Protein AF-A0A2G4R6D4-F1 (afdb_monomer_lite)

pLDDT: mean 86.07, std 16.69, range [31.09, 98.88]

Structure (mmCIF, N/CA/C/O backbone):
data_AF-A0A2G4R6D4-F1
#
_entry.id   AF-A0A2G4R6D4-F1
#
loop_
_atom_site.group_PDB
_atom_site.id
_atom_site.type_symbol
_atom_site.label_atom_id
_atom_site.label_alt_id
_atom_site.label_comp_id
_atom_site.label_asym_id
_atom_site.label_entity_id
_atom_site.label_seq_id
_atom_site.pdbx_PDB_ins_code
_atom_site.Cartn_x
_atom_site.Cartn_y
_atom_site.Cartn_z
_atom_site.occupancy
_atom_site.B_iso_or_equiv
_atom_site.auth_seq_id
_atom_site.auth_comp_id
_atom_site.auth_asym_id
_atom_site.auth_atom_id
_atom_site.pdbx_PDB_model_num
ATOM 1 N N . SER A 1 1 ? 26.354 -17.385 74.975 1.00 42.19 1 SER A N 1
ATOM 2 C CA . SER A 1 1 ? 26.344 -16.191 74.105 1.00 42.19 1 SER A CA 1
ATOM 3 C C . SER A 1 1 ? 25.150 -16.279 73.160 1.00 42.19 1 SER A C 1
ATOM 5 O O . SER A 1 1 ? 24.769 -17.383 72.802 1.00 42.19 1 SER A O 1
ATOM 7 N N . LYS A 1 2 ? 24.488 -15.150 72.901 1.00 37.31 2 LYS A N 1
ATOM 8 C CA . LYS A 1 2 ? 23.075 -14.969 72.511 1.00 37.31 2 LYS A CA 1
ATOM 9 C C . LYS A 1 2 ? 22.746 -15.344 71.040 1.00 37.31 2 LYS A C 1
ATOM 11 O O . LYS A 1 2 ? 23.567 -15.127 70.161 1.00 37.31 2 LYS A O 1
ATOM 16 N N . LYS A 1 3 ? 21.516 -15.839 70.799 1.00 42.91 3 LYS A N 1
ATOM 17 C CA . LYS A 1 3 ? 20.755 -15.857 69.507 1.00 42.91 3 LYS A CA 1
ATOM 18 C C . LYS A 1 3 ? 20.491 -14.412 68.990 1.00 42.91 3 LYS A C 1
ATOM 20 O O . LYS A 1 3 ? 20.669 -13.524 69.828 1.00 42.91 3 LYS A O 1
ATOM 25 N N . PRO A 1 4 ? 20.003 -14.120 67.744 1.00 51.62 4 PRO A N 1
ATOM 26 C CA . PRO A 1 4 ? 19.140 -14.918 66.824 1.00 51.62 4 PRO A CA 1
ATOM 27 C C . PRO A 1 4 ? 19.564 -14.907 65.318 1.00 51.62 4 PRO A C 1
ATOM 29 O O . PRO A 1 4 ? 20.474 -14.188 64.937 1.00 51.62 4 PRO A O 1
ATOM 32 N N . LEU A 1 5 ? 19.123 -15.823 64.435 1.00 43.16 5 LEU A N 1
ATOM 33 C CA . LEU A 1 5 ? 17.812 -15.930 63.752 1.00 43.16 5 LEU A CA 1
ATOM 34 C C . LEU A 1 5 ? 17.413 -14.638 63.002 1.00 43.16 5 LEU A C 1
ATOM 36 O O . LEU A 1 5 ? 16.854 -13.735 63.610 1.00 43.16 5 LEU A O 1
ATOM 40 N N . LEU A 1 6 ? 17.632 -14.585 61.681 1.00 32.97 6 LEU A N 1
ATOM 41 C CA . LEU A 1 6 ? 16.755 -13.843 60.770 1.00 32.97 6 LEU A CA 1
ATOM 42 C C . LEU A 1 6 ? 16.676 -14.572 59.422 1.00 32.97 6 LEU A C 1
ATOM 44 O O . LEU A 1 6 ? 17.618 -14.622 58.635 1.00 32.97 6 LEU A O 1
ATOM 48 N N . SER A 1 7 ? 15.523 -15.194 59.228 1.00 36.22 7 SER A N 1
ATOM 49 C CA . SER A 1 7 ? 15.040 -15.816 58.007 1.00 36.22 7 SER A CA 1
ATOM 50 C C . SER A 1 7 ? 15.038 -14.837 56.836 1.00 36.22 7 SER A C 1
ATOM 52 O O . SER A 1 7 ? 14.478 -13.744 56.926 1.00 36.22 7 SER A O 1
ATOM 54 N N . LEU A 1 8 ? 15.585 -15.296 55.715 1.00 32.19 8 LEU A N 1
ATOM 55 C CA . LEU A 1 8 ? 15.413 -14.735 54.384 1.00 32.19 8 LEU A CA 1
ATOM 56 C C . LEU A 1 8 ? 13.944 -14.908 53.951 1.00 32.19 8 LEU A C 1
ATOM 58 O O . LEU A 1 8 ? 13.591 -15.843 53.240 1.00 32.19 8 LEU A O 1
ATOM 62 N N . ALA A 1 9 ? 13.069 -14.025 54.427 1.00 31.75 9 ALA A N 1
ATOM 63 C CA . ALA A 1 9 ? 11.760 -13.810 53.832 1.00 31.75 9 ALA A CA 1
ATOM 64 C C . ALA A 1 9 ? 11.949 -12.833 52.667 1.00 31.75 9 ALA A C 1
ATOM 66 O O . ALA A 1 9 ? 11.899 -11.616 52.840 1.00 31.75 9 ALA A O 1
ATOM 67 N N . CYS A 1 10 ? 12.204 -13.360 51.469 1.00 31.09 10 CYS A N 1
ATOM 68 C CA . CYS A 1 10 ? 11.952 -12.599 50.253 1.00 31.09 10 CYS A CA 1
ATOM 69 C C . CYS A 1 10 ? 10.446 -12.331 50.203 1.00 31.09 10 CYS A C 1
ATOM 71 O O . CYS A 1 10 ? 9.652 -13.209 49.870 1.00 31.09 10 CYS A O 1
ATOM 73 N N . ILE A 1 11 ? 10.064 -11.117 50.595 1.00 32.94 11 ILE A N 1
ATOM 74 C CA . ILE A 1 11 ? 8.728 -10.567 50.408 1.00 32.94 11 ILE A CA 1
ATOM 75 C C . ILE A 1 11 ? 8.474 -10.542 48.898 1.00 32.94 11 ILE A C 1
ATOM 77 O O . ILE A 1 11 ? 8.870 -9.616 48.192 1.00 32.94 11 ILE A O 1
ATOM 81 N N . PHE A 1 12 ? 7.806 -11.578 48.394 1.00 34.72 12 PHE A N 1
ATOM 82 C CA . PHE A 1 12 ? 6.931 -11.433 47.244 1.00 34.72 12 PHE A CA 1
ATOM 83 C C . PHE A 1 12 ? 5.856 -10.434 47.669 1.00 34.72 12 PHE A C 1
ATOM 85 O O . PHE A 1 12 ? 4.892 -10.790 48.344 1.00 34.72 12 PHE A O 1
ATOM 92 N N . ALA A 1 13 ? 6.021 -9.169 47.295 1.00 31.33 13 ALA A N 1
ATOM 93 C CA . ALA A 1 13 ? 4.916 -8.228 47.275 1.00 31.33 13 ALA A CA 1
ATOM 94 C C . ALA A 1 13 ? 3.981 -8.628 46.119 1.00 31.33 13 ALA A C 1
ATOM 96 O O . ALA A 1 13 ? 3.909 -7.954 45.094 1.00 31.33 13 ALA A O 1
ATOM 97 N N . LEU A 1 14 ? 3.285 -9.765 46.258 1.00 37.81 14 LEU A N 1
ATOM 98 C CA . LEU A 1 14 ? 2.012 -9.942 45.578 1.00 37.81 14 LEU A CA 1
ATOM 99 C C . LEU A 1 14 ? 1.127 -8.813 46.102 1.00 37.81 14 LEU A C 1
ATOM 101 O O . LEU A 1 14 ? 0.880 -8.721 47.303 1.00 37.81 14 LEU A O 1
ATOM 105 N N . ALA A 1 15 ? 0.664 -7.938 45.215 1.00 40.72 15 ALA A N 1
ATOM 106 C CA . ALA A 1 15 ? -0.467 -7.086 45.531 1.00 40.72 15 ALA A CA 1
ATOM 107 C C . ALA A 1 15 ? -1.643 -8.016 45.874 1.00 40.72 15 ALA A C 1
ATOM 109 O O . ALA A 1 15 ? -2.261 -8.596 44.983 1.00 40.72 15 ALA A O 1
ATOM 110 N N . CYS A 1 16 ? -1.893 -8.231 47.167 1.00 41.34 16 CYS A N 1
ATOM 111 C CA . CYS A 1 16 ? -3.058 -8.960 47.642 1.00 41.34 16 CYS A CA 1
ATOM 112 C C . CYS A 1 16 ? -4.286 -8.114 47.316 1.00 41.34 16 CYS A C 1
ATOM 114 O O . CYS A 1 16 ? -4.630 -7.191 48.052 1.00 41.34 16 CYS A O 1
ATOM 116 N N . TYR A 1 17 ? -4.909 -8.393 46.176 1.00 51.22 17 TYR A N 1
ATOM 117 C CA . TYR A 1 17 ? -6.229 -7.864 45.885 1.00 51.22 17 TYR A CA 1
ATOM 118 C C . TYR A 1 17 ? -7.233 -8.549 46.807 1.00 51.22 17 TYR A C 1
ATOM 120 O O . TYR A 1 17 ? -7.232 -9.770 46.962 1.00 51.22 17 TYR A O 1
ATOM 128 N N . SER A 1 18 ? -8.089 -7.748 47.412 1.00 53.78 18 SER A N 1
ATOM 129 C CA . SER A 1 18 ? -9.260 -8.188 48.152 1.00 53.78 18 SER A CA 1
ATOM 130 C C . SER A 1 18 ? -10.473 -8.219 47.212 1.00 53.78 18 SER A C 1
ATOM 132 O O . SER A 1 18 ? -10.388 -7.837 46.046 1.00 53.78 18 SER A O 1
ATOM 134 N N . GLN A 1 19 ? -11.604 -8.774 47.640 1.00 69.25 19 GLN A N 1
ATOM 135 C CA . GLN A 1 19 ? -12.732 -9.017 46.727 1.00 69.25 19 GLN A CA 1
ATOM 136 C C . GLN A 1 19 ? -13.789 -7.926 46.784 1.00 69.25 19 GLN A C 1
ATOM 138 O O . GLN A 1 19 ? -13.739 -7.045 47.641 1.00 69.25 19 GLN A O 1
ATOM 143 N N . ALA A 1 20 ? -14.712 -7.964 45.822 1.00 64.81 20 ALA A N 1
ATOM 144 C CA . ALA A 1 20 ? -15.813 -7.024 45.699 1.00 64.81 20 ALA A CA 1
ATOM 145 C C . ALA A 1 20 ? -17.098 -7.562 46.355 1.00 64.81 20 ALA A C 1
ATOM 147 O O . ALA A 1 20 ? -17.643 -8.564 45.902 1.00 64.81 20 ALA A O 1
ATOM 148 N N . ASN A 1 21 ? -17.638 -6.840 47.339 1.00 80.94 21 ASN A N 1
ATOM 149 C CA . ASN A 1 21 ? -19.079 -6.837 47.610 1.00 80.94 21 ASN A CA 1
ATOM 150 C C . ASN A 1 21 ? -19.730 -5.700 46.822 1.00 80.94 21 ASN A C 1
ATOM 152 O O . ASN A 1 21 ? -19.179 -4.596 46.756 1.00 80.94 21 ASN A O 1
ATOM 156 N N . TRP A 1 22 ? -20.911 -5.944 46.261 1.00 84.38 22 TRP A N 1
ATOM 157 C CA . TRP A 1 22 ? -21.647 -4.932 45.510 1.00 84.38 22 TRP A CA 1
ATOM 158 C C . TRP A 1 22 ? -22.505 -4.069 46.430 1.00 84.38 22 TRP A C 1
ATOM 160 O O . TRP A 1 22 ? -23.340 -4.570 47.180 1.00 84.38 22 TRP A O 1
ATOM 170 N N . VAL A 1 23 ? -22.351 -2.752 46.326 1.00 87.31 23 VAL A N 1
ATOM 171 C CA . VAL A 1 23 ? -23.278 -1.780 46.905 1.00 87.31 23 VAL A CA 1
ATOM 172 C C . VAL A 1 23 ? -24.133 -1.199 45.791 1.00 87.31 23 VAL A C 1
ATOM 174 O O . VAL A 1 23 ? -23.614 -0.653 44.815 1.00 87.31 23 VAL A O 1
ATOM 177 N N . ILE A 1 24 ? -25.450 -1.310 45.951 1.00 88.38 24 ILE A N 1
ATOM 178 C CA . ILE A 1 24 ? -26.446 -0.865 44.978 1.00 88.38 24 ILE A CA 1
ATOM 179 C C . ILE A 1 24 ? -27.252 0.265 45.603 1.00 88.38 24 ILE A C 1
ATOM 181 O O . ILE A 1 24 ? -27.886 0.099 46.644 1.00 88.38 24 ILE A O 1
ATOM 185 N N . ASN A 1 25 ? -27.231 1.433 44.973 1.00 85.50 25 ASN A N 1
ATOM 186 C CA . ASN A 1 25 ? -28.087 2.540 45.367 1.00 85.50 25 ASN A CA 1
ATOM 187 C C . ASN A 1 25 ? -29.463 2.349 44.730 1.00 85.50 25 ASN A C 1
ATOM 189 O O . ASN A 1 25 ? -29.637 2.626 43.550 1.00 85.50 25 ASN A O 1
ATOM 193 N N . THR A 1 26 ? -30.434 1.875 45.507 1.00 82.06 26 THR A N 1
ATOM 194 C CA . THR A 1 26 ? -31.810 1.657 45.034 1.00 82.06 26 THR A CA 1
ATOM 195 C C . THR A 1 26 ? -32.588 2.968 44.876 1.00 82.06 26 THR A C 1
ATOM 19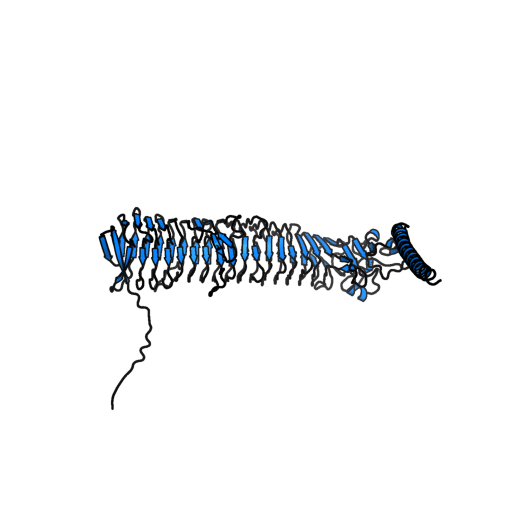7 O O . THR A 1 26 ? -33.516 3.033 44.076 1.00 82.06 26 THR A O 1
ATOM 200 N N . SER A 1 27 ? -32.194 4.029 45.595 1.00 80.00 27 SER A N 1
ATOM 201 C CA . SER A 1 27 ? -32.719 5.395 45.450 1.00 80.00 27 SER A CA 1
ATOM 202 C C . SER A 1 27 ? -31.711 6.454 45.932 1.00 80.00 27 SER A C 1
ATOM 204 O O . SER A 1 27 ? -30.629 6.130 46.443 1.00 80.00 27 SER A O 1
ATOM 206 N N . ASP A 1 28 ? -32.071 7.737 45.817 1.00 79.50 28 ASP A N 1
ATOM 207 C CA . ASP A 1 28 ? -31.281 8.865 46.337 1.00 79.50 28 ASP A CA 1
ATOM 208 C C . ASP A 1 28 ? -31.032 8.801 47.852 1.00 79.50 28 ASP A C 1
ATOM 210 O O . ASP A 1 28 ? -30.052 9.367 48.334 1.00 79.50 28 ASP A O 1
ATOM 214 N N . THR A 1 29 ? -31.867 8.083 48.603 1.00 78.50 29 THR A N 1
ATOM 215 C CA . THR A 1 29 ? -31.785 7.996 50.068 1.00 78.50 29 THR A CA 1
ATOM 216 C C . THR A 1 29 ? -31.473 6.593 50.581 1.00 78.50 29 THR A C 1
ATOM 218 O O . THR A 1 29 ? -31.068 6.458 51.731 1.00 78.50 29 THR A O 1
ATOM 221 N N . ALA A 1 30 ? -31.582 5.556 49.745 1.00 74.19 30 ALA A N 1
ATOM 222 C CA . ALA A 1 30 ? -31.405 4.164 50.157 1.00 74.19 30 ALA A CA 1
ATOM 223 C C . ALA A 1 30 ? -30.268 3.460 49.404 1.00 74.19 30 ALA A C 1
ATOM 225 O O . ALA A 1 30 ? -30.015 3.717 48.222 1.00 74.19 30 ALA A O 1
ATOM 226 N N . ASN A 1 31 ? -29.564 2.572 50.102 1.00 79.88 31 ASN A N 1
ATOM 227 C CA . ASN A 1 31 ? -28.626 1.627 49.514 1.00 79.88 31 ASN A CA 1
ATOM 228 C C . ASN A 1 31 ? -28.849 0.225 50.087 1.00 79.88 31 ASN A C 1
ATOM 230 O O . ASN A 1 31 ? -29.371 0.051 51.185 1.00 79.88 31 ASN A O 1
ATOM 234 N N . THR A 1 32 ? -28.446 -0.775 49.316 1.00 79.06 32 THR A N 1
ATOM 235 C CA . THR A 1 32 ? -28.412 -2.173 49.733 1.00 79.06 32 THR A CA 1
ATOM 236 C C . THR A 1 32 ? -27.030 -2.724 49.428 1.00 79.06 32 THR A C 1
ATOM 238 O O . THR A 1 32 ? -26.546 -2.614 48.298 1.00 79.06 32 THR A O 1
ATOM 241 N N . THR A 1 33 ? -26.387 -3.314 50.430 1.00 73.25 33 THR A N 1
ATOM 242 C CA . THR A 1 33 ? -25.163 -4.091 50.228 1.00 73.25 33 THR A CA 1
ATOM 243 C C . THR A 1 33 ? -25.577 -5.521 49.918 1.00 73.25 33 THR A C 1
ATOM 245 O O . THR A 1 33 ? -26.176 -6.180 50.765 1.00 73.25 33 THR A O 1
ATOM 248 N N . ASN A 1 34 ? -25.286 -5.980 48.706 1.00 69.88 34 ASN A N 1
ATOM 249 C CA . ASN A 1 34 ? -25.571 -7.341 48.270 1.00 69.88 34 ASN A CA 1
ATOM 250 C C . ASN A 1 34 ? -24.350 -8.253 48.447 1.00 69.88 34 ASN A C 1
ATOM 252 O O . ASN A 1 34 ? -23.239 -7.803 48.740 1.00 69.88 34 ASN A O 1
ATOM 256 N N . SER A 1 35 ? -24.600 -9.553 48.272 1.00 66.56 35 SER A N 1
ATOM 257 C CA . SER A 1 35 ? -23.604 -10.622 48.238 1.00 66.56 35 SER A CA 1
ATOM 258 C C . SER A 1 35 ? -22.554 -10.443 47.133 1.00 66.56 35 SER A C 1
ATOM 260 O O . SER A 1 35 ? -22.600 -9.511 46.329 1.00 66.56 35 SER A O 1
ATOM 262 N N . ILE A 1 36 ? -21.606 -11.382 47.112 1.00 69.19 36 ILE A N 1
ATOM 263 C CA . ILE A 1 36 ? -20.541 -11.539 46.113 1.00 69.19 36 ILE A CA 1
ATOM 264 C C . ILE A 1 36 ? -21.132 -11.493 44.691 1.00 69.19 36 ILE A C 1
ATOM 266 O O . ILE A 1 36 ? -20.669 -10.713 43.865 1.00 69.19 36 ILE A O 1
ATOM 270 N N . ASP A 1 37 ? -22.240 -12.194 44.437 1.00 78.81 37 ASP A N 1
ATOM 271 C CA . ASP A 1 37 ? -23.031 -12.027 43.212 1.00 78.81 37 ASP A CA 1
ATOM 272 C C . ASP A 1 37 ? -24.250 -11.123 43.434 1.00 78.81 37 ASP A C 1
ATOM 274 O O . ASP A 1 37 ? -24.926 -11.206 44.464 1.00 78.81 37 ASP A O 1
ATOM 278 N N . ALA A 1 38 ? -24.553 -10.268 42.456 1.00 82.19 38 ALA A N 1
ATOM 279 C CA . ALA A 1 38 ? -25.678 -9.342 42.482 1.00 82.19 38 ALA A CA 1
ATOM 280 C C . ALA A 1 38 ? -26.445 -9.334 41.151 1.00 82.19 38 ALA A C 1
ATOM 282 O O . ALA A 1 38 ? -25.856 -9.318 40.071 1.00 82.19 38 ALA A O 1
ATOM 283 N N . THR A 1 39 ? -27.777 -9.285 41.235 1.00 87.12 39 THR A N 1
ATOM 284 C CA . THR A 1 39 ? -28.670 -9.095 40.082 1.00 87.12 39 THR A CA 1
ATOM 285 C C . THR A 1 39 ? -29.571 -7.888 40.319 1.00 87.12 39 THR A C 1
ATOM 287 O O . THR A 1 39 ? -30.175 -7.768 41.385 1.00 87.12 39 THR A O 1
ATOM 290 N N . ILE A 1 40 ? -29.662 -6.991 39.337 1.00 87.12 40 ILE A N 1
ATOM 291 C CA . ILE A 1 40 ? -30.574 -5.844 39.350 1.00 87.12 40 ILE A CA 1
ATOM 292 C C . ILE A 1 40 ? -31.733 -6.146 38.402 1.00 87.12 40 ILE A C 1
ATOM 294 O O . ILE A 1 40 ? -31.524 -6.311 37.201 1.00 87.12 40 ILE A O 1
ATOM 298 N N . SER A 1 41 ? -32.945 -6.184 38.958 1.00 89.62 41 SER A N 1
ATOM 299 C CA . SER A 1 41 ? -34.195 -6.470 38.231 1.00 89.62 41 SER A CA 1
ATOM 300 C C . SER A 1 41 ? -35.204 -5.318 38.267 1.00 89.62 41 SER A C 1
ATOM 302 O O . SER A 1 41 ? -36.287 -5.448 37.714 1.00 89.62 41 SER A O 1
ATOM 304 N N . ASN A 1 42 ? -34.873 -4.203 38.926 1.00 85.88 42 ASN A N 1
ATOM 305 C CA . ASN A 1 42 ? -35.748 -3.040 39.078 1.00 85.88 42 ASN A CA 1
ATOM 306 C C . ASN A 1 42 ? -35.034 -1.773 38.605 1.00 85.88 42 ASN A C 1
ATOM 308 O O . ASN A 1 42 ? -33.812 -1.671 38.720 1.00 85.88 42 ASN A O 1
ATOM 312 N N . ASN A 1 43 ? -35.806 -0.791 38.136 1.00 87.81 43 ASN A N 1
ATOM 313 C CA . ASN A 1 43 ? -35.274 0.508 37.730 1.00 87.81 43 ASN A CA 1
ATOM 314 C C . ASN A 1 43 ? -34.624 1.249 38.908 1.00 87.81 43 ASN A C 1
ATOM 316 O O . ASN A 1 43 ? -35.133 1.233 40.028 1.00 87.81 43 ASN A O 1
ATOM 320 N N . ILE A 1 44 ? -33.526 1.948 38.625 1.00 84.62 44 ILE A N 1
ATOM 321 C CA . ILE A 1 44 ? -32.794 2.801 39.562 1.00 84.62 44 ILE A CA 1
ATOM 322 C C . ILE A 1 44 ? -32.715 4.199 38.952 1.00 84.62 44 ILE A C 1
ATOM 324 O O . ILE A 1 44 ? -32.246 4.369 37.833 1.00 84.62 44 ILE A O 1
ATOM 328 N N . THR A 1 45 ? -33.144 5.226 39.681 1.00 86.00 45 THR A N 1
ATOM 329 C CA . THR A 1 45 ? -32.956 6.628 39.274 1.00 86.00 45 THR A CA 1
ATOM 330 C C . THR A 1 45 ? -32.358 7.412 40.428 1.00 86.00 45 THR A C 1
ATOM 332 O O . THR A 1 45 ? -32.927 7.453 41.517 1.00 86.00 45 THR A O 1
ATOM 335 N N . LEU A 1 46 ? -31.197 8.018 40.185 1.00 83.06 46 LEU A N 1
ATOM 336 C CA . LEU A 1 46 ? -30.409 8.747 41.171 1.00 83.06 46 LEU A CA 1
ATOM 337 C C . LEU A 1 46 ? -30.129 10.154 40.658 1.00 83.06 46 LEU A C 1
ATOM 339 O O . LEU A 1 46 ? -29.447 10.326 39.648 1.00 83.06 46 LEU A O 1
ATOM 343 N N . ASN A 1 47 ? -30.608 11.161 41.379 1.00 83.00 47 ASN A N 1
ATOM 344 C CA . ASN A 1 47 ? -30.382 12.565 41.050 1.00 83.00 47 ASN A CA 1
ATOM 345 C C . ASN A 1 47 ? -29.277 13.185 41.911 1.00 83.00 47 ASN A C 1
ATOM 347 O O . ASN A 1 47 ? -28.605 14.116 41.475 1.00 83.00 47 ASN A O 1
ATOM 351 N N . ASN A 1 48 ? -29.045 12.650 43.114 1.00 77.12 48 ASN A N 1
ATOM 352 C CA . ASN A 1 48 ? -28.177 13.273 44.119 1.00 77.12 48 ASN A CA 1
ATOM 353 C C . ASN A 1 48 ? -26.937 12.440 44.489 1.00 77.12 48 ASN A C 1
ATOM 355 O O . ASN A 1 48 ? -26.003 12.951 45.125 1.00 77.12 48 ASN A O 1
ATOM 359 N N . LYS A 1 49 ? -26.875 11.175 44.056 1.00 80.75 49 LYS A N 1
ATOM 360 C CA . LYS A 1 49 ? -25.733 10.278 44.295 1.00 80.75 49 LYS A CA 1
ATOM 361 C C . LYS A 1 49 ? -24.720 10.281 43.152 1.00 80.75 49 LYS A C 1
ATOM 363 O O . LYS A 1 49 ? -25.053 10.509 41.995 1.00 80.75 49 LYS A O 1
ATOM 368 N N . ASN A 1 50 ? -23.465 9.999 43.505 1.00 82.56 50 ASN A N 1
ATOM 369 C CA . ASN A 1 50 ? -22.340 9.995 42.564 1.00 82.56 50 ASN A CA 1
ATOM 370 C C . ASN A 1 50 ? -22.241 8.709 41.729 1.00 82.56 50 ASN A C 1
ATOM 372 O O . ASN A 1 50 ? -21.575 8.728 40.700 1.00 82.56 50 ASN A O 1
ATOM 376 N N . SER A 1 51 ? -22.847 7.604 42.172 1.00 87.56 51 SER A N 1
ATOM 377 C CA . SER A 1 51 ? -22.707 6.293 41.523 1.00 87.56 51 SER A CA 1
ATOM 378 C C . SER A 1 51 ? -23.960 5.457 41.733 1.00 87.56 51 SER A C 1
ATOM 380 O O . SER A 1 51 ? -24.497 5.482 42.841 1.00 87.56 51 SER A O 1
ATOM 382 N N . ALA A 1 52 ? -24.401 4.680 40.744 1.00 86.75 52 ALA A N 1
ATOM 383 C CA . ALA A 1 52 ? -25.514 3.749 40.942 1.00 86.75 52 ALA A CA 1
ATOM 384 C C . ALA A 1 52 ? -25.090 2.440 41.604 1.00 86.75 52 ALA A C 1
ATOM 386 O O . ALA A 1 52 ? -25.736 1.981 42.547 1.00 86.75 52 ALA A O 1
ATOM 387 N N . VAL A 1 53 ? -23.966 1.888 41.163 1.00 90.44 53 VAL A N 1
ATOM 388 C CA . VAL A 1 53 ? -23.424 0.630 41.670 1.00 90.44 53 VAL A CA 1
ATOM 389 C C . VAL A 1 53 ? -21.929 0.793 41.917 1.00 90.44 53 VAL A C 1
ATOM 391 O O . VAL A 1 53 ? -21.227 1.392 41.101 1.00 90.44 53 VAL A O 1
ATOM 394 N N . TYR A 1 54 ? -21.417 0.287 43.038 1.00 91.00 54 TYR A N 1
ATOM 395 C CA . TYR A 1 54 ? -19.976 0.280 43.290 1.00 91.00 54 TYR A CA 1
ATOM 396 C C . TYR A 1 54 ? -19.515 -0.903 44.139 1.00 91.00 54 TYR A C 1
ATOM 398 O O . TYR A 1 54 ? -20.289 -1.451 44.919 1.00 91.00 54 TYR A O 1
ATOM 406 N N . THR A 1 55 ? -18.247 -1.290 44.001 1.00 89.25 55 THR A N 1
ATOM 407 C CA . THR A 1 55 ? -17.655 -2.359 44.815 1.00 89.25 55 THR A CA 1
ATOM 408 C C . THR A 1 55 ? -17.063 -1.827 46.120 1.00 89.25 55 THR A C 1
ATOM 410 O O . THR A 1 55 ? -16.517 -0.725 46.170 1.00 89.25 55 THR A O 1
ATOM 413 N N . ILE A 1 56 ? -17.128 -2.615 47.187 1.00 85.69 56 ILE A N 1
ATOM 414 C CA . ILE A 1 56 ? -16.355 -2.409 48.418 1.00 85.69 56 ILE A CA 1
ATOM 415 C C . ILE A 1 56 ? -15.574 -3.675 48.749 1.00 85.69 56 ILE A C 1
ATOM 417 O O . ILE A 1 56 ? -15.940 -4.770 48.332 1.00 85.69 56 ILE A O 1
ATOM 421 N N . THR A 1 57 ? -14.503 -3.513 49.509 1.00 72.44 57 THR A N 1
ATOM 422 C CA . THR A 1 57 ? -13.607 -4.589 49.908 1.00 72.44 57 THR A CA 1
ATOM 423 C C . THR A 1 57 ? -14.299 -5.611 50.813 1.00 72.44 57 THR A C 1
ATOM 425 O O . THR A 1 57 ? -14.851 -5.229 51.844 1.00 72.44 57 THR A O 1
ATOM 428 N N . SER A 1 58 ? -14.228 -6.902 50.480 1.00 61.56 58 SER A N 1
ATOM 429 C CA . SER A 1 58 ? -14.740 -7.997 51.315 1.00 61.56 58 SER A CA 1
ATOM 430 C C . SER A 1 58 ? -13.668 -9.049 51.622 1.00 61.56 58 SER A C 1
ATOM 432 O O . SER A 1 58 ? -12.748 -9.282 50.837 1.00 61.56 58 SER A O 1
ATOM 434 N N . GLY A 1 59 ? -13.736 -9.631 52.825 1.00 55.97 59 GLY A N 1
ATOM 435 C CA . GLY A 1 59 ? -12.730 -10.555 53.372 1.00 55.97 59 GLY A CA 1
ATOM 436 C C . GLY A 1 59 ? -12.967 -12.046 53.081 1.00 55.97 59 GLY A C 1
ATOM 437 O O . GLY A 1 59 ? -12.450 -12.871 53.825 1.00 55.97 59 GLY A O 1
ATOM 438 N N . SER A 1 60 ? -13.779 -12.410 52.079 1.00 51.38 60 SER A N 1
ATOM 439 C CA . SER A 1 60 ? -14.450 -13.725 51.980 1.00 51.38 60 SER A CA 1
ATOM 440 C C . SER A 1 60 ? -13.877 -14.758 50.987 1.00 51.38 60 SER A C 1
ATOM 442 O O . SER A 1 60 ? -14.470 -15.815 50.806 1.00 51.38 60 SER A O 1
ATOM 444 N N . GLY A 1 61 ? -12.741 -14.524 50.339 1.00 53.91 61 GLY A N 1
ATOM 445 C CA . GLY A 1 61 ? -12.103 -15.486 49.420 1.00 53.91 61 GLY A CA 1
ATOM 446 C C . GLY A 1 61 ? -12.641 -15.644 47.968 1.00 53.91 61 GLY A C 1
ATOM 447 O O . GLY A 1 61 ? -11.914 -16.234 47.175 1.00 53.91 61 GLY A O 1
ATOM 448 N N . GLN A 1 62 ? -13.803 -15.106 47.554 1.00 61.03 62 GLN A N 1
ATOM 449 C CA . GLN A 1 62 ? -14.434 -15.372 46.235 1.00 61.03 62 GLN A CA 1
ATOM 450 C C . GLN A 1 62 ? -14.671 -14.122 45.347 1.00 61.03 62 GLN A C 1
ATOM 452 O O . GLN A 1 62 ? -14.970 -13.043 45.853 1.00 61.03 62 GLN A O 1
ATOM 457 N N . MET A 1 63 ? -14.558 -14.265 44.013 1.00 71.38 63 MET A N 1
ATOM 458 C CA . MET A 1 63 ? -14.827 -13.202 43.019 1.00 71.38 63 MET A CA 1
ATOM 459 C C . MET A 1 63 ? -16.324 -13.077 42.710 1.00 71.38 63 MET A C 1
ATOM 461 O O . MET A 1 63 ? -16.975 -14.076 42.422 1.00 71.38 63 MET A O 1
ATOM 465 N N . GLY A 1 64 ? -16.841 -11.848 42.709 1.00 77.62 64 GLY A N 1
ATOM 466 C CA . GLY A 1 64 ? -18.262 -11.559 42.517 1.00 77.62 64 GLY A CA 1
ATOM 467 C C . GLY A 1 64 ? -18.676 -11.150 41.112 1.00 77.62 64 GLY A C 1
ATOM 468 O O . GLY A 1 64 ? -17.864 -10.597 40.372 1.00 77.62 64 GLY A O 1
ATOM 469 N N . SER A 1 65 ? -19.940 -11.377 40.752 1.00 88.56 65 SER A N 1
ATOM 470 C CA . SER A 1 65 ? -20.524 -11.009 39.454 1.00 88.56 65 SER A CA 1
ATOM 471 C C . SER A 1 65 ? -21.694 -10.034 39.603 1.00 88.56 65 SER A C 1
ATOM 473 O O . SER A 1 65 ? -22.433 -10.077 40.582 1.00 88.56 65 SER A O 1
ATOM 475 N N . LEU A 1 66 ? -21.893 -9.161 38.618 1.00 92.44 66 LEU A N 1
ATOM 476 C CA . LEU A 1 66 ? -23.042 -8.260 38.527 1.00 92.44 66 LEU A CA 1
ATOM 477 C C . LEU A 1 66 ? -23.798 -8.502 37.224 1.00 92.44 66 LEU A C 1
ATOM 479 O O . LEU A 1 66 ? -23.205 -8.441 36.148 1.00 92.44 66 LEU A O 1
ATOM 483 N N . THR A 1 67 ? -25.111 -8.694 37.324 1.00 93.31 67 THR A N 1
ATOM 484 C CA . THR A 1 67 ? -26.015 -8.771 36.169 1.00 93.31 67 THR A CA 1
ATOM 485 C C . THR A 1 67 ? -27.101 -7.705 36.267 1.00 93.31 67 THR A C 1
ATOM 487 O O . THR A 1 67 ? -27.759 -7.572 37.297 1.00 93.31 67 THR A O 1
ATOM 490 N N . ILE A 1 68 ? -27.304 -6.943 35.195 1.00 93.81 68 ILE A N 1
ATOM 491 C CA . ILE A 1 68 ? -28.433 -6.021 35.029 1.00 93.81 68 ILE A CA 1
ATOM 492 C C . ILE A 1 68 ? -29.359 -6.631 33.985 1.00 93.81 68 ILE A C 1
ATOM 494 O O . ILE A 1 68 ? -28.936 -6.858 32.849 1.00 93.81 68 ILE A O 1
ATOM 498 N N . ASN A 1 69 ? -30.595 -6.917 34.384 1.00 92.94 69 ASN A N 1
ATOM 499 C CA . ASN A 1 69 ? -31.561 -7.605 33.536 1.00 92.94 69 ASN A CA 1
ATOM 500 C C . ASN A 1 69 ? -32.097 -6.715 32.413 1.00 92.94 69 ASN A C 1
ATOM 502 O O . ASN A 1 69 ? -32.068 -5.486 32.491 1.00 92.94 69 ASN A O 1
ATOM 506 N N . ASP A 1 70 ? -32.608 -7.364 31.371 1.00 92.56 70 ASP A N 1
ATOM 507 C CA . ASP A 1 70 ? -33.327 -6.680 30.302 1.00 92.56 70 ASP A CA 1
ATOM 508 C C . ASP A 1 70 ? -34.552 -5.926 30.853 1.00 92.56 70 ASP A C 1
ATOM 510 O O . ASP A 1 70 ? -35.141 -6.311 31.866 1.00 92.56 70 ASP A O 1
ATOM 514 N N . GLY A 1 71 ? -34.893 -4.802 30.225 1.00 88.00 71 GLY A N 1
ATOM 515 C CA . GLY A 1 71 ? -35.951 -3.890 30.671 1.00 88.00 71 GLY A CA 1
ATOM 516 C C . GLY A 1 71 ? -35.605 -3.012 31.885 1.00 88.00 71 GLY A C 1
ATOM 517 O O . GLY A 1 71 ? -36.349 -2.078 32.185 1.00 88.00 71 GLY A O 1
ATOM 518 N N . VAL A 1 72 ? -34.474 -3.244 32.562 1.00 93.69 72 VAL A N 1
ATOM 519 C CA . VAL A 1 72 ? -34.023 -2.400 33.679 1.00 93.69 72 VAL A CA 1
ATOM 520 C C . VAL A 1 72 ? -33.372 -1.121 33.166 1.00 93.69 72 VAL A C 1
ATOM 522 O O . VAL A 1 72 ? -32.495 -1.164 32.311 1.00 93.69 72 VAL A O 1
ATOM 525 N N . THR A 1 73 ? -33.738 0.021 33.745 1.00 93.31 73 THR A N 1
ATOM 526 C CA . THR A 1 73 ? -33.076 1.313 33.522 1.00 93.31 73 THR A CA 1
ATOM 527 C C . THR A 1 73 ? -32.375 1.794 34.790 1.00 93.31 73 THR A C 1
ATOM 529 O O . THR A 1 73 ? -33.005 1.934 35.837 1.00 93.31 73 THR A O 1
ATOM 532 N N . ILE A 1 74 ? -31.081 2.093 34.684 1.00 92.31 74 ILE A N 1
ATOM 533 C CA . ILE A 1 74 ? -30.265 2.758 35.701 1.00 92.31 74 ILE A CA 1
ATOM 534 C C . ILE A 1 74 ? -29.919 4.163 35.206 1.00 92.31 74 ILE A C 1
ATOM 536 O O . ILE A 1 74 ? -29.198 4.306 34.224 1.00 92.31 74 ILE A O 1
ATOM 540 N N . SER A 1 75 ? -30.365 5.197 35.912 1.00 92.00 75 SER A N 1
ATOM 541 C CA . SER A 1 75 ? -30.087 6.600 35.584 1.00 92.00 75 SER A CA 1
ATOM 542 C C . SER A 1 75 ? -29.308 7.279 36.711 1.00 92.00 75 SER A C 1
ATOM 544 O O . SER A 1 75 ? -29.782 7.328 37.846 1.00 92.00 75 SER A O 1
ATOM 546 N N . SER A 1 76 ? -28.119 7.811 36.410 1.00 90.38 76 SER A N 1
ATOM 547 C CA . SER A 1 76 ? -27.310 8.634 37.323 1.00 90.38 76 SER A CA 1
ATOM 548 C C . SER A 1 76 ? -27.192 10.056 36.768 1.00 90.38 76 SER A C 1
ATOM 550 O O . SER A 1 76 ? -26.350 10.344 35.914 1.00 90.38 76 SER A O 1
ATOM 552 N N . ASN A 1 77 ? -28.071 10.935 37.258 1.00 85.94 77 ASN A N 1
ATOM 553 C CA . ASN A 1 77 ? -28.341 12.261 36.691 1.00 85.94 77 ASN A CA 1
ATOM 554 C C . ASN A 1 77 ? -27.509 13.388 37.316 1.00 85.94 77 ASN A C 1
ATOM 556 O O . ASN A 1 77 ? -27.508 14.515 36.824 1.00 85.94 77 ASN A O 1
ATOM 560 N N . LYS A 1 78 ? -26.795 13.110 38.410 1.00 86.19 78 LYS A N 1
ATOM 561 C CA . LYS A 1 78 ? -25.878 14.084 39.005 1.00 86.19 78 LYS A CA 1
ATOM 562 C C . LYS A 1 78 ? -24.758 14.415 38.017 1.00 86.19 78 LYS A C 1
ATOM 564 O O . LYS A 1 78 ? -24.292 13.535 37.299 1.00 86.19 78 LYS A O 1
ATOM 569 N N . ASN A 1 79 ? -24.257 15.651 38.024 1.00 80.69 79 ASN A N 1
ATOM 570 C CA . ASN A 1 79 ? -23.044 15.994 37.275 1.00 80.69 79 ASN A CA 1
ATOM 571 C C . ASN A 1 79 ? -21.893 15.042 37.649 1.00 80.69 79 ASN A C 1
ATOM 573 O O . ASN A 1 79 ? -21.587 14.872 38.827 1.00 80.69 79 ASN A O 1
ATOM 577 N N . ASP A 1 80 ? -21.287 14.410 36.637 1.00 84.75 80 ASP A N 1
ATOM 578 C CA . ASP A 1 80 ? -20.291 13.333 36.770 1.00 84.75 80 ASP A CA 1
ATOM 579 C C . ASP A 1 80 ? -20.778 12.049 37.483 1.00 84.75 80 ASP A C 1
ATOM 581 O O . ASP A 1 80 ? -19.963 11.199 37.849 1.00 84.75 80 ASP A O 1
ATOM 585 N N . GLY A 1 81 ? -22.094 11.878 37.637 1.00 89.06 81 GLY A N 1
ATOM 586 C CA . GLY A 1 81 ? -22.734 10.680 38.176 1.00 89.06 81 GLY A CA 1
ATOM 587 C C . GLY A 1 81 ? -22.451 9.451 37.314 1.00 89.06 81 GLY A C 1
ATOM 588 O O . GLY A 1 81 ? -22.632 9.483 36.096 1.00 89.06 81 GLY A O 1
ATOM 589 N N . LYS A 1 82 ? -21.956 8.381 37.934 1.00 93.06 82 LYS A N 1
ATOM 590 C CA . LYS A 1 82 ? -21.455 7.184 37.250 1.00 93.06 82 LYS A CA 1
ATOM 591 C C . LYS A 1 82 ? -22.447 6.029 37.341 1.00 93.06 82 LYS A C 1
ATOM 593 O O . LYS A 1 82 ? -23.165 5.892 38.331 1.00 93.06 82 LYS A O 1
ATOM 598 N N . GLY A 1 83 ? -22.456 5.158 36.336 1.00 93.69 83 GLY A N 1
ATOM 599 C CA . GLY A 1 83 ? -23.246 3.927 36.381 1.00 93.69 83 GLY A CA 1
ATOM 600 C C . GLY A 1 83 ? -22.654 2.939 37.387 1.00 93.69 83 GLY A C 1
ATOM 601 O O . GLY A 1 83 ? -23.175 2.770 38.489 1.00 93.69 83 GLY A O 1
ATOM 602 N N . ILE A 1 84 ? -21.529 2.327 37.020 1.00 94.88 84 ILE A N 1
ATOM 603 C CA . ILE A 1 84 ? -20.861 1.268 37.785 1.00 94.88 84 ILE A CA 1
ATOM 604 C C . ILE A 1 84 ? -19.409 1.671 38.075 1.00 94.88 84 ILE A C 1
ATOM 606 O O . ILE A 1 84 ? -18.676 2.053 37.163 1.00 94.88 84 ILE A O 1
ATOM 610 N N . ILE A 1 85 ? -18.970 1.554 39.332 1.00 95.00 85 ILE A N 1
ATOM 611 C CA . ILE A 1 85 ? -17.577 1.792 39.743 1.00 95.00 85 ILE A CA 1
ATOM 612 C C . ILE A 1 85 ? -16.971 0.544 40.380 1.00 95.00 85 ILE A C 1
ATOM 614 O O . ILE A 1 85 ? -17.477 0.027 41.373 1.00 95.00 85 ILE A O 1
ATOM 618 N N . ILE A 1 86 ? -15.817 0.121 39.877 1.00 94.00 86 ILE A N 1
ATOM 619 C CA . ILE A 1 86 ? -15.033 -0.957 40.466 1.00 94.00 86 ILE A CA 1
ATOM 620 C C . ILE A 1 86 ? -13.868 -0.297 41.195 1.00 94.00 86 ILE A C 1
ATOM 622 O O . ILE A 1 86 ? -12.956 0.259 40.577 1.00 94.00 86 ILE A O 1
ATOM 626 N N . ASN A 1 87 ? -13.941 -0.290 42.523 1.00 91.62 87 ASN A N 1
ATOM 627 C CA . ASN A 1 87 ? -12.991 0.395 43.387 1.00 91.62 87 ASN A CA 1
ATOM 628 C C . ASN A 1 87 ? -11.647 -0.336 43.469 1.00 91.62 87 ASN A C 1
ATOM 630 O O . ASN A 1 87 ? -11.552 -1.553 43.306 1.00 91.62 87 ASN A O 1
ATOM 634 N N . GLY A 1 88 ? -10.587 0.434 43.713 1.00 87.56 88 GLY A N 1
ATOM 635 C CA . GLY A 1 88 ? -9.236 -0.105 43.809 1.00 87.56 88 GLY A CA 1
ATOM 636 C C . GLY A 1 88 ? -9.099 -1.136 44.925 1.00 87.56 88 GLY A C 1
ATOM 637 O O . GLY A 1 88 ? -9.714 -1.007 45.980 1.00 87.56 88 GLY A O 1
ATOM 638 N N . GLY A 1 89 ? -8.292 -2.164 44.673 1.00 82.88 89 GLY A N 1
ATOM 639 C CA . GLY A 1 89 ? -8.112 -3.289 45.580 1.00 82.88 89 GLY A CA 1
ATOM 640 C C . GLY A 1 89 ? -9.193 -4.361 45.465 1.00 82.88 89 GLY A C 1
ATOM 641 O O . GLY A 1 89 ? -9.081 -5.336 46.189 1.00 82.88 89 GLY A O 1
ATOM 642 N N . THR A 1 90 ? -10.189 -4.217 44.578 1.00 86.75 90 THR A N 1
ATOM 643 C CA . THR A 1 90 ? -11.266 -5.207 44.395 1.00 86.75 90 THR A CA 1
ATOM 644 C C . THR A 1 90 ? -11.090 -6.068 43.138 1.00 86.75 90 THR A C 1
ATOM 646 O O . THR A 1 90 ? -10.549 -5.605 42.128 1.00 86.75 90 THR A O 1
ATOM 649 N N . GLN A 1 91 ? -11.569 -7.317 43.192 1.00 86.94 91 GLN A N 1
ATOM 650 C CA . GLN A 1 91 ? -11.663 -8.232 42.047 1.00 86.94 91 GLN A CA 1
ATOM 651 C C . GLN A 1 91 ? -13.119 -8.595 41.738 1.00 86.94 91 GLN A C 1
ATOM 653 O O . GLN A 1 91 ? -13.880 -8.949 42.640 1.00 86.94 91 GLN A O 1
ATOM 658 N N . VAL A 1 92 ? -13.479 -8.541 40.458 1.00 88.12 92 VAL A N 1
ATOM 659 C CA . VAL A 1 92 ? -14.807 -8.858 39.920 1.00 88.12 92 VAL A CA 1
ATOM 660 C C . VAL A 1 92 ? -14.659 -9.917 38.833 1.00 88.12 92 VAL A C 1
ATOM 662 O O . VAL A 1 92 ? -13.761 -9.825 37.999 1.00 88.12 92 VAL A O 1
ATOM 665 N N . ASN A 1 93 ? -15.540 -10.914 38.834 1.00 88.94 93 ASN A N 1
ATOM 666 C CA . ASN A 1 93 ? -15.611 -11.910 37.775 1.00 88.94 93 ASN A CA 1
ATOM 667 C C . ASN A 1 93 ? -16.262 -11.291 36.532 1.00 88.94 93 ASN A C 1
ATOM 669 O O . ASN A 1 93 ? -15.566 -10.857 35.618 1.00 88.94 93 ASN A O 1
ATOM 673 N N . ASN A 1 94 ? -17.586 -11.133 36.537 1.00 91.06 94 ASN A N 1
ATOM 674 C CA . ASN A 1 94 ? -18.320 -10.663 35.364 1.00 91.06 94 ASN A CA 1
ATOM 675 C C . ASN A 1 94 ? -19.187 -9.445 35.673 1.00 91.06 94 ASN A C 1
ATOM 677 O O . ASN A 1 94 ? -19.817 -9.367 36.725 1.00 91.06 94 ASN A O 1
ATOM 681 N N . ILE A 1 95 ? -19.272 -8.525 34.717 1.00 94.94 95 ILE A N 1
ATOM 682 C CA . ILE A 1 95 ? -20.278 -7.465 34.675 1.00 94.94 95 ILE A CA 1
ATOM 683 C C . ILE A 1 95 ? -21.067 -7.651 33.387 1.00 94.94 95 ILE A C 1
ATOM 685 O O . ILE A 1 95 ? -20.508 -7.488 32.309 1.00 94.94 95 ILE A O 1
ATOM 689 N N . THR A 1 96 ? -22.355 -7.964 33.494 1.00 96.81 96 THR A N 1
ATOM 690 C CA . THR A 1 96 ? -23.248 -8.137 32.343 1.00 96.81 96 THR A CA 1
ATOM 691 C C . THR A 1 96 ? -24.358 -7.099 32.392 1.00 96.81 96 THR A C 1
ATOM 693 O O . THR A 1 96 ? -25.153 -7.084 33.330 1.00 96.81 96 THR A O 1
ATOM 696 N N . ASN A 1 97 ? -24.427 -6.236 31.380 1.00 97.06 97 ASN A N 1
ATOM 697 C CA . ASN A 1 97 ? -25.517 -5.279 31.212 1.00 97.06 97 ASN A CA 1
ATOM 698 C C . ASN A 1 97 ? -26.425 -5.683 30.046 1.00 97.06 97 ASN A C 1
ATOM 700 O O . ASN A 1 97 ? -26.033 -5.513 28.893 1.00 97.06 97 ASN A O 1
ATOM 704 N N . ASN A 1 98 ? -27.636 -6.155 30.351 1.00 96.56 98 ASN A N 1
ATOM 705 C CA . ASN A 1 98 ? -28.703 -6.390 29.370 1.00 96.56 98 ASN A CA 1
ATOM 706 C C . ASN A 1 98 ? -29.777 -5.288 29.394 1.00 96.56 98 ASN A C 1
ATOM 708 O O . ASN A 1 98 ? -30.658 -5.292 28.542 1.00 96.56 98 ASN A O 1
ATOM 712 N N . GLY A 1 99 ? -29.706 -4.359 30.353 1.00 94.62 99 GLY A N 1
ATOM 713 C CA . GLY A 1 99 ? -30.611 -3.218 30.479 1.00 94.62 99 GLY A CA 1
ATOM 714 C C . GLY A 1 99 ? -30.012 -1.915 29.939 1.00 94.62 99 GLY A C 1
ATOM 715 O O . GLY A 1 99 ? -29.035 -1.899 29.190 1.00 94.62 99 GLY A O 1
ATOM 716 N N . THR A 1 100 ? -30.588 -0.787 30.345 1.00 96.50 100 THR A N 1
ATOM 717 C CA . THR A 1 100 ? -30.136 0.562 29.987 1.00 96.50 100 THR A CA 1
ATOM 718 C C . THR A 1 100 ? -29.418 1.223 31.160 1.00 96.50 100 THR A C 1
ATOM 720 O O . THR A 1 100 ? -29.991 1.375 32.234 1.00 96.50 100 THR A O 1
ATOM 723 N N . ILE A 1 101 ? -28.184 1.682 30.955 1.00 95.62 101 ILE A N 1
ATOM 724 C CA . ILE A 1 101 ? -27.450 2.527 31.905 1.00 95.62 101 ILE A CA 1
ATOM 725 C C . ILE A 1 101 ? -27.264 3.908 31.278 1.00 95.62 101 ILE A C 1
ATOM 727 O O . ILE A 1 101 ? -26.578 4.037 30.269 1.00 95.62 101 ILE A O 1
ATOM 731 N N . ASN A 1 102 ? -27.817 4.940 31.907 1.00 94.38 102 ASN A N 1
ATOM 732 C CA . ASN A 1 102 ? -27.677 6.341 31.525 1.00 94.38 102 ASN A CA 1
ATOM 733 C C . ASN A 1 102 ? -26.867 7.084 32.592 1.00 94.38 102 ASN A C 1
ATOM 735 O O . ASN A 1 102 ? -27.380 7.412 33.663 1.00 94.38 102 ASN A O 1
ATOM 739 N N . ALA A 1 103 ? -25.594 7.348 32.311 1.00 93.06 103 ALA A N 1
ATOM 740 C CA . ALA A 1 103 ? -24.705 8.075 33.212 1.00 93.06 103 ALA A CA 1
ATOM 741 C C . ALA A 1 103 ? -24.365 9.462 32.651 1.00 93.06 103 ALA A C 1
ATOM 743 O O . ALA A 1 103 ? -24.028 9.607 31.478 1.00 93.06 103 ALA A O 1
ATOM 744 N N . HIS A 1 104 ? -24.375 10.498 33.489 1.00 90.62 104 HIS A N 1
ATOM 745 C CA . HIS A 1 104 ? -23.800 11.790 33.095 1.00 90.62 104 HIS A CA 1
ATOM 746 C C . HIS A 1 104 ? -22.263 11.743 33.059 1.00 90.62 104 HIS A C 1
ATOM 748 O O . HIS A 1 104 ? -21.644 12.361 32.193 1.00 90.62 104 HIS A O 1
ATOM 754 N N . GLY A 1 105 ? -21.648 11.020 33.999 1.00 91.56 105 GLY A N 1
ATOM 755 C CA . GLY A 1 105 ? -20.214 10.748 34.090 1.00 91.56 105 GLY A CA 1
ATOM 756 C C . GLY A 1 105 ? -19.809 9.498 33.310 1.00 91.56 105 GLY A C 1
ATOM 757 O O . GLY A 1 105 ? -20.165 9.343 32.150 1.00 91.56 105 GLY A O 1
ATOM 758 N N . GLN A 1 106 ? -19.004 8.624 33.922 1.00 93.25 106 GLN A N 1
ATOM 759 C CA . GLN A 1 106 ? -18.638 7.338 33.322 1.00 93.25 106 GLN A CA 1
ATOM 760 C C . GLN A 1 106 ? -19.788 6.327 33.391 1.00 93.25 106 GLN A C 1
ATOM 762 O O . GLN A 1 106 ? -20.430 6.192 34.431 1.00 93.25 106 GLN A O 1
ATOM 767 N N . GLY A 1 107 ? -19.982 5.544 32.330 1.00 94.94 107 GLY A N 1
ATOM 768 C CA . GLY A 1 107 ? -20.904 4.407 32.363 1.00 94.94 107 GLY A CA 1
ATOM 769 C C . GLY A 1 107 ? -20.393 3.296 33.288 1.00 94.94 107 GLY A C 1
ATOM 770 O O . GLY A 1 107 ? -21.016 2.989 34.301 1.00 94.94 107 GLY A O 1
ATOM 771 N N . ILE A 1 108 ? -19.216 2.750 32.976 1.00 96.50 108 ILE A N 1
ATOM 772 C CA . ILE A 1 108 ? -18.478 1.764 33.772 1.00 96.50 108 ILE A CA 1
ATOM 773 C C . ILE A 1 108 ? -17.039 2.255 33.959 1.00 96.50 108 ILE A C 1
ATOM 775 O O . ILE A 1 108 ? -16.340 2.560 32.990 1.00 96.50 108 ILE A O 1
ATOM 779 N N . GLU A 1 109 ? -16.576 2.319 35.205 1.00 96.81 109 GLU A N 1
ATOM 780 C CA . GLU A 1 109 ? -15.219 2.743 35.551 1.00 96.81 109 GLU A CA 1
ATOM 781 C C . GLU A 1 109 ? -14.481 1.683 36.370 1.00 96.81 109 GLU A C 1
ATOM 783 O O . GLU A 1 109 ? -14.880 1.353 37.485 1.00 96.81 109 GLU A O 1
ATOM 788 N N . VAL A 1 110 ? -13.350 1.211 35.841 1.00 96.75 110 VAL A N 1
ATOM 789 C CA . VAL A 1 110 ? -12.422 0.311 36.539 1.00 96.75 110 VAL A CA 1
ATOM 790 C C . VAL A 1 110 ? -11.247 1.127 37.066 1.00 96.75 110 VAL A C 1
ATOM 792 O O . VAL A 1 110 ? -10.445 1.647 36.286 1.00 96.75 110 VAL A O 1
ATOM 795 N N . ASN A 1 111 ? -11.149 1.271 38.388 1.00 95.38 111 ASN A N 1
ATOM 796 C CA . ASN A 1 111 ? -10.132 2.110 39.020 1.00 95.38 111 ASN A CA 1
ATOM 797 C C . ASN A 1 111 ? -8.755 1.441 39.118 1.00 95.38 111 ASN A C 1
ATOM 799 O O . ASN A 1 111 ? -8.571 0.254 38.858 1.00 95.38 111 ASN A O 1
ATOM 803 N N . ARG A 1 112 ? -7.756 2.240 39.506 1.00 93.19 112 ARG A N 1
ATOM 804 C CA . ARG A 1 112 ? -6.402 1.761 39.798 1.00 93.19 112 ARG A CA 1
ATOM 805 C C . ARG A 1 112 ? -6.451 0.600 40.793 1.00 93.19 112 ARG A C 1
ATOM 807 O O . ARG A 1 112 ? -7.112 0.713 41.820 1.00 93.19 112 ARG A O 1
ATOM 814 N N . ASN A 1 113 ? -5.706 -0.468 40.519 1.00 89.25 113 ASN A N 1
ATOM 815 C CA . ASN A 1 113 ? -5.649 -1.692 41.320 1.00 89.25 113 ASN A CA 1
ATOM 816 C C . ASN A 1 113 ? -6.989 -2.442 41.418 1.00 89.25 113 ASN A C 1
ATOM 818 O O . ASN A 1 113 ? -7.147 -3.265 42.312 1.00 89.25 113 ASN A O 1
ATOM 822 N N . ALA A 1 114 ? -7.962 -2.157 40.555 1.00 90.88 114 ALA A N 1
ATOM 823 C CA . ALA A 1 114 ? -9.125 -3.017 40.378 1.00 90.88 114 ALA A CA 1
ATOM 824 C C . ALA A 1 114 ? -8.858 -4.039 39.268 1.00 90.88 114 ALA A C 1
ATOM 826 O O . ALA A 1 114 ? -8.142 -3.735 38.306 1.00 90.88 114 ALA A O 1
ATOM 827 N N . ARG A 1 115 ? -9.464 -5.223 39.385 1.00 90.56 115 ARG A N 1
ATOM 828 C CA . ARG A 1 115 ? -9.416 -6.274 38.364 1.00 90.56 115 ARG A CA 1
ATOM 829 C C . ARG A 1 115 ? -10.823 -6.751 38.021 1.00 90.56 115 ARG A C 1
ATOM 831 O O . ARG A 1 115 ? -11.604 -7.045 38.920 1.00 90.56 115 ARG A O 1
ATOM 838 N N . VAL A 1 116 ? -11.121 -6.855 36.732 1.00 91.62 116 VAL A N 1
ATOM 839 C CA . VAL A 1 116 ? -12.366 -7.432 36.208 1.00 91.62 116 VAL A CA 1
ATOM 840 C C . VAL A 1 116 ? -12.011 -8.524 35.203 1.00 91.62 116 VAL A C 1
ATOM 842 O O . VAL A 1 116 ? -11.154 -8.287 34.355 1.00 91.62 116 VAL A O 1
ATOM 845 N N . GLU A 1 117 ? -12.634 -9.700 35.254 1.00 91.19 117 GLU A N 1
ATOM 846 C CA . GLU A 1 117 ? -12.420 -10.695 34.194 1.00 91.19 117 GLU A CA 1
ATOM 847 C C . GLU A 1 117 ? -13.173 -10.276 32.928 1.00 91.19 117 GLU A C 1
ATOM 849 O O . GLU A 1 117 ? -12.529 -9.959 31.930 1.00 91.19 117 GLU A O 1
ATOM 854 N N . THR A 1 118 ? -14.500 -10.132 32.973 1.00 93.56 118 THR A N 1
ATOM 855 C CA . THR A 1 118 ? -15.282 -9.767 31.777 1.00 93.56 1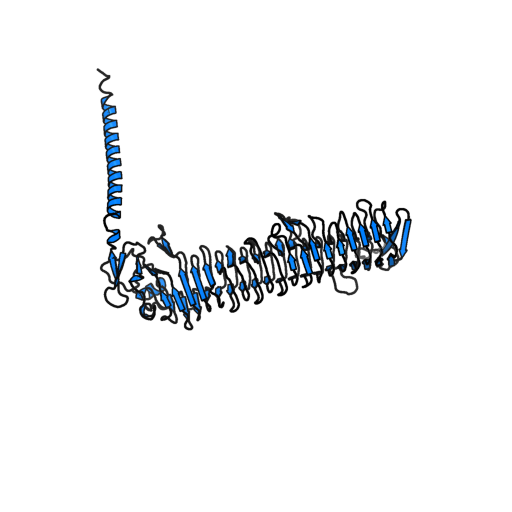18 THR A CA 1
ATOM 856 C C . THR A 1 118 ? -16.237 -8.605 32.018 1.00 93.56 118 THR A C 1
ATOM 858 O O . THR A 1 118 ? -16.957 -8.563 33.017 1.00 93.56 118 THR A O 1
ATOM 861 N N . ILE A 1 119 ? -16.288 -7.677 31.062 1.00 96.75 119 ILE A N 1
ATOM 862 C CA . ILE A 1 119 ? -17.361 -6.685 30.936 1.00 96.75 119 ILE A CA 1
ATOM 863 C C . ILE A 1 119 ? -18.128 -6.973 29.647 1.00 96.75 119 ILE A C 1
ATOM 865 O O . ILE A 1 119 ? -17.558 -6.866 28.564 1.00 96.75 119 ILE A O 1
ATOM 869 N N . THR A 1 120 ? -19.419 -7.268 29.762 1.00 97.56 120 THR A N 1
ATOM 870 C CA . THR A 1 120 ? -20.311 -7.555 28.638 1.00 97.56 120 THR A CA 1
ATOM 871 C C . THR A 1 120 ? -21.442 -6.536 28.581 1.00 97.56 120 THR A C 1
ATOM 873 O O . THR A 1 120 ? -22.224 -6.402 29.524 1.00 97.56 120 THR A O 1
ATOM 876 N N . ILE A 1 121 ? -21.567 -5.842 27.450 1.00 98.00 121 ILE A N 1
ATOM 877 C CA . ILE A 1 121 ? -22.794 -5.127 27.081 1.00 98.00 121 ILE A CA 1
ATOM 878 C C . ILE A 1 121 ? -23.584 -6.079 26.192 1.00 98.00 121 ILE A C 1
ATOM 880 O O . ILE A 1 121 ? -23.232 -6.247 25.025 1.00 98.00 121 ILE A O 1
ATOM 884 N N . GLY A 1 122 ? -24.585 -6.753 26.759 1.00 96.88 122 GLY A N 1
ATOM 885 C CA . GLY A 1 122 ? -25.370 -7.769 26.056 1.00 96.88 122 GLY A CA 1
ATOM 886 C C . GLY A 1 122 ? -26.156 -7.182 24.888 1.00 96.88 122 GLY A C 1
ATOM 887 O O . GLY A 1 122 ? -26.273 -5.966 24.771 1.00 96.88 122 GLY A O 1
ATOM 888 N N . ALA A 1 123 ? -26.698 -8.030 24.014 1.00 96.38 123 ALA A N 1
ATOM 889 C CA . ALA A 1 123 ? -27.332 -7.599 22.762 1.00 96.38 123 ALA A CA 1
ATOM 890 C C . ALA A 1 123 ? -28.471 -6.568 22.938 1.00 96.38 123 ALA A C 1
ATOM 892 O O . ALA A 1 123 ? -28.623 -5.675 22.107 1.00 96.38 123 ALA A O 1
ATOM 893 N N . THR A 1 124 ? -29.242 -6.656 24.027 1.00 95.69 124 THR A N 1
ATOM 894 C CA . THR A 1 124 ? -30.290 -5.681 24.397 1.00 95.69 124 THR A CA 1
ATOM 895 C C . THR A 1 124 ? -29.756 -4.513 25.231 1.00 95.69 124 THR A C 1
ATOM 897 O O . THR A 1 124 ? -30.437 -3.506 25.410 1.00 95.69 124 THR A O 1
ATOM 900 N N . GLY A 1 125 ? -28.526 -4.634 25.732 1.00 96.75 125 GLY A N 1
ATOM 901 C CA . GLY A 1 125 ? -27.898 -3.675 26.620 1.00 96.75 125 GLY A CA 1
ATOM 902 C C . GLY A 1 125 ? -27.615 -2.342 25.938 1.00 96.75 125 GLY A C 1
ATOM 903 O O . GLY A 1 125 ? -27.079 -2.281 24.828 1.00 96.75 125 GLY A O 1
ATOM 904 N N . ILE A 1 126 ? -27.918 -1.258 26.646 1.00 96.75 126 ILE A N 1
ATOM 905 C CA . ILE A 1 126 ? -27.573 0.107 26.258 1.00 96.75 126 ILE A CA 1
ATOM 906 C C . ILE A 1 126 ? -26.709 0.712 27.359 1.00 96.75 126 ILE A C 1
ATOM 908 O O . ILE A 1 126 ? -27.072 0.697 28.535 1.00 96.75 126 ILE A O 1
ATOM 912 N N . LEU A 1 127 ? -25.560 1.261 26.981 1.00 96.31 127 LEU A N 1
ATOM 913 C CA . LEU A 1 127 ? -24.691 2.015 27.873 1.00 96.31 127 LEU A CA 1
ATOM 914 C C . LEU A 1 127 ? -24.479 3.413 27.306 1.00 96.31 127 LEU A C 1
ATOM 916 O O . LEU A 1 127 ? -23.809 3.590 26.288 1.00 96.31 127 LEU A O 1
ATOM 920 N N . SER A 1 128 ? -25.030 4.404 27.996 1.00 92.94 128 SER A N 1
ATOM 921 C CA . SER A 1 128 ? -24.920 5.806 27.640 1.00 92.94 128 SER A CA 1
ATOM 922 C C . SER A 1 128 ? -24.105 6.592 28.658 1.00 92.94 128 SER A C 1
ATOM 924 O O . SER A 1 128 ? -24.262 6.426 29.870 1.00 92.94 128 SER A O 1
ATOM 926 N N . SER A 1 129 ? -23.221 7.454 28.160 1.00 89.81 129 SER A N 1
ATOM 927 C CA . SER A 1 129 ? -22.409 8.369 28.964 1.00 89.81 129 SER A CA 1
ATOM 928 C C . SER A 1 129 ? -22.443 9.755 28.336 1.00 89.81 129 SER A C 1
ATOM 930 O O . SER A 1 129 ? -21.944 9.911 27.232 1.00 89.81 129 SER A O 1
ATOM 932 N N . THR A 1 130 ? -22.959 10.780 29.011 1.00 85.75 130 THR A N 1
ATOM 933 C CA . THR A 1 130 ? -23.129 12.106 28.384 1.00 85.75 130 THR A CA 1
ATOM 934 C C . THR A 1 130 ? -21.819 12.898 28.298 1.00 85.75 130 THR A C 1
ATOM 936 O O . THR A 1 130 ? -21.460 13.381 27.225 1.00 85.75 130 THR A O 1
ATOM 939 N N . ASN A 1 131 ? -21.070 13.011 29.403 1.00 83.44 131 ASN A N 1
ATOM 940 C CA . ASN A 1 131 ? -19.912 13.916 29.485 1.00 83.44 131 ASN A CA 1
ATOM 941 C C . ASN A 1 131 ? -18.557 13.202 29.413 1.00 83.44 131 ASN A C 1
ATOM 943 O O . ASN A 1 131 ? -17.528 13.843 29.183 1.00 83.44 131 ASN A O 1
ATOM 947 N N . ARG A 1 132 ? -18.516 11.888 29.661 1.00 90.12 132 ARG A N 1
ATOM 948 C CA . ARG A 1 132 ? -17.258 11.135 29.784 1.00 90.12 132 ARG A CA 1
ATOM 949 C C . ARG A 1 132 ? -17.260 9.890 28.898 1.00 90.12 132 ARG A C 1
ATOM 951 O O . ARG A 1 132 ? -17.799 9.912 27.796 1.00 90.12 132 ARG A O 1
ATOM 958 N N . ARG A 1 133 ? -16.523 8.858 29.313 1.00 92.31 133 ARG A N 1
ATOM 959 C CA . ARG A 1 133 ? -16.348 7.601 28.581 1.00 92.31 133 ARG A CA 1
ATOM 960 C C . ARG A 1 133 ? -17.384 6.601 29.066 1.00 92.31 133 ARG A C 1
ATOM 962 O O . ARG A 1 133 ? -17.539 6.442 30.277 1.00 92.31 133 ARG A O 1
ATOM 969 N N . ALA A 1 134 ? -18.023 5.905 28.137 1.00 94.94 134 ALA A N 1
ATOM 970 C CA . ALA A 1 134 ? -18.953 4.835 28.447 1.00 94.94 134 ALA A CA 1
ATOM 971 C C . ALA A 1 134 ? -18.263 3.737 29.256 1.00 94.94 134 ALA A C 1
ATOM 973 O O . ALA A 1 134 ? -18.753 3.371 30.316 1.00 94.94 134 ALA A O 1
ATOM 974 N N . ILE A 1 135 ? -17.082 3.290 28.823 1.00 96.81 135 ILE A N 1
ATOM 975 C CA . ILE A 1 135 ? -16.240 2.368 29.593 1.00 96.81 135 ILE A CA 1
ATOM 976 C C . ILE A 1 135 ? -14.839 2.960 29.695 1.00 96.81 135 ILE A C 1
ATOM 978 O O . ILE A 1 135 ? -14.243 3.340 28.684 1.00 96.81 135 ILE A O 1
ATOM 982 N N . ILE A 1 136 ? -14.292 3.021 30.909 1.00 96.62 136 ILE A N 1
ATOM 983 C CA . ILE A 1 136 ? -12.888 3.368 31.129 1.00 96.62 136 ILE A CA 1
ATOM 984 C C . ILE A 1 136 ? -12.180 2.358 32.026 1.00 96.62 136 ILE A C 1
ATOM 986 O O . ILE A 1 136 ? -12.632 2.043 33.125 1.00 96.62 136 ILE A O 1
ATOM 990 N N . VAL A 1 137 ? -11.005 1.928 31.569 1.00 97.31 137 VAL A N 1
ATOM 991 C CA . VAL A 1 137 ? -10.017 1.224 32.391 1.00 97.31 137 VAL A CA 1
ATOM 992 C C . VAL A 1 137 ? -8.936 2.227 32.775 1.00 97.31 137 VAL A C 1
ATOM 994 O O . VAL A 1 137 ? -8.125 2.617 31.936 1.00 97.31 137 VAL A O 1
ATOM 997 N N . ASN A 1 138 ? -8.948 2.706 34.020 1.00 96.75 138 ASN A N 1
ATOM 998 C CA . ASN A 1 138 ? -7.993 3.712 34.487 1.00 96.75 138 ASN A CA 1
ATOM 999 C C . ASN A 1 138 ? -6.578 3.126 34.623 1.00 96.75 138 ASN A C 1
ATOM 1001 O O . ASN A 1 138 ? -6.380 1.915 34.696 1.00 96.75 138 ASN A O 1
ATOM 1005 N N . THR A 1 139 ? -5.565 3.993 34.701 1.00 95.00 139 THR A N 1
ATOM 1006 C CA . THR A 1 139 ? -4.171 3.573 34.903 1.00 95.00 139 THR A CA 1
ATOM 1007 C C . THR A 1 139 ? -4.004 2.726 36.165 1.00 95.00 139 THR A C 1
ATOM 1009 O O . THR A 1 139 ? -4.338 3.159 37.270 1.00 95.00 139 THR A O 1
ATOM 1012 N N . GLY A 1 140 ? -3.452 1.523 35.983 1.00 91.12 140 GLY A N 1
ATOM 1013 C CA . GLY A 1 140 ? -3.305 0.492 37.014 1.00 91.12 140 GLY A CA 1
ATOM 1014 C C . GLY A 1 140 ? -4.553 -0.370 37.237 1.00 91.12 140 GLY A C 1
ATOM 1015 O O . GLY A 1 140 ? -4.494 -1.301 38.031 1.00 91.12 140 GLY A O 1
ATOM 1016 N N . GLY A 1 141 ? -5.672 -0.074 36.572 1.00 94.56 141 GLY A N 1
ATOM 1017 C CA . GLY A 1 141 ? -6.824 -0.968 36.475 1.00 94.56 141 GLY A CA 1
ATOM 1018 C C . GLY A 1 141 ? -6.589 -2.062 35.434 1.00 94.56 141 GLY A C 1
ATOM 1019 O O . GLY A 1 141 ? -5.820 -1.876 34.481 1.00 94.56 141 GLY A O 1
ATOM 1020 N N . GLN A 1 142 ? -7.236 -3.206 35.634 1.00 94.12 142 GLN A N 1
ATOM 1021 C CA . GLN A 1 142 ? -7.070 -4.398 34.811 1.00 94.12 142 GLN A CA 1
ATOM 1022 C C . GLN A 1 142 ? -8.426 -4.971 34.402 1.00 94.12 142 GLN A C 1
ATOM 1024 O O . GLN A 1 142 ? -9.308 -5.145 35.240 1.00 94.12 142 GLN A O 1
ATOM 1029 N N . VAL A 1 143 ? -8.575 -5.291 33.121 1.00 94.12 143 VAL A N 1
ATOM 1030 C CA . VAL A 1 143 ? -9.718 -6.044 32.592 1.00 94.12 143 VAL A CA 1
ATOM 1031 C C . VAL A 1 143 ? -9.183 -7.198 31.751 1.00 94.12 143 VAL A C 1
ATOM 1033 O O . VAL A 1 143 ? -8.234 -6.987 31.002 1.00 94.12 143 VAL A O 1
ATOM 1036 N N . ASN A 1 144 ? -9.717 -8.414 31.835 1.00 91.88 144 ASN A N 1
ATOM 1037 C CA . ASN A 1 144 ? -9.290 -9.466 30.906 1.00 91.88 144 ASN A CA 1
ATOM 1038 C C . ASN A 1 144 ? -9.970 -9.291 29.532 1.00 91.88 144 ASN A C 1
ATOM 1040 O O . ASN A 1 144 ? -9.289 -9.146 28.511 1.00 91.88 144 ASN A O 1
ATOM 1044 N N . HIS A 1 145 ? -11.297 -9.166 29.515 1.00 94.12 145 HIS A N 1
ATOM 1045 C CA . HIS A 1 145 ? -12.088 -9.070 28.293 1.00 94.12 145 HIS A CA 1
ATOM 1046 C C . HIS A 1 145 ? -13.197 -8.010 28.356 1.00 94.12 145 HIS A C 1
ATOM 1048 O O . HIS A 1 145 ? -13.843 -7.808 29.386 1.00 94.12 145 HIS A O 1
ATOM 1054 N N . ILE A 1 146 ? -13.435 -7.338 27.227 1.00 96.62 146 ILE A N 1
ATOM 1055 C CA . ILE A 1 146 ? -14.608 -6.486 27.009 1.00 96.62 146 ILE A CA 1
ATOM 1056 C C . ILE A 1 146 ? -15.346 -6.994 25.767 1.00 96.62 146 ILE A C 1
ATOM 1058 O O . ILE A 1 146 ? -14.763 -7.003 24.682 1.00 96.62 146 ILE A O 1
ATOM 1062 N N . ASP A 1 147 ? -16.618 -7.354 25.921 1.00 96.88 147 ASP A N 1
ATOM 1063 C CA . ASP A 1 147 ? -17.511 -7.775 24.837 1.00 96.88 147 ASP A CA 1
ATOM 1064 C C . ASP A 1 147 ? -18.671 -6.782 24.681 1.00 96.88 147 ASP A C 1
ATOM 1066 O O . ASP A 1 147 ? -19.460 -6.559 25.602 1.00 96.88 147 ASP A O 1
ATOM 1070 N N . VAL A 1 148 ? -18.777 -6.156 23.511 1.00 97.69 148 VAL A N 1
ATOM 1071 C CA . VAL A 1 148 ? -19.846 -5.201 23.194 1.00 97.69 148 VAL A CA 1
ATOM 1072 C C . VAL A 1 148 ? -20.754 -5.797 22.126 1.00 97.69 148 VAL A C 1
ATOM 1074 O O . VAL A 1 148 ? -20.458 -5.740 20.931 1.00 97.69 148 VAL A O 1
ATOM 1077 N N . GLN A 1 149 ? -21.879 -6.351 22.565 1.00 97.69 149 GLN A N 1
ATOM 1078 C CA . GLN A 1 149 ? -22.920 -6.931 21.714 1.00 97.69 149 GLN A CA 1
ATOM 1079 C C . GLN A 1 149 ? -24.085 -5.961 21.488 1.00 97.69 149 GLN A C 1
ATOM 1081 O O . GLN A 1 149 ? -24.688 -5.963 20.419 1.00 97.69 149 GLN A O 1
ATOM 1086 N N . GLY A 1 150 ? -24.388 -5.129 22.487 1.00 96.75 150 GLY A N 1
ATOM 1087 C CA . GLY A 1 150 ? -25.433 -4.107 22.434 1.00 96.75 150 GLY A CA 1
ATOM 1088 C C . GLY A 1 150 ? -24.946 -2.748 21.933 1.00 96.75 150 GLY A C 1
ATOM 1089 O O . GLY A 1 150 ? -24.078 -2.646 21.064 1.00 96.75 150 GLY A O 1
ATOM 1090 N N . ASN A 1 151 ? -25.510 -1.675 22.486 1.00 97.00 151 ASN A N 1
ATOM 1091 C CA . ASN A 1 151 ? -25.237 -0.311 22.043 1.00 97.00 151 ASN A CA 1
ATOM 1092 C C . ASN A 1 151 ? -24.493 0.493 23.110 1.00 97.00 151 ASN A C 1
ATOM 1094 O O . ASN A 1 151 ? -24.939 0.620 24.248 1.00 97.00 151 ASN A O 1
ATOM 1098 N N . ILE A 1 152 ? -23.383 1.108 22.712 1.00 95.94 152 ILE A N 1
ATOM 1099 C CA . ILE A 1 152 ? -22.746 2.193 23.453 1.00 95.94 152 ILE A CA 1
ATOM 1100 C C . ILE A 1 152 ? -23.051 3.502 22.727 1.00 95.94 152 ILE A C 1
ATOM 1102 O O . ILE A 1 152 ? -22.709 3.658 21.552 1.00 95.94 152 ILE A O 1
ATOM 1106 N N . THR A 1 153 ? -23.681 4.449 23.417 1.00 90.88 153 THR A N 1
ATOM 1107 C CA . THR A 1 153 ? -24.136 5.720 22.830 1.00 90.88 153 THR A CA 1
ATOM 1108 C C . THR A 1 153 ? -23.746 6.916 23.690 1.00 90.88 153 THR A C 1
ATOM 1110 O O . THR A 1 153 ? -23.579 6.790 24.895 1.00 90.88 153 THR A O 1
ATOM 1113 N N . GLY A 1 154 ? -23.661 8.105 23.094 1.00 78.25 154 GLY A N 1
ATOM 1114 C CA . GLY A 1 154 ? -23.362 9.333 23.836 1.00 78.25 154 GLY A CA 1
ATOM 1115 C C . GLY A 1 154 ? -21.899 9.447 24.289 1.00 78.25 154 GLY A C 1
ATOM 1116 O O . GLY A 1 154 ? -21.167 8.463 24.393 1.00 78.25 154 GLY A O 1
ATOM 1117 N N . GLY A 1 155 ? -21.456 10.686 24.522 1.00 80.75 155 GLY A N 1
ATOM 1118 C CA . GLY A 1 155 ? -20.125 11.011 25.037 1.00 80.75 155 GLY A CA 1
ATOM 1119 C C . GLY A 1 155 ? -18.993 10.352 24.252 1.00 80.75 155 GLY A C 1
ATOM 1120 O O . GLY A 1 155 ? -18.894 10.509 23.035 1.00 80.75 155 GLY A O 1
ATOM 1121 N N . ARG A 1 156 ? -18.093 9.666 24.964 1.00 87.75 156 ARG A N 1
ATOM 1122 C CA . ARG A 1 156 ? -16.940 8.933 24.413 1.00 87.75 156 ARG A CA 1
ATOM 1123 C C . ARG A 1 156 ? -17.168 7.425 24.559 1.00 87.75 156 ARG A C 1
ATOM 1125 O O . ARG A 1 156 ? -17.757 7.001 25.548 1.00 87.75 156 ARG A O 1
ATOM 1132 N N . GLY A 1 157 ? -16.644 6.619 23.634 1.00 92.81 157 GLY A N 1
ATOM 1133 C CA . GLY A 1 157 ? -16.796 5.156 23.655 1.00 92.81 157 GLY A CA 1
ATOM 1134 C C . GLY A 1 157 ? -15.951 4.437 24.723 1.00 92.81 157 GLY A C 1
ATOM 1135 O O . GLY A 1 157 ? -15.900 4.845 25.886 1.00 92.81 157 GLY A O 1
ATOM 1136 N N . VAL A 1 158 ? -15.282 3.346 24.342 1.00 95.62 158 VAL A N 1
ATOM 1137 C CA . VAL A 1 158 ? -14.426 2.553 25.244 1.00 95.62 158 VAL A CA 1
ATOM 1138 C C . VAL A 1 158 ? -13.006 3.110 25.237 1.00 95.62 158 VAL A C 1
ATOM 1140 O O . VAL A 1 158 ? -12.399 3.284 24.178 1.00 95.62 158 VAL A O 1
ATOM 1143 N N . PHE A 1 159 ? -12.447 3.372 26.418 1.00 95.25 159 PHE A N 1
ATOM 1144 C CA . PHE A 1 159 ? -11.100 3.921 26.551 1.00 95.25 159 PHE A CA 1
ATOM 1145 C C . PHE A 1 159 ? -10.246 3.151 27.560 1.00 95.25 159 PHE A C 1
ATOM 1147 O O . PHE A 1 159 ? -10.595 3.033 28.734 1.00 95.25 159 PHE A O 1
ATOM 1154 N N . ASN A 1 160 ? -9.077 2.691 27.124 1.00 95.62 160 ASN A N 1
ATOM 1155 C CA . ASN A 1 160 ? -8.092 2.042 27.980 1.00 95.62 160 ASN A CA 1
ATOM 1156 C C . ASN A 1 160 ? -6.967 3.011 28.368 1.00 95.62 160 ASN A C 1
ATOM 1158 O O . ASN A 1 160 ? -6.352 3.630 27.507 1.00 95.62 160 ASN A O 1
ATOM 1162 N N . SER A 1 161 ? -6.652 3.115 29.653 1.00 95.44 161 SER A N 1
ATOM 1163 C CA . SER A 1 161 ? -5.423 3.723 30.195 1.00 95.44 161 SER A CA 1
ATOM 1164 C C . SER A 1 161 ? -4.672 2.780 31.143 1.00 95.44 161 SER A C 1
ATOM 1166 O O . SER A 1 161 ? -3.631 3.158 31.682 1.00 95.44 161 SER A O 1
ATOM 1168 N N . GLY A 1 162 ? -5.215 1.583 31.377 1.00 94.94 162 GLY A N 1
ATOM 1169 C CA . GLY A 1 162 ? -4.662 0.528 32.217 1.00 94.94 162 GLY A CA 1
ATOM 1170 C C . GLY A 1 162 ? -4.205 -0.663 31.379 1.00 94.94 162 GLY A C 1
ATOM 1171 O O . GLY A 1 162 ? -3.478 -0.496 30.398 1.00 94.94 162 GLY A O 1
ATOM 1172 N N . THR A 1 163 ? -4.602 -1.871 31.779 1.00 94.75 163 THR A N 1
ATOM 1173 C CA . THR A 1 163 ? -4.301 -3.105 31.036 1.00 94.75 163 THR A CA 1
ATOM 1174 C C . THR A 1 163 ? -5.583 -3.845 30.675 1.00 94.75 163 THR A C 1
ATOM 1176 O O . THR A 1 163 ? -6.395 -4.116 31.555 1.00 94.75 163 THR A O 1
ATOM 1179 N N . ILE A 1 164 ? -5.745 -4.200 29.399 1.00 94.94 164 ILE A N 1
ATOM 1180 C CA . ILE A 1 164 ? -6.777 -5.139 28.936 1.00 94.94 164 ILE A CA 1
ATOM 1181 C C . ILE A 1 164 ? -6.097 -6.443 28.489 1.00 94.94 164 ILE A C 1
ATOM 1183 O O . ILE A 1 164 ? -5.019 -6.386 27.900 1.00 94.94 164 ILE A O 1
ATOM 1187 N N . GLY A 1 165 ? -6.694 -7.608 28.739 1.00 88.00 165 GLY A N 1
ATOM 1188 C CA . GLY A 1 165 ? -6.116 -8.919 28.417 1.00 88.00 165 GLY A CA 1
ATOM 1189 C C . GLY A 1 165 ? -5.150 -9.434 29.484 1.00 88.00 165 GLY A C 1
ATOM 1190 O O . GLY A 1 165 ? -4.095 -9.976 29.155 1.00 88.00 165 GLY A O 1
ATOM 1191 N N . VAL A 1 166 ? -5.438 -9.198 30.766 1.00 77.19 166 VAL A N 1
ATOM 1192 C CA . VAL A 1 166 ? -4.664 -9.809 31.856 1.00 77.19 166 VAL A CA 1
ATOM 1193 C C . VAL A 1 166 ? -5.013 -11.291 31.989 1.00 77.19 166 VAL A C 1
ATOM 1195 O O . VAL A 1 166 ? -6.176 -11.631 32.145 1.00 77.19 166 VAL A O 1
ATOM 1198 N N . ASN A 1 167 ? -4.017 -12.183 31.977 1.00 61.56 167 ASN A N 1
ATOM 1199 C CA . ASN A 1 167 ? -4.279 -13.609 32.177 1.00 61.56 167 ASN A CA 1
ATOM 1200 C C . ASN A 1 167 ? -4.933 -13.852 33.556 1.00 61.56 167 ASN A C 1
ATOM 1202 O O . ASN A 1 167 ? -4.321 -13.659 34.614 1.00 61.56 167 ASN A O 1
ATOM 1206 N N . GLY A 1 168 ? -6.200 -14.273 33.530 1.00 53.16 168 GLY A N 1
ATOM 1207 C CA . GLY A 1 168 ? -6.860 -15.065 34.570 1.00 53.16 168 GLY A CA 1
ATOM 1208 C C . GLY A 1 168 ? -6.048 -16.303 34.911 1.00 53.16 168 GLY A C 1
ATOM 1209 O O . GLY A 1 168 ? -5.420 -16.893 34.035 1.00 53.16 168 GLY A O 1
ATOM 1210 N N . THR A 1 169 ? -6.079 -16.744 36.166 1.00 43.94 169 THR A N 1
ATOM 1211 C CA . THR A 1 169 ? -5.522 -18.029 36.634 1.00 43.94 169 THR A CA 1
ATOM 1212 C C . THR A 1 169 ? -6.250 -19.261 36.056 1.00 43.94 169 THR A C 1
ATOM 1214 O O . THR A 1 169 ? -6.280 -20.314 36.681 1.00 43.94 169 THR A O 1
ATOM 1217 N N . GLY A 1 170 ? -6.848 -19.156 34.869 1.00 44.75 170 GLY A N 1
ATOM 1218 C CA . GLY A 1 170 ? -7.645 -20.200 34.236 1.00 44.75 170 GLY A CA 1
ATOM 1219 C C . GLY A 1 170 ? -8.338 -19.686 32.975 1.00 44.75 170 GLY A C 1
ATOM 1220 O O . GLY A 1 170 ? -9.330 -18.980 33.055 1.00 44.75 170 GLY A O 1
ATOM 1221 N N . THR A 1 171 ? -7.759 -20.022 31.822 1.00 43.44 171 THR A N 1
ATOM 1222 C CA . THR A 1 171 ? -8.388 -20.205 30.499 1.00 43.44 171 THR A CA 1
ATOM 1223 C C . THR A 1 171 ? -9.716 -19.487 30.195 1.00 43.44 171 THR A C 1
ATOM 1225 O O . THR A 1 171 ? -10.786 -19.961 30.563 1.00 43.44 171 THR A O 1
ATOM 1228 N N . SER A 1 172 ? -9.676 -18.480 29.322 1.00 42.19 172 SER A N 1
ATOM 1229 C CA . SER A 1 172 ? -10.348 -18.549 28.011 1.00 42.19 172 SER A CA 1
ATOM 1230 C C . SER A 1 172 ? -10.007 -17.320 27.166 1.00 42.19 172 SER A C 1
ATOM 1232 O O . SER A 1 172 ? -10.078 -16.182 27.611 1.00 42.19 172 SER A O 1
ATOM 1234 N N . SER A 1 173 ? -9.617 -17.574 25.918 1.00 51.75 173 SER A N 1
ATOM 1235 C CA . SER A 1 173 ? -9.801 -16.614 24.832 1.00 51.75 173 SER A CA 1
ATOM 1236 C C . SER A 1 173 ? -11.301 -16.267 24.761 1.00 51.75 173 SER A C 1
ATOM 1238 O O . SER A 1 173 ? -12.104 -17.201 24.832 1.00 51.75 173 SER A O 1
ATOM 1240 N N . PRO A 1 174 ? -11.696 -14.987 24.621 1.00 55.69 174 PRO A N 1
ATOM 1241 C CA . PRO A 1 174 ? -10.896 -13.906 24.048 1.00 55.69 174 PRO A CA 1
ATOM 1242 C C . PRO A 1 174 ? -10.209 -13.005 25.086 1.00 55.69 174 PRO A C 1
ATOM 1244 O O . PRO A 1 174 ? -10.847 -12.475 25.986 1.00 55.69 174 PRO A O 1
ATOM 1247 N N . ASN A 1 175 ? -8.924 -12.711 24.865 1.00 79.31 175 ASN A N 1
ATOM 1248 C CA . ASN A 1 175 ? -8.230 -11.592 25.512 1.00 79.31 175 ASN A CA 1
ATOM 1249 C C . ASN A 1 175 ? -8.398 -10.338 24.634 1.00 79.31 175 ASN A C 1
ATOM 1251 O O . ASN A 1 175 ? -8.159 -10.401 23.424 1.00 79.31 175 ASN A O 1
ATOM 1255 N N . GLY A 1 176 ? -8.753 -9.187 25.216 1.00 92.00 176 GLY A N 1
ATOM 1256 C CA . GLY A 1 176 ? -8.894 -7.924 24.471 1.00 92.00 176 GLY A CA 1
ATOM 1257 C C . GLY A 1 176 ? -10.334 -7.424 24.351 1.00 92.00 176 GLY A C 1
ATOM 1258 O O . GLY A 1 176 ? -11.135 -7.614 25.265 1.00 92.00 176 GLY A O 1
ATOM 1259 N N . ILE A 1 177 ? -10.650 -6.755 23.239 1.00 96.12 177 ILE A N 1
ATOM 1260 C CA . ILE A 1 177 ? -11.962 -6.136 22.992 1.00 96.12 177 ILE A CA 1
ATOM 1261 C C . ILE A 1 177 ? -12.629 -6.820 21.801 1.00 96.12 177 ILE A C 1
ATOM 1263 O O . ILE A 1 177 ? -12.041 -6.876 20.721 1.00 96.12 177 ILE A O 1
ATOM 1267 N N . LYS A 1 178 ? -13.864 -7.284 21.985 1.00 96.44 178 LYS A N 1
ATOM 1268 C CA . LYS A 1 178 ? -14.726 -7.811 20.926 1.00 96.44 178 LYS A CA 1
ATOM 1269 C C . LYS A 1 178 ? -15.939 -6.902 20.749 1.00 96.44 178 LYS A C 1
ATOM 1271 O O . LYS A 1 178 ? -16.511 -6.433 21.731 1.00 96.44 178 LYS A O 1
ATOM 1276 N N . VAL A 1 179 ? -16.325 -6.645 19.503 1.00 97.62 179 VAL A N 1
ATOM 1277 C CA . VAL A 1 179 ? -17.516 -5.857 19.171 1.00 97.62 179 VAL A CA 1
ATOM 1278 C C . VAL A 1 179 ? -18.345 -6.576 18.114 1.00 97.62 179 VAL A C 1
ATOM 1280 O O . VAL A 1 179 ? -17.848 -6.912 17.042 1.00 97.62 179 VAL A O 1
ATOM 1283 N N . THR A 1 180 ? -19.617 -6.799 18.428 1.00 97.06 180 THR A N 1
ATOM 1284 C CA . THR A 1 180 ? -20.655 -7.255 17.487 1.00 97.06 180 THR A CA 1
ATOM 1285 C C . THR A 1 180 ? -21.814 -6.256 17.379 1.00 97.06 180 THR A C 1
ATOM 1287 O O . THR A 1 180 ? -22.531 -6.266 16.377 1.00 97.06 180 THR A O 1
ATOM 1290 N N . GLY A 1 181 ? -21.961 -5.373 18.373 1.00 96.00 181 GLY A N 1
ATOM 1291 C CA . GLY A 1 181 ? -22.937 -4.286 18.408 1.00 96.00 181 GLY A CA 1
ATOM 1292 C C . GLY A 1 181 ? -22.400 -2.942 17.907 1.00 96.00 181 GLY A C 1
ATOM 1293 O O . GLY A 1 181 ? -21.480 -2.880 17.094 1.00 96.00 181 GLY A O 1
ATOM 1294 N N . ASN A 1 182 ? -22.975 -1.839 18.396 1.00 97.38 182 ASN A N 1
ATOM 1295 C CA . ASN A 1 182 ? -22.634 -0.486 17.940 1.00 97.38 182 ASN A CA 1
ATOM 1296 C C . ASN A 1 182 ? -21.928 0.330 19.025 1.00 97.38 182 ASN A C 1
ATOM 1298 O O . ASN A 1 182 ? -22.303 0.290 20.197 1.00 97.38 182 ASN A O 1
ATOM 1302 N N . ILE A 1 183 ? -20.956 1.150 18.621 1.00 96.50 183 ILE A N 1
ATOM 1303 C CA . ILE A 1 183 ? -20.309 2.133 19.499 1.00 96.50 183 ILE A CA 1
ATOM 1304 C C . ILE A 1 183 ? -20.318 3.485 18.798 1.00 96.50 183 ILE A C 1
ATOM 1306 O O . ILE A 1 183 ? -19.592 3.703 17.829 1.00 96.50 183 ILE A O 1
ATOM 1310 N N . THR A 1 184 ? -21.121 4.412 19.310 1.00 93.00 184 THR A N 1
ATOM 1311 C CA . THR A 1 184 ? -21.243 5.766 18.768 1.00 93.00 184 THR A CA 1
ATOM 1312 C C . THR A 1 184 ? -20.667 6.776 19.749 1.00 93.00 184 THR A C 1
ATOM 1314 O O . THR A 1 184 ? -21.306 7.119 20.742 1.00 93.00 184 THR A O 1
ATOM 1317 N N . SER A 1 185 ? -19.467 7.279 19.453 1.00 86.88 185 SER A N 1
ATOM 1318 C CA . SER A 1 185 ? -18.897 8.430 20.155 1.00 86.88 185 SER A CA 1
ATOM 1319 C C . SER A 1 185 ? -19.492 9.711 19.577 1.00 86.88 185 SER A C 1
ATOM 1321 O O . SER A 1 185 ? -19.217 10.056 18.429 1.00 86.88 185 SER A O 1
ATOM 1323 N N . THR A 1 186 ? -20.290 10.436 20.362 1.00 81.56 186 THR A N 1
ATOM 1324 C CA . THR A 1 186 ? -20.803 11.761 19.962 1.00 81.56 186 THR A CA 1
ATOM 1325 C C . THR A 1 186 ? -19.814 12.884 20.268 1.00 81.56 186 THR A C 1
ATOM 1327 O O . THR A 1 186 ? -19.978 14.006 19.797 1.00 81.56 186 THR A O 1
ATOM 1330 N N . SER A 1 187 ? -18.762 12.602 21.043 1.00 79.31 187 SER A N 1
ATOM 1331 C CA . SER A 1 187 ? -17.693 13.560 21.289 1.00 79.31 187 SER A CA 1
ATOM 1332 C C . SER A 1 187 ? -16.818 13.708 20.052 1.00 79.31 187 SER A C 1
ATOM 1334 O O . SER A 1 187 ? -16.121 12.771 19.654 1.00 79.31 187 SER A O 1
ATOM 1336 N N . GLU A 1 188 ? -16.760 14.927 19.518 1.00 71.38 188 GLU A N 1
ATOM 1337 C CA . GLU A 1 188 ? -15.897 15.260 18.386 1.00 71.38 188 GLU A CA 1
ATOM 1338 C C . GLU A 1 188 ? -14.412 15.023 18.664 1.00 71.38 188 GLU A C 1
ATOM 1340 O O . GLU A 1 188 ? -13.656 14.989 17.717 1.00 71.38 188 GLU A O 1
ATOM 1345 N N . SER A 1 189 ? -13.969 14.835 19.910 1.00 77.31 189 SER A N 1
ATOM 1346 C CA . SER A 1 189 ? -12.546 14.681 20.264 1.00 77.31 189 SER A CA 1
ATOM 1347 C C . SER A 1 189 ? -12.124 13.246 20.602 1.00 77.31 189 SER A C 1
ATOM 1349 O O . SER A 1 189 ? -11.006 13.030 21.072 1.00 77.31 189 SER A O 1
ATOM 1351 N N . ALA A 1 190 ? -13.004 12.254 20.426 1.00 82.94 190 ALA A N 1
ATOM 1352 C CA . ALA A 1 190 ? -12.761 10.897 20.911 1.00 82.94 190 ALA A CA 1
ATOM 1353 C C . ALA A 1 190 ? -13.028 9.821 19.859 1.00 82.94 190 ALA A C 1
ATOM 1355 O O . ALA A 1 190 ? -14.012 9.875 19.131 1.00 82.94 190 ALA A O 1
ATOM 1356 N N . ALA A 1 191 ? -12.168 8.802 19.836 1.00 90.75 191 ALA A N 1
ATOM 1357 C CA . ALA A 1 191 ? -12.424 7.584 19.080 1.00 90.75 191 ALA A CA 1
ATOM 1358 C C . ALA A 1 191 ? -13.529 6.741 19.738 1.00 90.75 191 ALA A C 1
ATOM 1360 O O . ALA A 1 191 ? -13.751 6.843 20.949 1.00 90.75 191 ALA A O 1
ATOM 1361 N N . ALA A 1 192 ? -14.181 5.877 18.955 1.00 94.06 192 ALA A N 1
ATOM 1362 C CA . ALA A 1 192 ? -15.108 4.878 19.490 1.00 94.06 192 ALA A CA 1
ATOM 1363 C C . ALA A 1 192 ? -14.370 3.883 20.403 1.00 94.06 192 ALA A C 1
ATOM 1365 O O . ALA A 1 192 ? -14.844 3.561 21.491 1.00 94.06 192 ALA A O 1
ATOM 1366 N N . LEU A 1 193 ? -13.174 3.459 19.987 1.00 95.81 193 LEU A N 1
ATOM 1367 C CA . LEU A 1 193 ? -12.248 2.644 20.768 1.00 95.81 193 LEU A CA 1
ATOM 1368 C C . LEU A 1 193 ? -10.893 3.354 20.856 1.00 95.81 193 LEU A C 1
ATOM 1370 O O . LEU A 1 193 ? -10.243 3.592 19.838 1.00 95.81 193 LEU A O 1
ATOM 1374 N N . GLY A 1 194 ? -10.445 3.687 22.066 1.00 93.88 194 GLY A N 1
ATOM 1375 C CA . GLY A 1 194 ? -9.137 4.303 22.302 1.00 93.88 194 GLY A CA 1
ATOM 1376 C C . GLY A 1 194 ? -8.256 3.468 23.227 1.00 93.88 194 GLY A C 1
ATOM 1377 O O . GLY A 1 194 ? -8.681 3.103 24.321 1.00 93.88 194 GLY A O 1
ATOM 1378 N N . ASN A 1 195 ? -7.008 3.219 22.829 1.00 93.88 195 ASN A N 1
ATOM 1379 C CA . ASN A 1 195 ? -6.013 2.531 23.647 1.00 93.88 195 ASN A CA 1
ATOM 1380 C C . ASN A 1 195 ? -4.830 3.424 24.014 1.00 93.88 195 ASN A C 1
ATOM 1382 O O . ASN A 1 195 ? -3.979 3.697 23.168 1.00 93.88 195 ASN A O 1
ATOM 1386 N N . GLY A 1 196 ? -4.763 3.790 25.293 1.00 92.25 196 GLY A N 1
ATOM 1387 C CA . GLY A 1 196 ? -3.663 4.504 25.939 1.00 92.25 196 GLY A CA 1
ATOM 1388 C C . GLY A 1 196 ? -2.943 3.790 27.051 1.00 92.25 196 GLY A C 1
ATOM 1389 O O . GLY A 1 196 ? -2.163 4.411 27.769 1.00 92.25 196 GLY A O 1
ATOM 1390 N N . GLY A 1 197 ? -3.216 2.504 27.201 1.00 92.38 197 GLY A N 1
ATOM 1391 C CA . GLY A 1 197 ? -2.497 1.630 28.102 1.00 92.38 197 GLY A CA 1
ATOM 1392 C C . GLY A 1 197 ? -1.869 0.483 27.323 1.00 92.38 197 GLY A C 1
ATOM 1393 O O . GLY A 1 197 ? -1.309 0.674 26.242 1.00 92.38 197 GLY A O 1
ATOM 1394 N N . THR A 1 198 ? -1.986 -0.717 27.874 1.00 93.94 198 THR A N 1
ATOM 1395 C CA . THR A 1 198 ? -1.606 -1.957 27.191 1.00 93.94 198 THR A CA 1
ATOM 1396 C C . THR A 1 198 ? -2.850 -2.787 26.914 1.00 93.94 198 THR A C 1
ATOM 1398 O O . THR A 1 198 ? -3.700 -2.936 27.791 1.00 93.94 198 THR A O 1
ATOM 1401 N N . ILE A 1 199 ? -2.961 -3.340 25.711 1.00 95.06 199 ILE A N 1
ATOM 1402 C CA . ILE A 1 199 ? -3.912 -4.411 25.399 1.00 95.06 199 ILE A CA 1
ATOM 1403 C C . ILE A 1 199 ? -3.078 -5.640 25.053 1.00 95.06 199 ILE A C 1
ATOM 1405 O O . ILE A 1 199 ? -2.318 -5.596 24.097 1.00 95.06 199 ILE A O 1
ATOM 1409 N N . ASN A 1 200 ? -3.191 -6.721 25.819 1.00 91.31 200 ASN A N 1
ATOM 1410 C CA . ASN A 1 200 ? -2.447 -7.971 25.615 1.00 91.31 200 ASN A CA 1
ATOM 1411 C C . ASN A 1 200 ? -3.140 -8.962 24.658 1.00 91.31 200 ASN A C 1
ATOM 1413 O O . ASN A 1 200 ? -2.723 -10.108 24.531 1.00 91.31 200 ASN A O 1
ATOM 1417 N N . GLY A 1 201 ? -4.208 -8.512 24.002 1.00 89.00 201 GLY A N 1
ATOM 1418 C CA . GLY A 1 201 ? -4.931 -9.230 22.960 1.00 89.00 201 GLY A CA 1
ATOM 1419 C C . GLY A 1 201 ? -5.248 -8.321 21.773 1.00 89.00 201 GLY A C 1
ATOM 1420 O O . GLY A 1 201 ? -4.547 -7.340 21.520 1.00 89.00 201 GLY A O 1
ATOM 1421 N N . GLY A 1 202 ? -6.306 -8.648 21.033 1.00 92.31 202 GLY A N 1
ATOM 1422 C CA . GLY A 1 202 ? -6.726 -7.899 19.847 1.00 92.31 202 GLY A CA 1
ATOM 1423 C C . GLY A 1 202 ? -7.890 -6.937 20.088 1.00 92.31 202 GLY A C 1
ATOM 1424 O O . GLY A 1 202 ? -8.504 -6.910 21.156 1.00 92.31 202 GLY A O 1
ATOM 1425 N N . ILE A 1 203 ? -8.202 -6.172 19.047 1.00 97.38 203 ILE A N 1
ATOM 1426 C CA . ILE A 1 203 ? -9.495 -5.506 18.875 1.00 97.38 203 ILE A CA 1
ATOM 1427 C C . ILE A 1 203 ? -10.180 -6.209 17.703 1.00 97.38 203 ILE A C 1
ATOM 1429 O O . ILE A 1 203 ? -9.703 -6.110 16.574 1.00 97.38 203 ILE A O 1
ATOM 1433 N N . ASP A 1 204 ? -11.260 -6.936 17.973 1.00 97.12 204 ASP A N 1
ATOM 1434 C CA . ASP A 1 204 ? -12.003 -7.713 16.978 1.00 97.12 204 ASP A CA 1
ATOM 1435 C C . ASP A 1 204 ? -13.416 -7.150 16.801 1.00 97.12 204 ASP A C 1
ATOM 1437 O O . ASP A 1 204 ? -14.279 -7.310 17.664 1.00 97.12 204 ASP A O 1
ATOM 1441 N N . ILE A 1 205 ? -13.643 -6.447 15.693 1.00 98.06 205 ILE A N 1
ATOM 1442 C CA . ILE A 1 205 ? -14.927 -5.839 15.342 1.00 98.06 205 ILE A CA 1
ATOM 1443 C C . ILE A 1 205 ? -15.579 -6.751 14.310 1.00 98.06 205 ILE A C 1
ATOM 1445 O O . ILE A 1 205 ? -15.318 -6.632 13.118 1.00 98.06 205 ILE A O 1
ATOM 1449 N N . GLN A 1 206 ? -16.396 -7.693 14.762 1.00 97.19 206 GLN A N 1
ATOM 1450 C CA . GLN A 1 206 ? -16.968 -8.737 13.911 1.00 97.19 206 GLN A CA 1
ATOM 1451 C C . GLN A 1 206 ? -18.151 -8.221 13.080 1.00 97.19 206 GLN A C 1
ATOM 1453 O O . GLN A 1 206 ? -18.326 -8.619 11.927 1.00 97.19 206 GLN A O 1
ATOM 1458 N N . SER A 1 207 ? -18.939 -7.310 13.655 1.00 96.56 207 SER A N 1
ATOM 1459 C CA . SER A 1 207 ? -20.106 -6.678 13.033 1.00 96.56 207 SER A CA 1
ATOM 1460 C C . SER A 1 207 ? -20.418 -5.327 13.682 1.00 96.56 207 SER A C 1
ATOM 1462 O O . SER A 1 207 ? -19.758 -4.925 14.641 1.00 96.56 207 SER A O 1
ATOM 1464 N N . GLY A 1 208 ? -21.433 -4.639 13.156 1.00 94.25 208 GLY A N 1
ATOM 1465 C CA . GLY A 1 208 ? -21.963 -3.402 13.730 1.00 94.25 208 GLY A CA 1
ATOM 1466 C C . GLY A 1 208 ? -21.229 -2.146 13.264 1.00 94.25 208 GLY A C 1
ATOM 1467 O O . GLY A 1 208 ? -20.379 -2.192 12.370 1.00 94.25 208 GLY A O 1
ATOM 1468 N N . THR A 1 209 ? -21.602 -0.997 13.832 1.00 96.50 209 THR A N 1
ATOM 1469 C CA . THR A 1 209 ? -21.066 0.312 13.434 1.00 96.50 209 THR A CA 1
ATOM 1470 C C . THR A 1 209 ? -20.266 0.968 14.555 1.00 96.50 209 THR A C 1
ATOM 1472 O O . THR A 1 209 ? -20.769 1.165 15.664 1.00 96.50 209 THR A O 1
ATOM 1475 N N . LEU A 1 210 ? -19.024 1.360 14.252 1.00 96.50 210 LEU A N 1
ATOM 1476 C CA . LEU A 1 210 ? -18.189 2.184 15.129 1.00 96.50 210 LEU A CA 1
ATOM 1477 C C . LEU A 1 210 ? -18.066 3.595 14.561 1.00 96.50 210 LEU A C 1
ATOM 1479 O O . LEU A 1 210 ? -17.402 3.800 13.542 1.00 96.50 210 LEU A O 1
ATOM 1483 N N . THR A 1 211 ? -18.621 4.571 15.269 1.00 92.88 211 THR A N 1
ATOM 1484 C CA . THR A 1 211 ? -18.547 5.989 14.904 1.00 92.88 211 THR A CA 1
ATOM 1485 C C . THR A 1 211 ? -17.596 6.722 15.833 1.00 92.88 211 THR A C 1
ATOM 1487 O O . THR A 1 211 ? -17.842 6.825 17.038 1.00 92.88 211 THR A O 1
ATOM 1490 N N . GLY A 1 212 ? -16.494 7.213 15.267 1.00 85.62 212 GLY A N 1
ATOM 1491 C CA . GLY A 1 212 ? -15.486 7.994 15.971 1.00 85.62 212 GLY A CA 1
ATOM 1492 C C . GLY A 1 212 ? -15.574 9.491 15.681 1.00 85.62 212 GLY A C 1
ATOM 1493 O O . GLY A 1 212 ? -16.087 9.919 14.650 1.00 85.62 212 GLY A O 1
ATOM 1494 N N . GLY A 1 213 ? -15.036 10.298 16.589 1.00 83.19 213 GLY A N 1
ATOM 1495 C CA . GLY A 1 213 ? -14.859 11.736 16.419 1.00 83.19 213 GLY A CA 1
ATOM 1496 C C . GLY A 1 213 ? -13.536 12.113 15.741 1.00 83.19 213 GLY A C 1
ATOM 1497 O O . GLY A 1 213 ? -12.697 11.270 15.408 1.00 83.19 213 GLY A O 1
ATOM 1498 N N . ARG A 1 214 ? -13.335 13.422 15.576 1.00 79.06 214 ARG A N 1
ATOM 1499 C CA . ARG A 1 214 ? -12.081 14.069 15.174 1.00 79.06 214 ARG A CA 1
ATOM 1500 C C . ARG A 1 214 ? -11.022 13.964 16.278 1.00 79.06 214 ARG A C 1
ATOM 1502 O O . ARG A 1 214 ? -10.938 14.785 17.186 1.00 79.06 214 ARG A O 1
ATOM 1509 N N . ASN A 1 215 ? -10.144 12.979 16.174 1.00 70.69 215 ASN A N 1
ATOM 1510 C CA . ASN A 1 215 ? -8.999 12.873 17.065 1.00 70.69 215 ASN A CA 1
ATOM 1511 C C . ASN A 1 215 ? -7.817 13.688 16.518 1.00 70.69 215 ASN A C 1
ATOM 1513 O O . ASN A 1 215 ? -7.441 13.551 15.348 1.00 70.69 215 ASN A O 1
ATOM 1517 N N . ALA A 1 216 ? -7.241 14.552 17.355 1.00 56.66 216 ALA A N 1
ATOM 1518 C CA . ALA A 1 216 ? -6.090 15.358 16.982 1.00 56.66 216 ALA A CA 1
ATOM 1519 C C . ALA A 1 216 ? -4.852 14.463 16.844 1.00 56.66 216 ALA A C 1
ATOM 1521 O O . ALA A 1 216 ? -4.343 13.902 17.813 1.00 56.66 216 ALA A O 1
ATOM 1522 N N . THR A 1 217 ? -4.339 14.368 15.622 1.00 61.25 217 THR A N 1
ATOM 1523 C CA . THR A 1 217 ? -2.933 14.036 15.398 1.00 61.25 217 THR A CA 1
ATOM 1524 C C . THR A 1 217 ? -2.171 15.350 15.201 1.00 61.25 217 THR A C 1
ATOM 1526 O O . THR A 1 217 ? -2.780 16.363 14.868 1.00 61.25 217 THR A O 1
ATOM 1529 N N . GLN A 1 218 ? -0.856 15.363 15.417 1.00 51.97 218 GLN A N 1
ATOM 1530 C CA . GLN A 1 218 ? 0.006 16.540 15.637 1.00 51.97 218 GLN A CA 1
ATOM 1531 C C . GLN A 1 218 ? -0.231 17.744 14.703 1.00 51.97 218 GLN A C 1
ATOM 1533 O O . GLN A 1 218 ? 0.031 18.877 15.089 1.00 51.97 218 GLN A O 1
ATOM 1538 N N . TRP A 1 219 ? -0.727 17.505 13.486 1.00 53.41 219 TRP A N 1
ATOM 1539 C CA . TRP A 1 219 ? -0.885 18.508 12.431 1.00 53.41 219 TRP A CA 1
ATOM 1540 C C . TRP A 1 219 ? -2.324 18.678 11.931 1.00 53.41 219 TRP A C 1
ATOM 1542 O O . TRP A 1 219 ? -2.619 19.668 11.263 1.00 53.41 219 TRP A O 1
ATOM 1552 N N . ARG A 1 220 ? -3.211 17.706 12.192 1.00 64.38 220 ARG A N 1
ATOM 1553 C CA . ARG A 1 220 ? -4.595 17.666 11.693 1.00 64.38 220 ARG A CA 1
ATOM 1554 C C . ARG A 1 220 ? -5.464 16.777 12.574 1.00 64.38 220 ARG A C 1
ATOM 1556 O O . ARG A 1 220 ? -5.009 15.766 13.110 1.00 64.38 220 ARG A O 1
ATOM 1563 N N . SER A 1 221 ? -6.742 17.124 12.659 1.00 71.38 221 SER A N 1
ATOM 1564 C CA . SER A 1 221 ? -7.732 16.258 13.294 1.00 71.38 221 SER A CA 1
ATOM 1565 C C . SER A 1 221 ? -8.314 15.303 12.258 1.00 71.38 221 SER A C 1
ATOM 1567 O O . SER A 1 221 ? -8.866 15.761 11.261 1.00 71.38 221 SER A O 1
ATOM 1569 N N . TYR A 1 222 ? -8.185 13.998 12.492 1.00 80.19 222 TYR A N 1
ATOM 1570 C CA . TYR A 1 222 ? -8.733 12.954 11.623 1.00 80.19 222 TYR A CA 1
ATOM 1571 C C . TYR A 1 222 ? -9.925 12.290 12.304 1.00 80.19 222 TYR A C 1
ATOM 1573 O O . TYR A 1 222 ? -9.934 12.136 13.523 1.00 80.19 222 TYR A O 1
ATOM 1581 N N . TYR A 1 223 ? -10.929 11.878 11.533 1.00 86.69 223 TYR A N 1
ATOM 1582 C CA . TYR A 1 223 ? -12.012 11.051 12.065 1.00 86.69 223 TYR A CA 1
ATOM 1583 C C . TYR A 1 223 ? -11.482 9.643 12.302 1.00 86.69 223 TYR A C 1
ATOM 1585 O O . TYR A 1 223 ? -11.119 8.970 11.340 1.00 86.69 223 TYR A O 1
ATOM 1593 N N . ILE A 1 224 ? -11.412 9.209 13.560 1.00 90.06 224 ILE A N 1
ATOM 1594 C CA . ILE A 1 224 ? -10.802 7.933 13.954 1.00 90.06 224 ILE A CA 1
ATOM 1595 C C . ILE A 1 224 ? -11.794 7.129 14.788 1.00 90.06 224 ILE A C 1
ATOM 1597 O O . ILE A 1 224 ? -12.179 7.563 15.870 1.00 90.06 224 ILE A O 1
ATOM 1601 N N . SER A 1 225 ? -12.155 5.932 14.330 1.00 94.19 225 SER A N 1
ATOM 1602 C CA . SER A 1 225 ? -12.994 4.993 15.086 1.00 94.19 225 SER A CA 1
ATOM 1603 C C . SER A 1 225 ? -12.168 4.131 16.036 1.00 94.19 225 SER A C 1
ATOM 1605 O O . SER A 1 225 ? -12.598 3.889 17.163 1.00 94.19 225 SER A O 1
ATOM 1607 N N . VAL A 1 226 ? -10.965 3.721 15.624 1.00 95.88 226 VAL A N 1
ATOM 1608 C CA . VAL A 1 226 ? -10.050 2.917 16.448 1.00 95.88 226 VAL A CA 1
ATOM 1609 C C . VAL A 1 226 ? -8.713 3.629 16.564 1.00 95.88 226 VAL A C 1
ATOM 1611 O O . VAL A 1 226 ? -8.021 3.826 15.567 1.00 95.88 226 VAL A O 1
ATOM 1614 N N . TYR A 1 227 ? -8.335 4.005 17.783 1.00 93.88 227 TYR A N 1
ATOM 1615 C CA . TYR A 1 227 ? -7.105 4.739 18.048 1.00 93.88 227 TYR A CA 1
ATOM 1616 C C . TYR A 1 227 ? -6.182 3.978 18.997 1.00 93.88 227 TYR A C 1
ATOM 1618 O O . TYR A 1 227 ? -6.406 3.958 20.208 1.00 93.88 227 TYR A O 1
ATOM 1626 N N . ASN A 1 228 ? -5.112 3.394 18.461 1.00 94.19 228 ASN A N 1
ATOM 1627 C CA . ASN A 1 228 ? -4.005 2.874 19.251 1.00 94.19 228 ASN A CA 1
ATOM 1628 C C . ASN A 1 228 ? -2.905 3.932 19.388 1.00 94.19 228 ASN A C 1
ATOM 1630 O O . ASN A 1 228 ? -2.285 4.309 18.394 1.00 94.19 228 ASN A O 1
ATOM 1634 N N . HIS A 1 229 ? -2.630 4.369 20.619 1.00 89.62 229 HIS A N 1
ATOM 1635 C CA . HIS A 1 229 ? -1.550 5.322 20.903 1.00 89.62 229 HIS A CA 1
ATOM 1636 C C . HIS A 1 229 ? -0.473 4.790 21.850 1.00 89.62 229 HIS A C 1
ATOM 1638 O O . HIS A 1 229 ? 0.462 5.512 22.198 1.00 89.62 229 HIS A O 1
ATOM 1644 N N . LYS A 1 230 ? -0.591 3.526 22.267 1.00 91.88 230 LYS A N 1
ATOM 1645 C CA . LYS A 1 230 ? 0.379 2.815 23.107 1.00 91.88 230 LYS A CA 1
ATOM 1646 C C . LYS A 1 230 ? 0.552 1.381 22.595 1.00 91.88 230 LYS A C 1
ATOM 1648 O O . LYS A 1 230 ? 0.715 1.187 21.392 1.00 91.88 230 LYS A O 1
ATOM 1653 N N . MET A 1 231 ? 0.588 0.393 23.487 1.00 93.19 231 MET A N 1
ATOM 1654 C CA . MET A 1 231 ? 0.914 -0.991 23.162 1.00 93.19 231 MET A CA 1
ATOM 1655 C C . MET A 1 231 ? -0.358 -1.809 22.933 1.00 93.19 231 MET A C 1
ATOM 1657 O O . MET A 1 231 ? -1.239 -1.855 23.795 1.00 93.19 231 MET A O 1
ATOM 1661 N N . LEU A 1 232 ? -0.426 -2.479 21.785 1.00 95.31 232 LEU A N 1
ATOM 1662 C CA . LEU A 1 232 ? -1.462 -3.447 21.435 1.00 95.31 232 LEU A CA 1
ATOM 1663 C C . LEU A 1 232 ? -0.770 -4.743 20.988 1.00 95.31 232 LEU A C 1
ATOM 1665 O O . LEU A 1 232 ? -0.202 -4.806 19.901 1.00 95.31 232 LEU A O 1
ATOM 1669 N N . ASN A 1 233 ? -0.789 -5.769 21.838 1.00 94.00 233 ASN A N 1
ATOM 1670 C CA . ASN A 1 233 ? -0.192 -7.083 21.605 1.00 94.00 233 ASN A CA 1
ATOM 1671 C C . ASN A 1 233 ? -1.174 -8.037 20.918 1.00 94.00 233 ASN A C 1
ATOM 1673 O O . ASN A 1 233 ? -1.557 -9.071 21.458 1.00 94.00 233 ASN A O 1
ATOM 1677 N N . GLY A 1 234 ? -1.602 -7.655 19.721 1.00 93.75 234 GLY A N 1
ATOM 1678 C CA . GLY A 1 234 ? -2.583 -8.382 18.936 1.00 93.75 234 GLY A CA 1
ATOM 1679 C C . GLY A 1 234 ? -2.903 -7.656 17.638 1.00 93.75 234 GLY A C 1
ATOM 1680 O O . GLY A 1 234 ? -2.208 -6.723 17.235 1.00 93.75 234 GLY A O 1
ATOM 1681 N N . SER A 1 235 ? -3.956 -8.107 16.964 1.00 96.56 235 SER A N 1
ATOM 1682 C CA . SER A 1 235 ? -4.403 -7.518 15.698 1.00 96.56 235 SER A CA 1
ATOM 1683 C C . SER A 1 235 ? -5.610 -6.605 15.900 1.00 96.56 235 SER A C 1
ATOM 1685 O O . SER A 1 235 ? -6.373 -6.784 16.850 1.00 96.56 235 SER A O 1
ATOM 1687 N N . ILE A 1 236 ? -5.799 -5.663 14.980 1.00 98.50 236 ILE A N 1
ATOM 1688 C CA . ILE A 1 236 ? -7.075 -4.971 14.782 1.00 98.50 236 ILE A CA 1
ATOM 1689 C C . ILE A 1 236 ? -7.766 -5.655 13.604 1.00 98.50 236 ILE A C 1
ATOM 1691 O O . ILE A 1 236 ? -7.214 -5.678 12.504 1.00 98.50 236 ILE A O 1
ATOM 1695 N N . LYS A 1 237 ? -8.949 -6.225 13.833 1.00 98.44 237 LYS A N 1
ATOM 1696 C CA . LYS A 1 237 ? -9.734 -6.932 12.817 1.00 98.44 237 LYS A CA 1
ATOM 1697 C C . LYS A 1 237 ? -11.078 -6.246 12.615 1.00 98.44 237 LYS A C 1
ATOM 1699 O O . LYS A 1 237 ? -11.773 -5.944 13.581 1.00 98.44 237 LYS A O 1
ATOM 1704 N N . VAL A 1 238 ? -11.427 -6.010 11.356 1.00 98.69 238 VAL A N 1
ATOM 1705 C CA . VAL A 1 238 ? -12.722 -5.483 10.923 1.00 98.69 238 VAL A CA 1
ATOM 1706 C C . VAL A 1 238 ? -13.388 -6.548 10.061 1.00 98.69 238 VAL A C 1
ATOM 1708 O O . VAL A 1 238 ? -12.972 -6.774 8.926 1.00 98.69 238 VAL A O 1
ATOM 1711 N N . GLY A 1 239 ? -14.391 -7.219 10.612 1.00 98.44 239 GLY A N 1
ATOM 1712 C CA . GLY A 1 239 ? -15.187 -8.242 9.946 1.00 98.44 239 GLY A CA 1
ATOM 1713 C C . GLY A 1 239 ? -16.017 -7.684 8.793 1.00 98.44 239 GLY A C 1
ATOM 1714 O O . GLY A 1 239 ? -16.237 -6.482 8.687 1.00 98.44 239 GLY A O 1
ATOM 1715 N N . GLU A 1 240 ? -16.479 -8.572 7.920 1.00 98.19 240 GLU A N 1
ATOM 1716 C CA . GLU A 1 240 ? -17.198 -8.232 6.683 1.00 98.19 240 GLU A CA 1
ATOM 1717 C C . GLU A 1 240 ? -18.464 -7.395 6.931 1.00 98.19 240 GLU A C 1
ATOM 1719 O O . GLU A 1 240 ? -18.765 -6.460 6.192 1.00 98.19 240 GLU A O 1
ATOM 1724 N N . ASN A 1 241 ? -19.157 -7.670 8.039 1.00 97.69 241 ASN A N 1
ATOM 1725 C CA . ASN A 1 241 ? -20.391 -6.987 8.428 1.00 97.69 241 ASN A CA 1
ATOM 1726 C C . ASN A 1 241 ? -20.156 -5.750 9.310 1.00 97.69 241 ASN A C 1
ATOM 1728 O O . ASN A 1 241 ? -21.107 -5.189 9.858 1.00 97.69 241 ASN A O 1
ATOM 1732 N N . ALA A 1 242 ? -18.901 -5.339 9.501 1.00 98.38 242 ALA A N 1
ATOM 1733 C CA . ALA A 1 242 ? -18.555 -4.171 10.295 1.00 98.38 242 ALA A CA 1
ATOM 1734 C C . ALA A 1 242 ? -18.415 -2.917 9.422 1.00 98.38 242 ALA A C 1
ATOM 1736 O O . ALA A 1 242 ? -17.878 -2.953 8.312 1.00 98.38 242 ALA A O 1
ATOM 1737 N N . THR A 1 243 ? -18.867 -1.781 9.953 1.00 98.06 243 THR A N 1
ATOM 1738 C CA . THR A 1 243 ? -18.680 -0.457 9.347 1.00 98.06 243 THR A CA 1
ATOM 1739 C C . THR A 1 243 ? -18.005 0.483 10.336 1.00 98.06 243 THR A C 1
ATOM 1741 O O . THR A 1 243 ? -18.496 0.710 11.440 1.00 98.06 243 THR A O 1
ATOM 1744 N N . LEU A 1 244 ? -16.881 1.073 9.942 1.00 97.12 244 LEU A N 1
ATOM 1745 C CA . LEU A 1 244 ? -16.212 2.106 10.721 1.00 97.12 244 LEU A CA 1
ATOM 1746 C C . LEU A 1 244 ? -16.500 3.463 10.082 1.00 97.12 244 LEU A C 1
ATOM 1748 O O . LEU A 1 244 ? -16.016 3.755 8.992 1.00 97.12 244 LEU A O 1
ATOM 1752 N N . MET A 1 245 ? -17.256 4.308 10.777 1.00 93.19 245 MET A N 1
ATOM 1753 C CA . MET A 1 245 ? -17.446 5.721 10.437 1.00 93.19 245 MET A CA 1
ATOM 1754 C C . MET A 1 245 ? -16.294 6.541 11.040 1.00 93.19 245 MET A C 1
ATOM 1756 O O . MET A 1 245 ? -16.468 7.315 11.984 1.00 93.19 245 MET A O 1
ATOM 1760 N N . GLY A 1 246 ? -15.087 6.272 10.549 1.00 91.44 246 GLY A N 1
ATOM 1761 C CA . GLY A 1 246 ? -13.816 6.766 11.064 1.00 91.44 246 GLY A CA 1
ATOM 1762 C C . GLY A 1 246 ? -12.685 5.778 10.771 1.00 91.44 246 GLY A C 1
ATOM 1763 O O . GLY A 1 246 ? -12.911 4.587 10.596 1.00 91.44 246 GLY A O 1
ATOM 1764 N N . GLY A 1 247 ? -11.450 6.265 10.713 1.00 94.00 247 GLY A N 1
ATOM 1765 C CA . GLY A 1 247 ? -10.286 5.459 10.366 1.00 94.00 247 GLY A CA 1
ATOM 1766 C C . GLY A 1 247 ? -9.748 4.617 11.523 1.00 94.00 247 GLY A C 1
ATOM 1767 O O . GLY A 1 247 ? -10.206 4.703 12.667 1.00 94.00 247 GLY A O 1
ATOM 1768 N N . ILE A 1 248 ? -8.713 3.840 11.221 1.00 96.19 248 ILE A N 1
ATOM 1769 C CA . ILE A 1 248 ? -7.868 3.140 12.190 1.00 96.19 248 ILE A CA 1
ATOM 1770 C C . ILE A 1 248 ? -6.540 3.890 12.269 1.00 96.19 248 ILE A C 1
ATOM 1772 O O . ILE A 1 248 ? -5.841 4.022 11.266 1.00 96.19 248 ILE A O 1
ATOM 1776 N N . ALA A 1 249 ? -6.163 4.358 13.455 1.00 94.12 249 ALA A N 1
ATOM 1777 C CA . ALA A 1 249 ? -4.877 5.008 13.674 1.00 94.12 249 ALA A CA 1
ATOM 1778 C C . ALA A 1 249 ? -4.033 4.247 14.693 1.00 94.12 249 ALA A C 1
ATOM 1780 O O . ALA A 1 249 ? -4.404 4.133 15.859 1.00 94.12 249 ALA A O 1
ATOM 1781 N N . ASN A 1 250 ? -2.863 3.790 14.250 1.00 94.44 250 ASN A N 1
ATOM 1782 C CA . ASN A 1 250 ? -1.732 3.460 15.105 1.00 94.44 250 ASN A CA 1
ATOM 1783 C C . ASN A 1 250 ? -0.788 4.664 15.093 1.00 94.44 250 ASN A C 1
ATOM 1785 O O . ASN A 1 250 ? -0.047 4.868 14.129 1.00 94.44 250 ASN A O 1
ATOM 1789 N N . ALA A 1 251 ? -0.868 5.528 16.100 1.00 90.00 251 ALA A N 1
ATOM 1790 C CA . ALA A 1 251 ? -0.155 6.796 16.047 1.00 90.00 251 ALA A CA 1
ATOM 1791 C C . ALA A 1 251 ? 0.321 7.280 17.413 1.00 90.00 251 ALA A C 1
ATOM 1793 O O . ALA A 1 251 ? -0.400 7.200 18.404 1.00 90.00 251 ALA A O 1
ATOM 1794 N N . ASN A 1 252 ? 1.520 7.865 17.428 1.00 80.81 252 ASN A N 1
ATOM 1795 C CA . ASN A 1 252 ? 2.001 8.687 18.535 1.00 80.81 252 ASN A CA 1
ATOM 1796 C C . ASN A 1 252 ? 2.245 10.124 18.041 1.00 80.81 252 ASN A C 1
ATOM 1798 O O . ASN A 1 252 ? 3.375 10.503 17.724 1.00 80.81 252 ASN A O 1
ATOM 1802 N N . PRO A 1 253 ? 1.189 10.944 17.953 1.00 64.25 253 PRO A N 1
ATOM 1803 C CA . PRO A 1 253 ? 1.270 12.275 17.383 1.00 64.25 253 PRO A CA 1
ATOM 1804 C C . PRO A 1 253 ? 1.950 13.316 18.275 1.00 64.25 253 PRO A C 1
ATOM 1806 O O . PRO A 1 253 ? 1.818 14.481 17.964 1.00 64.25 253 PRO A O 1
ATOM 1809 N N . TYR A 1 254 ? 2.629 12.994 19.379 1.00 62.91 254 TYR A N 1
ATOM 1810 C CA . TYR A 1 254 ? 3.205 14.048 20.235 1.00 62.91 254 TYR A CA 1
ATOM 1811 C C . TYR A 1 254 ? 4.685 13.884 20.556 1.00 62.91 254 TYR A C 1
ATOM 1813 O O . TYR A 1 254 ? 5.209 14.658 21.352 1.00 62.91 254 TYR A O 1
ATOM 1821 N N . GLY A 1 255 ? 5.372 12.891 19.977 1.00 53.88 255 GLY A N 1
ATOM 1822 C CA . GLY A 1 255 ? 6.758 12.588 20.361 1.00 53.88 255 GLY A CA 1
ATOM 1823 C C . GLY A 1 255 ? 6.919 12.313 21.865 1.00 53.88 255 GLY A C 1
ATOM 1824 O O . GLY A 1 255 ? 8.032 12.322 22.381 1.00 53.88 255 GLY A O 1
ATOM 1825 N N . GLN A 1 256 ? 5.807 12.098 22.579 1.00 50.50 256 GLN A N 1
ATOM 1826 C CA . GLN A 1 256 ? 5.788 11.821 24.006 1.00 50.50 256 GLN A CA 1
ATOM 1827 C C . GLN A 1 256 ? 6.265 10.390 24.244 1.00 50.50 256 GLN A C 1
ATOM 1829 O O . GLN A 1 256 ? 6.034 9.499 23.422 1.00 50.50 256 GLN A O 1
ATOM 1834 N N . SER A 1 257 ? 6.912 10.172 25.387 1.00 44.62 257 SER A N 1
ATOM 1835 C CA . SER A 1 257 ? 7.521 8.901 25.777 1.00 44.62 257 SER A CA 1
ATOM 1836 C C . SER A 1 257 ? 6.562 7.714 25.602 1.00 44.62 257 SER A C 1
ATOM 1838 O O . SER A 1 257 ? 5.488 7.660 26.208 1.00 44.62 257 SER A O 1
ATOM 1840 N N . GLY A 1 258 ? 6.966 6.749 24.771 1.00 57.06 258 GLY A N 1
ATOM 1841 C CA . GLY A 1 258 ? 6.236 5.521 24.439 1.00 57.06 258 GLY A CA 1
ATOM 1842 C C . GLY A 1 258 ? 5.766 5.501 22.984 1.00 57.06 258 GLY A C 1
ATOM 1843 O O . GLY A 1 258 ? 4.804 6.175 22.638 1.00 57.06 258 GLY A O 1
ATOM 1844 N N . VAL A 1 259 ? 6.446 4.723 22.140 1.00 75.44 259 VAL A N 1
ATOM 1845 C CA . VAL A 1 259 ? 6.084 4.502 20.729 1.00 75.44 259 VAL A CA 1
ATOM 1846 C C . VAL A 1 259 ? 4.744 3.760 20.675 1.00 75.44 259 VAL A C 1
ATOM 1848 O O . VAL A 1 259 ? 4.552 2.799 21.419 1.00 75.44 259 VAL A O 1
ATOM 1851 N N . ALA A 1 260 ? 3.807 4.202 19.829 1.00 91.44 260 ALA A N 1
ATOM 1852 C CA . ALA A 1 260 ? 2.614 3.407 19.550 1.00 91.44 260 ALA A CA 1
ATOM 1853 C C . ALA A 1 260 ? 3.056 2.149 18.788 1.00 91.44 260 ALA A C 1
ATOM 1855 O O . ALA A 1 260 ? 3.685 2.244 17.730 1.00 91.44 260 ALA A O 1
ATOM 1856 N N . VAL A 1 261 ? 2.793 0.978 19.363 1.00 94.81 261 VAL A N 1
ATOM 1857 C CA . VAL A 1 261 ? 3.237 -0.314 18.833 1.00 94.81 261 VAL A CA 1
ATOM 1858 C C . VAL A 1 261 ? 2.040 -1.241 18.724 1.00 94.81 261 VAL A C 1
ATOM 1860 O O . VAL A 1 261 ? 1.329 -1.470 19.704 1.00 94.81 261 VAL A O 1
ATOM 1863 N N . LEU A 1 262 ? 1.856 -1.798 17.531 1.00 97.12 262 LEU A N 1
ATOM 1864 C CA . LEU A 1 262 ? 0.883 -2.841 17.239 1.00 97.12 262 LEU A CA 1
ATOM 1865 C C . LEU A 1 262 ? 1.643 -4.134 16.900 1.00 97.12 262 LEU A C 1
ATOM 1867 O O . LEU A 1 262 ? 2.288 -4.219 15.855 1.00 97.12 262 LEU A O 1
ATOM 1871 N N . ASN A 1 263 ? 1.584 -5.137 17.779 1.00 96.06 263 ASN A N 1
ATOM 1872 C CA . ASN A 1 263 ? 2.204 -6.458 17.603 1.00 96.06 263 ASN A CA 1
ATOM 1873 C C . ASN A 1 263 ? 1.232 -7.457 16.961 1.00 96.06 263 ASN A C 1
ATOM 1875 O O . ASN A 1 263 ? 0.887 -8.482 17.542 1.00 96.06 263 ASN A O 1
ATOM 1879 N N . GLY A 1 264 ? 0.784 -7.138 15.752 1.00 96.50 264 GLY A N 1
ATOM 1880 C CA . GLY A 1 264 ? -0.135 -7.955 14.969 1.00 96.50 264 GLY A CA 1
ATOM 1881 C C . GLY A 1 264 ? -0.469 -7.298 13.636 1.00 96.50 264 GLY A C 1
ATOM 1882 O O . GLY A 1 264 ? 0.259 -6.421 13.167 1.00 96.50 264 GLY A O 1
ATOM 1883 N N . ASN A 1 265 ? -1.568 -7.726 13.026 1.00 98.56 265 ASN A N 1
ATOM 1884 C CA . ASN A 1 265 ? -2.031 -7.191 11.753 1.00 98.56 265 ASN A CA 1
ATOM 1885 C C . ASN A 1 265 ? -3.094 -6.105 11.947 1.00 98.56 265 ASN A C 1
ATOM 1887 O O . ASN A 1 265 ? -3.785 -6.053 12.967 1.00 98.56 265 ASN A O 1
ATOM 1891 N N . ILE A 1 266 ? -3.283 -5.292 10.914 1.00 98.81 266 ILE A N 1
ATOM 1892 C CA . ILE A 1 266 ? -4.562 -4.635 10.648 1.00 98.81 266 ILE A CA 1
ATOM 1893 C C . ILE A 1 266 ? -5.221 -5.419 9.511 1.00 98.81 266 ILE A C 1
ATOM 1895 O O . ILE A 1 266 ? -4.695 -5.441 8.401 1.00 98.81 266 ILE A O 1
ATOM 1899 N N . GLU A 1 267 ? -6.341 -6.083 9.787 1.00 98.75 267 GLU A N 1
ATOM 1900 C CA . GLU A 1 267 ? -7.098 -6.883 8.815 1.00 98.75 267 GLU A CA 1
ATOM 1901 C C . GLU A 1 267 ? -8.479 -6.269 8.603 1.00 98.75 267 GLU A C 1
ATOM 1903 O O . GLU A 1 267 ? -9.246 -6.121 9.554 1.00 98.75 267 GLU A O 1
ATOM 1908 N N . VAL A 1 268 ? -8.813 -5.939 7.358 1.00 98.75 268 VAL A N 1
ATOM 1909 C CA . VAL A 1 268 ? -10.101 -5.336 7.004 1.00 98.75 268 VAL A CA 1
ATOM 1910 C C . VAL A 1 268 ? -10.807 -6.214 5.987 1.00 98.75 268 VAL A C 1
ATOM 1912 O O . VAL A 1 268 ? -10.257 -6.468 4.924 1.00 98.75 268 VAL A O 1
ATOM 1915 N N . ALA A 1 269 ? -12.010 -6.667 6.325 1.00 98.62 269 ALA A N 1
ATOM 1916 C CA . ALA A 1 269 ? -12.988 -7.304 5.442 1.00 98.62 269 ALA A CA 1
ATOM 1917 C C . ALA A 1 269 ? -14.241 -6.428 5.264 1.00 98.62 269 ALA A C 1
ATOM 1919 O O . ALA A 1 269 ? -14.927 -6.524 4.258 1.00 98.62 269 ALA A O 1
ATOM 1920 N N . GLY A 1 270 ? -14.548 -5.572 6.242 1.00 98.31 270 GLY A N 1
ATOM 1921 C CA . GLY A 1 270 ? -15.700 -4.674 6.200 1.00 98.31 270 GLY A CA 1
ATOM 1922 C C . GLY A 1 270 ? -15.430 -3.331 5.522 1.00 98.31 270 GLY A C 1
ATOM 1923 O O . GLY A 1 270 ? -14.565 -3.178 4.654 1.00 98.31 270 GLY A O 1
ATOM 1924 N N . LYS A 1 271 ? -16.191 -2.321 5.949 1.00 98.19 271 LYS A N 1
ATOM 1925 C CA . LYS A 1 271 ? -16.170 -0.972 5.372 1.00 98.19 271 LYS A CA 1
ATOM 1926 C C . LYS A 1 271 ? -15.500 0.023 6.308 1.00 98.19 271 LYS A C 1
ATOM 1928 O O . LYS A 1 271 ? -15.822 0.068 7.495 1.00 98.19 271 LYS A O 1
ATOM 1933 N N . ILE A 1 272 ? -14.623 0.866 5.766 1.00 96.81 272 ILE A N 1
ATOM 1934 C CA . ILE A 1 272 ? -14.082 2.029 6.476 1.00 96.81 272 ILE A CA 1
ATOM 1935 C C . ILE A 1 272 ? -14.440 3.290 5.697 1.00 96.81 272 ILE A C 1
ATOM 1937 O O . ILE A 1 272 ? -14.142 3.431 4.511 1.00 96.81 272 ILE A O 1
ATOM 1941 N N . TYR A 1 273 ? -15.110 4.201 6.390 1.00 89.94 273 TYR A N 1
ATOM 1942 C CA . TYR A 1 273 ? -15.631 5.442 5.857 1.00 89.94 273 TYR A CA 1
ATOM 1943 C C . TYR A 1 273 ? -15.125 6.611 6.687 1.00 89.94 273 TYR A C 1
ATOM 1945 O O . TYR A 1 273 ? -15.645 6.906 7.761 1.00 89.94 273 TYR A O 1
ATOM 1953 N N . THR A 1 274 ? -14.131 7.320 6.165 1.00 81.44 274 THR A N 1
ATOM 1954 C CA . THR A 1 274 ? -13.765 8.641 6.676 1.00 81.44 274 THR A CA 1
ATOM 1955 C C . THR A 1 274 ? -14.297 9.741 5.755 1.00 81.44 274 THR A C 1
ATOM 1957 O O . THR A 1 274 ? -14.273 9.603 4.530 1.00 81.44 274 THR A O 1
ATOM 1960 N N . ASP A 1 275 ? -14.813 10.837 6.327 1.00 71.44 275 ASP A N 1
ATOM 1961 C CA . ASP A 1 275 ? -15.239 12.005 5.539 1.00 71.44 275 ASP A CA 1
ATOM 1962 C C . ASP A 1 275 ? -14.026 12.562 4.782 1.00 71.44 275 ASP A C 1
ATOM 1964 O O . ASP A 1 275 ? -13.061 13.032 5.396 1.00 71.44 275 ASP A O 1
ATOM 1968 N N . SER A 1 276 ? -14.083 12.519 3.448 1.00 59.91 276 SER A N 1
ATOM 1969 C CA . SER A 1 276 ? -12.997 12.928 2.552 1.00 59.91 276 SER A CA 1
ATOM 1970 C C . SER A 1 276 ? -12.625 14.408 2.684 1.00 59.91 276 SER A C 1
ATOM 1972 O O . SER A 1 276 ? -11.518 14.799 2.313 1.00 59.91 276 SER A O 1
ATOM 1974 N N . ARG A 1 277 ? -13.499 15.243 3.266 1.00 60.75 277 ARG A N 1
ATOM 1975 C CA . ARG A 1 277 ? -13.204 16.656 3.568 1.00 60.75 277 ARG A CA 1
ATOM 1976 C C . ARG A 1 277 ? -12.336 16.838 4.812 1.00 60.75 277 ARG A C 1
ATOM 1978 O O . ARG A 1 277 ? -11.728 17.892 4.976 1.00 60.75 277 ARG A O 1
ATOM 1985 N N . ALA A 1 278 ? -12.276 15.836 5.686 1.00 59.12 278 ALA A N 1
ATOM 1986 C CA . ALA A 1 278 ? -11.590 15.914 6.973 1.00 59.12 278 ALA A CA 1
ATOM 1987 C C . ALA A 1 278 ? -10.457 14.890 7.137 1.00 59.12 278 ALA A C 1
ATOM 1989 O O . ALA A 1 278 ? -9.555 15.099 7.946 1.00 59.12 278 ALA A O 1
ATOM 1990 N N . SER A 1 279 ? -10.470 13.804 6.364 1.00 66.25 279 SER A N 1
ATOM 1991 C CA . SER A 1 279 ? -9.472 12.742 6.416 1.00 66.25 279 SER A CA 1
ATOM 1992 C C . SER A 1 279 ? -9.123 12.265 5.012 1.00 66.25 279 SER A C 1
ATOM 1994 O O . SER A 1 279 ? -10.001 11.963 4.214 1.00 66.25 279 SER A O 1
ATOM 1996 N N . GLN A 1 280 ? -7.828 12.198 4.705 1.00 78.75 280 GLN A N 1
ATOM 1997 C CA . GLN A 1 280 ? -7.337 11.779 3.384 1.00 78.75 280 GLN A CA 1
ATOM 1998 C C . GLN A 1 280 ? -7.100 10.264 3.294 1.00 78.75 280 GLN A C 1
ATOM 2000 O O . GLN A 1 280 ? -6.866 9.739 2.205 1.00 78.75 280 GLN A O 1
ATOM 2005 N N . TYR A 1 281 ? -7.121 9.575 4.438 1.00 90.44 281 TYR A N 1
ATOM 2006 C CA . TYR A 1 281 ? -6.753 8.169 4.588 1.00 90.44 281 TYR A CA 1
ATOM 2007 C C . TYR A 1 281 ? -7.679 7.492 5.608 1.00 90.44 281 TYR A C 1
ATOM 2009 O O . TYR A 1 281 ? -8.237 8.155 6.483 1.00 90.44 281 TYR A O 1
ATOM 2017 N N . ASP A 1 282 ? -7.849 6.182 5.473 1.00 94.38 282 ASP A N 1
ATOM 2018 C CA . ASP A 1 282 ? -8.645 5.340 6.371 1.00 94.38 282 ASP A CA 1
ATOM 2019 C C . ASP A 1 282 ? -7.766 4.590 7.376 1.00 94.38 282 ASP A C 1
ATOM 2021 O O . ASP A 1 282 ? -8.191 4.339 8.501 1.00 94.38 282 ASP A O 1
ATOM 2025 N N . ILE A 1 283 ? -6.528 4.258 7.001 1.00 96.38 283 ILE A N 1
ATOM 2026 C CA . ILE A 1 283 ? -5.560 3.605 7.887 1.00 96.38 283 ILE A CA 1
ATOM 2027 C C . ILE A 1 283 ? -4.323 4.486 8.023 1.00 96.38 283 ILE A C 1
ATOM 2029 O O . ILE A 1 283 ? -3.695 4.857 7.029 1.00 96.38 283 ILE A O 1
ATOM 2033 N N . PHE A 1 284 ? -3.953 4.777 9.267 1.00 93.38 284 PHE A N 1
ATOM 2034 C CA . PHE A 1 284 ? -2.840 5.645 9.625 1.00 93.38 284 PHE A CA 1
ATOM 2035 C C . PHE A 1 284 ? -1.816 4.901 10.476 1.00 93.38 284 PHE A C 1
ATOM 2037 O O . PHE A 1 284 ? -2.145 4.390 11.547 1.00 93.38 284 PHE A O 1
ATOM 2044 N N . ASN A 1 285 ? -0.557 4.922 10.045 1.00 94.56 285 ASN A N 1
ATOM 2045 C CA . ASN A 1 285 ? 0.590 4.579 10.880 1.00 94.56 285 ASN A CA 1
ATOM 2046 C C . ASN A 1 285 ? 1.501 5.804 11.005 1.00 94.56 285 ASN A C 1
ATOM 2048 O O . ASN A 1 285 ? 2.255 6.096 10.080 1.00 94.56 285 ASN A O 1
ATOM 2052 N N . ILE A 1 286 ? 1.419 6.553 12.107 1.00 91.06 286 ILE A N 1
ATOM 2053 C CA . ILE A 1 286 ? 2.078 7.868 12.232 1.00 91.06 286 ILE A CA 1
ATOM 2054 C C . ILE A 1 286 ? 3.076 7.839 13.387 1.00 91.06 286 ILE A C 1
ATOM 2056 O O . ILE A 1 286 ? 2.674 7.747 14.548 1.00 91.06 286 ILE A O 1
ATOM 2060 N N . TYR A 1 287 ? 4.373 7.938 13.069 1.00 90.50 287 TYR A N 1
ATOM 2061 C CA . TYR A 1 287 ? 5.463 7.884 14.057 1.00 90.50 287 TYR A CA 1
ATOM 2062 C C . TYR A 1 287 ? 5.360 6.661 14.986 1.00 90.50 287 TYR A C 1
ATOM 2064 O O . TYR A 1 287 ? 5.586 6.739 16.194 1.00 90.50 287 TYR A O 1
ATOM 2072 N N . ALA A 1 288 ? 4.947 5.536 14.409 1.00 93.25 288 ALA A N 1
ATOM 2073 C CA . ALA A 1 288 ? 4.548 4.336 15.122 1.00 93.25 288 ALA A CA 1
ATOM 2074 C C . ALA A 1 288 ? 5.034 3.078 14.393 1.00 93.25 288 ALA A C 1
ATOM 2076 O O . ALA A 1 288 ? 5.457 3.138 13.231 1.00 93.25 288 ALA A O 1
ATOM 2077 N N . THR A 1 289 ? 4.973 1.943 15.087 1.00 96.19 289 THR A N 1
ATOM 2078 C CA . THR A 1 289 ? 5.398 0.646 14.553 1.00 96.19 289 THR A CA 1
ATOM 2079 C C . THR A 1 289 ? 4.215 -0.308 14.469 1.00 96.19 289 THR A C 1
ATOM 2081 O O . THR A 1 289 ? 3.519 -0.537 15.459 1.00 96.19 289 THR A O 1
ATOM 2084 N N . ILE A 1 290 ? 4.021 -0.902 13.294 1.00 98.25 290 ILE A N 1
ATOM 2085 C CA . ILE A 1 290 ? 3.167 -2.071 13.079 1.00 98.25 290 ILE A CA 1
ATOM 2086 C C . ILE A 1 290 ? 4.099 -3.251 12.810 1.00 98.25 290 ILE A C 1
ATOM 2088 O O . ILE A 1 290 ? 4.828 -3.255 11.820 1.00 98.25 290 ILE A O 1
ATOM 2092 N N . ASN A 1 291 ? 4.102 -4.241 13.699 1.00 97.94 291 ASN A N 1
ATOM 2093 C CA . ASN A 1 291 ? 4.979 -5.404 13.581 1.00 97.94 291 ASN A CA 1
ATOM 2094 C C . ASN A 1 291 ? 4.436 -6.499 12.649 1.00 97.94 291 ASN A C 1
ATOM 2096 O O . ASN A 1 291 ? 5.206 -7.360 12.235 1.00 97.94 291 ASN A O 1
ATOM 2100 N N . GLY A 1 292 ? 3.152 -6.454 12.285 1.00 98.19 292 GLY A N 1
ATOM 2101 C CA . GLY A 1 292 ? 2.552 -7.333 11.280 1.00 98.19 292 GLY A CA 1
ATOM 2102 C C . GLY A 1 292 ? 2.217 -6.620 9.970 1.00 98.19 292 GLY A C 1
ATOM 2103 O O . GLY A 1 292 ? 2.870 -5.653 9.571 1.00 98.19 292 GLY A O 1
ATOM 2104 N N . ASN A 1 293 ? 1.197 -7.134 9.286 1.00 98.75 293 ASN A N 1
ATOM 2105 C CA . ASN A 1 293 ? 0.764 -6.689 7.964 1.00 98.75 293 ASN A CA 1
ATOM 2106 C C . ASN A 1 293 ? -0.411 -5.707 8.038 1.00 98.75 293 ASN A C 1
ATOM 2108 O O . ASN A 1 293 ? -1.171 -5.695 9.007 1.00 98.75 293 ASN A O 1
ATOM 2112 N N . ILE A 1 294 ? -0.615 -4.952 6.961 1.00 98.88 294 ILE A N 1
ATOM 2113 C CA . ILE A 1 294 ? -1.913 -4.337 6.657 1.00 98.88 294 ILE A CA 1
ATOM 2114 C C . ILE A 1 294 ? -2.540 -5.152 5.527 1.00 98.88 294 ILE A C 1
ATOM 2116 O O . ILE A 1 294 ? -1.938 -5.267 4.462 1.00 98.88 294 ILE A O 1
ATOM 2120 N N . ILE A 1 295 ? -3.712 -5.739 5.768 1.00 98.88 295 ILE A N 1
ATOM 2121 C CA . ILE A 1 295 ? -4.392 -6.663 4.854 1.00 98.88 295 ILE A CA 1
ATOM 2122 C C . ILE A 1 295 ? -5.802 -6.140 4.580 1.00 98.88 295 ILE A C 1
ATOM 2124 O O . ILE A 1 295 ? -6.636 -6.090 5.485 1.00 98.88 295 ILE A O 1
ATOM 2128 N N . ILE A 1 296 ? -6.068 -5.776 3.328 1.00 98.81 296 ILE A N 1
ATOM 2129 C CA . ILE A 1 296 ? -7.389 -5.370 2.836 1.00 98.81 296 ILE A CA 1
ATOM 2130 C C . ILE A 1 296 ? -7.962 -6.540 2.039 1.00 98.81 296 ILE A C 1
ATOM 2132 O O . ILE A 1 296 ? -7.507 -6.789 0.926 1.00 98.81 296 ILE A O 1
ATOM 2136 N N . LYS A 1 297 ? -8.910 -7.282 2.611 1.00 98.62 297 LYS A N 1
ATOM 2137 C CA . LYS A 1 297 ? -9.511 -8.474 1.991 1.00 98.62 297 LYS A CA 1
ATOM 2138 C C . LYS A 1 297 ? -10.422 -8.099 0.822 1.00 98.62 297 LYS A C 1
ATOM 2140 O O . LYS A 1 297 ? -10.821 -6.947 0.700 1.00 98.62 297 LYS A O 1
ATOM 2145 N N . ASP A 1 298 ? -10.742 -9.072 -0.016 1.00 98.12 298 ASP A N 1
ATOM 2146 C CA . ASP A 1 298 ? -11.584 -8.964 -1.214 1.00 98.12 298 ASP A CA 1
ATOM 2147 C C . ASP A 1 298 ? -12.933 -8.257 -0.993 1.00 98.12 298 ASP A C 1
ATOM 2149 O O . ASP A 1 298 ? -13.342 -7.432 -1.811 1.00 98.12 298 ASP A O 1
ATOM 2153 N N . THR A 1 299 ? -13.598 -8.512 0.133 1.00 97.62 299 THR A N 1
ATOM 2154 C CA . THR A 1 299 ? -14.881 -7.882 0.492 1.00 97.62 299 THR A CA 1
ATOM 2155 C C . THR A 1 299 ? -14.741 -6.457 1.034 1.00 97.62 299 THR A C 1
ATOM 2157 O O . THR A 1 299 ? -15.722 -5.709 1.110 1.00 97.62 299 THR A O 1
ATOM 2160 N N . ALA A 1 300 ? -13.519 -6.036 1.365 1.00 98.50 300 ALA A N 1
ATOM 2161 C CA . ALA A 1 300 ? -13.283 -4.767 2.026 1.00 98.50 300 ALA A CA 1
ATOM 2162 C C . ALA A 1 300 ? -13.429 -3.574 1.086 1.00 98.50 300 ALA A C 1
ATOM 2164 O O . ALA A 1 300 ? -12.984 -3.574 -0.066 1.00 98.50 300 ALA A O 1
ATOM 2165 N N . THR A 1 301 ? -13.991 -2.496 1.630 1.00 98.00 301 THR A N 1
ATOM 2166 C CA . THR A 1 301 ? -14.029 -1.194 0.963 1.00 98.00 301 THR A CA 1
ATOM 2167 C C . THR A 1 301 ? -13.503 -0.117 1.892 1.00 98.00 301 THR A C 1
ATOM 2169 O O . THR A 1 301 ? -14.079 0.153 2.945 1.00 98.00 301 THR A O 1
ATOM 2172 N N . LEU A 1 302 ? -12.431 0.533 1.457 1.00 97.31 302 LEU A N 1
ATOM 2173 C CA . LEU A 1 302 ? -11.924 1.762 2.047 1.00 97.31 302 LEU A CA 1
ATOM 2174 C C . LEU A 1 302 ? -12.326 2.932 1.142 1.00 97.31 302 LEU A C 1
ATOM 2176 O O . LEU A 1 302 ? -12.107 2.888 -0.072 1.00 97.31 302 LEU A O 1
ATOM 2180 N N . ASN A 1 303 ? -12.903 3.988 1.710 1.00 93.69 303 ASN A N 1
ATOM 2181 C CA . ASN A 1 303 ? -13.180 5.221 0.968 1.00 93.69 303 ASN A CA 1
ATOM 2182 C C . ASN A 1 303 ? -11.921 6.053 0.712 1.00 93.69 303 ASN A C 1
ATOM 2184 O O . ASN A 1 303 ? -11.902 6.862 -0.214 1.00 93.69 303 ASN A O 1
ATOM 2188 N N . ASN A 1 304 ? -10.882 5.861 1.516 1.00 93.19 304 ASN A N 1
ATOM 2189 C CA . ASN A 1 304 ? -9.627 6.589 1.464 1.00 93.19 304 ASN A CA 1
ATOM 2190 C C . ASN A 1 304 ? -8.423 5.644 1.594 1.00 93.19 304 ASN A C 1
ATOM 2192 O O . ASN A 1 304 ? -8.560 4.435 1.728 1.00 93.19 304 ASN A O 1
ATOM 2196 N N . GLY A 1 305 ? -7.206 6.179 1.482 1.00 95.06 305 GLY A N 1
ATOM 2197 C CA . GLY A 1 305 ? -6.015 5.340 1.351 1.00 95.06 305 GLY A CA 1
ATOM 2198 C C . GLY A 1 305 ? -5.439 4.810 2.667 1.00 95.06 305 GLY A C 1
ATOM 2199 O O . GLY A 1 305 ? -5.960 5.028 3.759 1.00 95.06 305 GLY A O 1
ATOM 2200 N N . ILE A 1 306 ? -4.269 4.194 2.548 1.00 97.56 306 ILE A N 1
ATOM 2201 C CA . ILE A 1 306 ? -3.378 3.824 3.647 1.00 97.56 306 ILE A CA 1
ATOM 2202 C C . ILE A 1 306 ? -2.219 4.820 3.674 1.00 97.56 306 ILE A C 1
ATOM 2204 O O . ILE A 1 306 ? -1.546 5.011 2.658 1.00 97.56 306 ILE A O 1
ATOM 2208 N N . TRP A 1 307 ? -1.939 5.411 4.834 1.00 95.62 307 TRP A N 1
ATOM 2209 C CA . TRP A 1 307 ? -0.795 6.298 5.029 1.00 95.62 307 TRP A CA 1
ATOM 2210 C C . TRP A 1 307 ? 0.165 5.755 6.083 1.00 95.62 307 TRP A C 1
ATOM 2212 O O . TRP A 1 307 ? -0.164 5.634 7.263 1.00 95.62 307 TRP A O 1
ATOM 2222 N N . ASN A 1 308 ? 1.394 5.488 5.645 1.00 96.75 308 ASN A N 1
ATOM 2223 C CA . ASN A 1 308 ? 2.521 5.169 6.504 1.00 96.75 308 ASN A CA 1
ATOM 2224 C C . ASN A 1 308 ? 3.480 6.363 6.635 1.00 96.75 308 ASN A C 1
ATOM 2226 O O . ASN A 1 308 ? 4.006 6.867 5.645 1.00 96.75 308 ASN A O 1
ATOM 2230 N N . GLN A 1 309 ? 3.733 6.775 7.872 1.00 93.94 309 GLN A N 1
ATOM 2231 C CA . GLN A 1 309 ? 4.757 7.721 8.318 1.00 93.94 309 GLN A CA 1
ATOM 2232 C C . GLN A 1 309 ? 5.529 7.133 9.521 1.00 93.94 309 GLN A C 1
ATOM 2234 O O . GLN A 1 309 ? 5.950 7.845 10.432 1.00 93.94 309 GLN A O 1
ATOM 2239 N N . GLY A 1 310 ? 5.662 5.808 9.564 1.00 94.06 310 GLY A N 1
ATOM 2240 C CA . GLY A 1 310 ? 6.372 5.072 10.604 1.00 94.06 310 GLY A CA 1
ATOM 2241 C C . GLY A 1 310 ? 7.020 3.812 10.039 1.00 94.06 310 GLY A C 1
ATOM 2242 O O . GLY A 1 310 ? 7.517 3.804 8.912 1.00 94.06 310 GLY A O 1
ATOM 2243 N N . VAL A 1 311 ? 7.013 2.733 10.814 1.00 96.94 311 VAL A N 1
ATOM 2244 C CA . VAL A 1 311 ? 7.544 1.434 10.389 1.00 96.94 311 VAL A CA 1
ATOM 2245 C C . VAL A 1 311 ? 6.410 0.422 10.296 1.00 96.94 311 VAL A C 1
ATOM 2247 O O . VAL A 1 311 ? 5.638 0.260 11.238 1.00 96.94 311 VAL A O 1
ATOM 2250 N N . ILE A 1 312 ? 6.325 -0.269 9.164 1.00 98.56 312 ILE A N 1
ATOM 2251 C CA . ILE A 1 312 ? 5.517 -1.474 8.981 1.00 98.56 312 ILE A CA 1
ATOM 2252 C C . ILE A 1 312 ? 6.504 -2.610 8.720 1.00 98.56 312 ILE A C 1
ATOM 2254 O O . ILE A 1 312 ? 7.127 -2.648 7.661 1.00 98.56 312 ILE A O 1
ATOM 2258 N N . ASN A 1 313 ? 6.678 -3.513 9.684 1.00 98.44 313 ASN A N 1
ATOM 2259 C CA . ASN A 1 313 ? 7.606 -4.641 9.551 1.00 98.44 313 ASN A CA 1
ATOM 2260 C C . ASN A 1 313 ? 7.052 -5.783 8.689 1.00 98.44 313 ASN A C 1
ATOM 2262 O O . ASN A 1 313 ? 7.821 -6.624 8.223 1.00 98.44 313 ASN A O 1
ATOM 2266 N N . GLY A 1 314 ? 5.742 -5.801 8.445 1.00 98.56 314 GLY A N 1
ATOM 2267 C CA . GLY A 1 314 ? 5.113 -6.669 7.460 1.00 98.56 314 GLY A CA 1
ATOM 2268 C C . GLY A 1 314 ? 5.023 -6.048 6.065 1.00 98.56 314 GLY A C 1
ATOM 2269 O O . GLY A 1 314 ? 5.799 -5.165 5.679 1.00 98.56 314 GLY A O 1
ATOM 2270 N N . LYS A 1 315 ? 4.049 -6.539 5.300 1.00 98.56 315 LYS A N 1
ATOM 2271 C CA . LYS A 1 315 ? 3.653 -6.036 3.977 1.00 98.56 315 LYS A CA 1
ATOM 2272 C C . LYS A 1 315 ? 2.340 -5.262 4.041 1.00 98.56 315 LYS A C 1
ATOM 2274 O O . LYS A 1 315 ? 1.570 -5.381 4.998 1.00 98.56 315 LYS A O 1
ATOM 2279 N N . ILE A 1 316 ? 2.071 -4.516 2.975 1.00 98.88 316 ILE A N 1
ATOM 2280 C CA . ILE A 1 316 ? 0.727 -4.028 2.654 1.00 98.88 316 ILE A CA 1
ATOM 2281 C C . ILE A 1 316 ? 0.169 -4.933 1.556 1.00 98.88 316 ILE A C 1
ATOM 2283 O O . ILE A 1 316 ? 0.726 -4.984 0.462 1.00 98.88 316 ILE A O 1
ATOM 2287 N N . GLU A 1 317 ? -0.906 -5.655 1.849 1.00 98.75 317 GLU A N 1
ATOM 2288 C CA . GLU A 1 317 ? -1.603 -6.527 0.903 1.00 98.75 317 GLU A CA 1
ATOM 2289 C C . GLU A 1 317 ? -3.015 -5.997 0.658 1.00 98.75 317 GLU A C 1
ATOM 2291 O O . GLU A 1 317 ? -3.773 -5.769 1.602 1.00 98.75 317 GLU A O 1
ATOM 2296 N N . VAL A 1 318 ? -3.361 -5.791 -0.611 1.00 98.88 318 VAL A N 1
ATOM 2297 C CA . VAL A 1 318 ? -4.681 -5.313 -1.027 1.00 98.88 318 VAL A CA 1
ATOM 2298 C C . VAL A 1 318 ? -5.294 -6.333 -1.966 1.00 98.88 318 VAL A C 1
ATOM 2300 O O . VAL A 1 318 ? -4.672 -6.668 -2.966 1.00 98.88 318 VAL A O 1
ATOM 2303 N N . ASP A 1 319 ? -6.495 -6.790 -1.641 1.00 98.56 319 ASP A N 1
ATOM 2304 C CA . ASP A 1 319 ? -7.364 -7.659 -2.443 1.00 98.56 319 ASP A CA 1
ATOM 2305 C C . ASP A 1 319 ? -8.750 -7.027 -2.661 1.00 98.56 319 ASP A C 1
ATOM 2307 O O . ASP A 1 319 ? -9.393 -7.266 -3.676 1.00 98.56 319 ASP A O 1
ATOM 2311 N N . GLY A 1 320 ? -9.178 -6.146 -1.750 1.00 98.25 320 GLY A N 1
ATOM 2312 C CA . GLY A 1 320 ? -10.408 -5.361 -1.877 1.00 98.25 320 GLY A CA 1
ATOM 2313 C C . GLY A 1 320 ? -10.250 -4.034 -2.621 1.00 98.25 320 GLY A C 1
ATOM 2314 O O . GLY A 1 320 ? -9.343 -3.817 -3.431 1.00 98.25 320 GLY A O 1
ATOM 2315 N N . THR A 1 321 ? -11.155 -3.100 -2.323 1.00 98.50 321 THR A N 1
ATOM 2316 C CA . THR A 1 321 ? -11.230 -1.799 -3.003 1.00 98.50 321 THR A CA 1
ATOM 2317 C C . THR A 1 321 ? -10.746 -0.647 -2.118 1.00 98.50 321 THR A C 1
ATOM 2319 O O . THR A 1 321 ? -11.196 -0.484 -0.985 1.00 98.50 321 THR A O 1
ATOM 2322 N N . ILE A 1 322 ? -9.879 0.208 -2.672 1.00 98.00 322 ILE A N 1
ATOM 2323 C CA . ILE A 1 322 ? -9.439 1.479 -2.078 1.00 98.00 322 ILE A CA 1
ATOM 2324 C C . ILE A 1 322 ? -9.866 2.631 -3.001 1.00 98.00 322 ILE A C 1
ATOM 2326 O O . ILE A 1 322 ? -9.294 2.843 -4.075 1.00 98.00 322 ILE A O 1
ATOM 2330 N N . ASN A 1 323 ? -10.871 3.393 -2.567 1.00 94.31 323 ASN A N 1
ATOM 2331 C CA . ASN A 1 323 ? -11.587 4.406 -3.351 1.00 94.31 323 ASN A CA 1
ATOM 2332 C C . ASN A 1 323 ? -11.131 5.851 -3.097 1.00 94.31 323 ASN A C 1
ATOM 2334 O O . ASN A 1 323 ? -11.934 6.779 -3.228 1.00 94.31 323 ASN A O 1
ATOM 2338 N N . THR A 1 324 ? -9.849 6.053 -2.785 1.00 89.19 324 THR A N 1
ATOM 2339 C CA . THR A 1 324 ? -9.295 7.366 -2.429 1.00 89.19 324 THR A CA 1
ATOM 2340 C C . THR A 1 324 ? -9.716 8.482 -3.386 1.00 89.19 324 THR A C 1
ATOM 2342 O O . THR A 1 324 ? -9.614 8.358 -4.608 1.00 89.19 324 THR A O 1
ATOM 2345 N N . GLN A 1 325 ? -10.167 9.601 -2.819 1.00 81.38 325 GLN A N 1
ATOM 2346 C CA . GLN A 1 325 ? -10.606 10.782 -3.564 1.00 81.38 325 GLN A CA 1
ATOM 2347 C C . GLN A 1 325 ? -9.550 11.906 -3.545 1.00 81.38 325 GLN A C 1
ATOM 2349 O O . GLN A 1 325 ? -8.541 11.835 -2.844 1.00 81.38 325 GLN A O 1
ATOM 2354 N N . GLY A 1 326 ? -9.761 12.958 -4.346 1.00 72.88 326 GLY A N 1
ATOM 2355 C CA . GLY A 1 326 ? -8.987 14.207 -4.249 1.00 72.88 326 GLY A CA 1
ATOM 2356 C C . GLY A 1 326 ? -7.522 14.140 -4.707 1.00 72.88 326 GLY A C 1
ATOM 2357 O O . GLY A 1 326 ? -6.714 14.958 -4.280 1.00 72.88 326 GLY A O 1
ATOM 2358 N N . GLY A 1 327 ? -7.148 13.169 -5.548 1.00 75.12 327 GLY A N 1
ATOM 2359 C CA . GLY A 1 327 ? -5.775 13.035 -6.066 1.00 75.12 327 GLY A CA 1
ATOM 2360 C C . GLY A 1 327 ? -4.759 12.468 -5.062 1.00 75.12 327 GLY A C 1
ATOM 2361 O O . GLY A 1 327 ? -3.559 12.417 -5.351 1.00 75.12 327 GLY A O 1
ATOM 2362 N N . HIS A 1 328 ? -5.221 12.020 -3.891 1.00 88.88 328 HIS A N 1
ATOM 2363 C CA . HIS A 1 328 ? -4.398 11.322 -2.906 1.00 88.88 328 HIS A CA 1
ATOM 2364 C C . HIS A 1 328 ? -4.114 9.873 -3.326 1.00 88.88 328 HIS A C 1
ATOM 2366 O O . HIS A 1 328 ? -4.761 9.314 -4.213 1.00 88.88 328 HIS A O 1
ATOM 2372 N N . SER A 1 329 ? -3.114 9.261 -2.696 1.00 94.94 329 SER A N 1
ATOM 2373 C CA . SER A 1 329 ? -2.676 7.900 -3.032 1.00 94.94 329 SER A CA 1
ATOM 2374 C C . SER A 1 329 ? -3.521 6.865 -2.293 1.00 94.94 329 SER A C 1
ATOM 2376 O O . SER A 1 329 ? -3.877 7.071 -1.135 1.00 94.94 329 SER A O 1
ATOM 2378 N N . GLY A 1 330 ? -3.820 5.741 -2.938 1.00 96.81 330 GLY A N 1
ATOM 2379 C CA . GLY A 1 330 ? -4.450 4.594 -2.286 1.00 96.81 330 GLY A CA 1
ATOM 2380 C C . GLY A 1 330 ? -3.524 3.951 -1.263 1.00 96.81 330 GLY A C 1
ATOM 2381 O O . GLY A 1 330 ? -3.957 3.589 -0.177 1.00 96.81 330 GLY A O 1
ATOM 2382 N N . VAL A 1 331 ? -2.227 3.902 -1.568 1.00 98.38 331 VAL A N 1
ATOM 2383 C CA . VAL A 1 331 ? -1.181 3.510 -0.619 1.00 98.38 331 VAL A CA 1
ATOM 2384 C C . VAL A 1 331 ? -0.075 4.556 -0.657 1.00 98.38 331 VAL A C 1
ATOM 2386 O O . VAL A 1 331 ? 0.444 4.874 -1.728 1.00 98.38 331 VAL A O 1
ATOM 2389 N N . TYR A 1 332 ? 0.274 5.112 0.502 1.00 98.00 332 TYR A N 1
ATOM 2390 C CA . TYR A 1 332 ? 1.243 6.194 0.635 1.00 98.00 332 TYR A CA 1
ATOM 2391 C C . TYR A 1 332 ? 2.299 5.875 1.701 1.00 98.00 332 TYR A C 1
ATOM 2393 O O . TYR A 1 332 ? 2.039 5.980 2.900 1.00 98.00 332 TYR A O 1
ATOM 2401 N N . ASN A 1 333 ? 3.508 5.516 1.266 1.00 98.31 333 ASN A N 1
ATOM 2402 C CA . ASN A 1 333 ? 4.676 5.369 2.135 1.00 98.31 333 ASN A CA 1
ATOM 2403 C C . ASN A 1 333 ? 5.482 6.673 2.124 1.00 98.31 333 ASN A C 1
ATOM 2405 O O . ASN A 1 333 ? 6.072 7.030 1.105 1.00 98.31 333 ASN A O 1
ATOM 2409 N N . GLN A 1 334 ? 5.470 7.417 3.226 1.00 96.25 334 GLN A N 1
ATOM 2410 C CA . GLN A 1 334 ? 6.025 8.764 3.300 1.00 96.25 334 GLN A CA 1
ATOM 2411 C C . GLN A 1 334 ? 7.562 8.793 3.427 1.00 96.25 334 GLN A C 1
ATOM 2413 O O . GLN A 1 334 ? 8.238 7.780 3.548 1.00 96.25 334 GLN A O 1
ATOM 2418 N N . ARG A 1 335 ? 8.163 9.987 3.368 1.00 95.31 335 ARG A N 1
ATOM 2419 C CA . ARG A 1 335 ? 9.590 10.163 3.687 1.00 95.31 335 ARG A CA 1
ATOM 2420 C C . ARG A 1 335 ? 9.907 9.631 5.087 1.00 95.31 335 ARG A C 1
ATOM 2422 O O . ARG A 1 335 ? 9.131 9.856 6.014 1.00 95.31 335 ARG A O 1
ATOM 2429 N N . ASN A 1 336 ? 11.071 8.998 5.224 1.00 92.88 336 ASN A N 1
ATOM 2430 C CA . ASN A 1 336 ? 11.581 8.393 6.462 1.00 92.88 336 ASN A CA 1
ATOM 2431 C C . ASN A 1 336 ? 10.714 7.257 7.041 1.00 92.88 336 ASN A C 1
ATOM 2433 O O . ASN A 1 336 ? 10.931 6.863 8.183 1.00 92.88 336 ASN A O 1
ATOM 2437 N N . SER A 1 337 ? 9.753 6.718 6.283 1.00 96.88 337 SER A N 1
ATOM 2438 C CA . SER A 1 337 ? 8.984 5.537 6.682 1.00 96.88 337 SER A CA 1
ATOM 2439 C C . SER A 1 337 ? 9.444 4.281 5.946 1.00 96.88 337 SER A C 1
ATOM 2441 O O . SER A 1 337 ? 10.074 4.356 4.888 1.00 96.88 337 SER A O 1
ATOM 2443 N N . THR A 1 338 ? 9.132 3.117 6.516 1.00 98.31 338 THR A N 1
ATOM 2444 C CA . THR A 1 338 ? 9.526 1.811 5.968 1.00 98.31 338 THR A CA 1
ATOM 2445 C C . THR A 1 338 ? 8.331 0.870 5.864 1.00 98.31 338 THR A C 1
ATOM 2447 O O . THR A 1 338 ? 7.521 0.806 6.790 1.00 98.31 338 THR A O 1
ATOM 2450 N N . VAL A 1 339 ? 8.250 0.131 4.753 1.00 98.75 339 VAL A N 1
ATOM 2451 C CA . VAL A 1 339 ? 7.431 -1.083 4.600 1.00 98.75 339 VAL A CA 1
ATOM 2452 C C . VAL A 1 339 ? 8.377 -2.241 4.303 1.00 98.75 339 VAL A C 1
ATOM 2454 O O . VAL A 1 339 ? 9.002 -2.272 3.243 1.00 98.75 339 VAL A O 1
ATOM 2457 N N . SER A 1 340 ? 8.532 -3.166 5.246 1.00 98.44 340 SER A N 1
ATOM 2458 C CA . SER A 1 340 ? 9.669 -4.088 5.239 1.00 98.44 340 SER A CA 1
ATOM 2459 C C . SER A 1 340 ? 9.514 -5.280 4.289 1.00 98.44 340 SER A C 1
ATOM 2461 O O . SER A 1 340 ? 10.521 -5.781 3.798 1.00 98.44 340 SER A O 1
ATOM 2463 N N . GLN A 1 341 ? 8.287 -5.733 4.008 1.00 98.31 341 GLN A N 1
ATOM 2464 C CA . GLN A 1 341 ? 8.041 -6.919 3.165 1.00 98.31 341 GLN A CA 1
ATOM 2465 C C . GLN A 1 341 ? 7.368 -6.614 1.818 1.00 98.31 341 GLN A C 1
ATOM 2467 O O . GLN A 1 341 ? 6.933 -7.537 1.128 1.00 98.31 341 GLN A O 1
ATOM 2472 N N . GLY A 1 342 ? 7.292 -5.341 1.427 1.00 98.31 342 GLY A N 1
ATOM 2473 C CA . GLY A 1 342 ? 6.743 -4.929 0.135 1.00 98.31 342 GLY A CA 1
ATOM 2474 C C . GLY A 1 342 ? 5.257 -4.561 0.137 1.00 98.31 342 GLY A C 1
ATOM 2475 O O . GLY A 1 342 ? 4.587 -4.524 1.174 1.00 98.31 342 GLY A O 1
ATOM 2476 N N . ILE A 1 343 ? 4.759 -4.257 -1.061 1.00 98.81 343 ILE A N 1
ATOM 2477 C CA . ILE A 1 343 ? 3.353 -3.945 -1.341 1.00 98.81 343 ILE A CA 1
ATOM 2478 C C . ILE A 1 343 ? 2.851 -4.918 -2.408 1.00 98.81 343 ILE A C 1
ATOM 2480 O O . ILE A 1 343 ? 3.464 -5.031 -3.467 1.00 98.81 343 ILE A O 1
ATOM 2484 N N . VAL A 1 344 ? 1.735 -5.593 -2.142 1.00 98.62 344 VAL A N 1
ATOM 2485 C CA . VAL A 1 344 ? 1.136 -6.582 -3.048 1.00 98.62 344 VAL A CA 1
ATOM 2486 C C . VAL A 1 344 ? -0.305 -6.192 -3.349 1.00 98.62 344 VAL A C 1
ATOM 2488 O O . VAL A 1 344 ? -1.133 -6.114 -2.442 1.00 98.62 344 VAL A O 1
ATOM 2491 N N . ILE A 1 345 ? -0.605 -5.965 -4.625 1.00 98.75 345 ILE A N 1
ATOM 2492 C CA . ILE A 1 345 ? -1.947 -5.655 -5.129 1.00 98.75 345 ILE A CA 1
ATOM 2493 C C . ILE A 1 345 ? -2.474 -6.909 -5.832 1.00 98.75 345 ILE A C 1
ATOM 2495 O O . ILE A 1 345 ? -2.065 -7.191 -6.954 1.00 98.75 345 ILE A O 1
ATOM 2499 N N . LYS A 1 346 ? -3.314 -7.695 -5.154 1.00 98.62 346 LYS A N 1
ATOM 2500 C CA . LYS A 1 346 ? -3.862 -8.988 -5.606 1.00 98.62 346 LYS A CA 1
ATOM 2501 C C . LYS A 1 346 ? -4.814 -8.832 -6.793 1.00 98.62 346 LYS A C 1
ATOM 2503 O O . LYS A 1 346 ? -5.202 -7.726 -7.134 1.00 98.62 346 LYS A O 1
ATOM 2508 N N . GLU A 1 347 ? -5.185 -9.944 -7.419 1.00 97.50 347 GLU A N 1
ATOM 2509 C CA . GLU A 1 347 ? -5.960 -9.979 -8.669 1.00 97.50 347 GLU A CA 1
ATOM 2510 C C . GLU A 1 347 ? -7.309 -9.248 -8.588 1.00 97.50 347 GLU A C 1
ATOM 2512 O O . GLU A 1 347 ? -7.654 -8.521 -9.520 1.00 97.50 347 GLU A O 1
ATOM 2517 N N . ASN A 1 348 ? -8.036 -9.360 -7.470 1.00 95.56 348 ASN A N 1
ATOM 2518 C CA . ASN A 1 348 ? -9.338 -8.700 -7.304 1.00 95.56 348 ASN A CA 1
ATOM 2519 C C . ASN A 1 348 ? -9.222 -7.233 -6.869 1.00 95.56 348 ASN A C 1
ATOM 2521 O O . ASN A 1 348 ? -10.210 -6.491 -6.887 1.00 95.56 348 ASN A O 1
ATOM 2525 N N . ALA A 1 349 ? -8.012 -6.800 -6.512 1.00 98.44 349 ALA A N 1
ATOM 2526 C CA . ALA A 1 349 ? -7.784 -5.507 -5.907 1.00 98.44 349 ALA A CA 1
ATOM 2527 C C . ALA A 1 349 ? -8.046 -4.362 -6.880 1.00 98.44 349 ALA A C 1
ATOM 2529 O O . ALA A 1 349 ? -7.598 -4.366 -8.032 1.00 98.44 349 ALA A O 1
ATOM 2530 N N . LYS A 1 350 ? -8.699 -3.319 -6.366 1.00 98.19 350 LYS A N 1
ATOM 2531 C CA . LYS A 1 350 ? -8.938 -2.071 -7.093 1.00 98.19 350 LYS A CA 1
ATOM 2532 C C . LYS A 1 350 ? -8.466 -0.893 -6.264 1.00 98.19 350 LYS A C 1
ATOM 2534 O O . LYS A 1 350 ? -9.156 -0.436 -5.355 1.00 98.19 350 LYS A O 1
ATOM 2539 N N . ILE A 1 351 ? -7.300 -0.361 -6.610 1.00 98.38 351 ILE A N 1
ATOM 2540 C CA . ILE A 1 351 ? -6.856 0.940 -6.116 1.00 98.38 351 ILE A CA 1
ATOM 2541 C C . ILE A 1 351 ? -7.251 1.982 -7.154 1.00 98.38 351 ILE A C 1
ATOM 2543 O O . ILE A 1 351 ? -6.687 2.021 -8.243 1.00 98.38 351 ILE A O 1
ATOM 2547 N N . LYS A 1 352 ? -8.206 2.851 -6.817 1.00 96.69 352 LYS A N 1
ATOM 2548 C CA . LYS A 1 352 ? -8.720 3.865 -7.751 1.00 96.69 352 LYS A CA 1
ATOM 2549 C C . LYS A 1 352 ? -7.656 4.879 -8.180 1.00 96.69 352 LYS A C 1
ATOM 2551 O O . LYS A 1 352 ? -7.716 5.409 -9.284 1.00 96.69 352 LYS A O 1
ATOM 2556 N N . THR A 1 353 ? -6.703 5.172 -7.300 1.00 96.06 353 THR A N 1
ATOM 2557 C CA . THR A 1 353 ? -5.641 6.152 -7.541 1.00 96.06 353 THR A CA 1
ATOM 2558 C C . THR A 1 353 ? -4.280 5.463 -7.629 1.00 96.06 353 THR A C 1
ATOM 2560 O O . THR A 1 353 ? -4.132 4.465 -8.324 1.00 96.06 353 THR A O 1
ATOM 2563 N N . LYS A 1 354 ? -3.257 5.995 -6.963 1.00 96.75 354 LYS A N 1
ATOM 2564 C CA . LYS A 1 354 ? -1.856 5.599 -7.111 1.00 96.75 354 LYS A CA 1
ATOM 2565 C C . LYS A 1 354 ? -1.305 4.876 -5.889 1.00 96.75 354 LYS A C 1
ATOM 2567 O O . LYS A 1 354 ? -1.803 5.051 -4.774 1.00 96.75 354 LYS A O 1
ATOM 2572 N N . VAL A 1 355 ? -0.219 4.144 -6.101 1.00 98.56 355 VAL A N 1
ATOM 2573 C CA . VAL A 1 355 ? 0.685 3.678 -5.043 1.00 98.56 355 VAL A CA 1
ATOM 2574 C C . VAL A 1 355 ? 1.892 4.604 -5.053 1.00 98.56 355 VAL A C 1
ATOM 2576 O O . VAL A 1 355 ? 2.536 4.756 -6.085 1.00 98.56 355 VAL A O 1
ATOM 2579 N N . THR A 1 356 ? 2.204 5.261 -3.939 1.00 98.56 356 THR A N 1
ATOM 2580 C CA . THR A 1 356 ? 3.322 6.211 -3.867 1.00 98.56 356 THR A CA 1
ATOM 2581 C C . THR A 1 356 ? 4.292 5.851 -2.754 1.00 98.56 356 THR A C 1
ATOM 2583 O O . THR A 1 356 ? 3.908 5.681 -1.597 1.00 98.56 356 THR A O 1
ATOM 2586 N N . ASN A 1 357 ? 5.572 5.821 -3.109 1.00 98.69 357 ASN A N 1
ATOM 2587 C CA . ASN A 1 357 ? 6.696 5.651 -2.210 1.00 98.69 357 ASN A CA 1
ATOM 2588 C C . ASN A 1 357 ? 7.577 6.906 -2.182 1.00 98.69 357 ASN A C 1
ATOM 2590 O O . ASN A 1 357 ? 8.064 7.360 -3.214 1.00 98.69 357 ASN A O 1
ATOM 2594 N N . ARG A 1 358 ? 7.826 7.433 -0.985 1.00 98.56 358 ARG A N 1
ATOM 2595 C CA . ARG A 1 358 ? 8.832 8.465 -0.681 1.00 98.56 358 ARG A CA 1
ATOM 2596 C C . ARG A 1 358 ? 9.820 8.026 0.404 1.00 98.56 358 ARG A C 1
ATOM 2598 O O . ARG A 1 358 ? 10.740 8.779 0.715 1.00 98.56 358 ARG A O 1
ATOM 2605 N N . GLY A 1 359 ? 9.598 6.856 0.997 1.00 98.25 359 GLY A N 1
ATOM 2606 C CA . GLY A 1 359 ? 10.439 6.242 2.019 1.00 98.25 359 GLY A CA 1
ATOM 2607 C C . GLY A 1 359 ? 11.147 5.013 1.467 1.00 98.25 359 GLY A C 1
ATOM 2608 O O . GLY A 1 359 ? 11.574 5.001 0.310 1.00 98.25 359 GLY A O 1
ATOM 2609 N N . THR A 1 360 ? 11.237 3.970 2.287 1.00 98.56 360 THR A N 1
ATOM 2610 C CA . THR A 1 360 ? 11.849 2.691 1.918 1.00 98.56 360 THR A CA 1
ATOM 2611 C C . THR A 1 360 ? 10.796 1.593 1.809 1.00 98.56 360 THR A C 1
ATOM 2613 O O . THR A 1 360 ? 9.990 1.402 2.720 1.00 98.56 360 THR A O 1
ATOM 2616 N N . ILE A 1 361 ? 10.823 0.847 0.707 1.00 98.62 361 ILE A N 1
ATOM 2617 C CA . ILE A 1 361 ? 10.128 -0.435 0.562 1.00 98.62 361 ILE A CA 1
ATOM 2618 C C . ILE A 1 361 ? 11.193 -1.531 0.455 1.00 98.62 361 ILE A C 1
ATOM 2620 O O . ILE A 1 361 ? 12.000 -1.546 -0.484 1.00 98.62 361 ILE A O 1
ATOM 2624 N N . SER A 1 362 ? 11.220 -2.426 1.440 1.00 93.19 362 SER A N 1
ATOM 2625 C CA . SER A 1 362 ? 12.253 -3.457 1.578 1.00 93.19 362 SER A CA 1
ATOM 2626 C C . SER A 1 362 ? 11.832 -4.820 0.993 1.00 93.19 362 SER A C 1
ATOM 2628 O O . SER A 1 362 ? 10.659 -5.036 0.683 1.00 93.19 362 SER A O 1
ATOM 2630 N N . ALA A 1 363 ? 12.813 -5.720 0.841 1.00 86.75 363 ALA A N 1
ATOM 2631 C CA . ALA A 1 363 ? 12.722 -7.126 0.423 1.00 86.75 363 ALA A CA 1
ATOM 2632 C C . ALA A 1 363 ? 12.057 -7.386 -0.942 1.00 86.75 363 ALA A C 1
ATOM 2634 O O . ALA A 1 363 ? 12.755 -7.679 -1.906 1.00 86.75 363 ALA A O 1
ATOM 2635 N N . ASN A 1 364 ? 10.730 -7.267 -1.036 1.00 93.38 364 ASN A N 1
ATOM 2636 C CA . ASN A 1 364 ? 9.948 -7.762 -2.178 1.00 93.38 364 ASN A CA 1
ATOM 2637 C C . ASN A 1 364 ? 9.479 -6.665 -3.147 1.00 93.38 364 ASN A C 1
ATOM 2639 O O . ASN A 1 364 ? 8.890 -6.971 -4.175 1.00 93.38 364 ASN A O 1
ATOM 2643 N N . GLY A 1 365 ? 9.717 -5.390 -2.829 1.00 98.00 365 GLY A N 1
ATOM 2644 C CA . GLY A 1 365 ? 9.330 -4.280 -3.701 1.00 98.00 365 GLY A CA 1
ATOM 2645 C C . GLY A 1 365 ? 7.811 -4.122 -3.853 1.00 98.00 365 GLY A C 1
ATOM 2646 O O . GLY A 1 365 ? 7.095 -4.091 -2.848 1.00 98.00 365 GLY A O 1
ATOM 2647 N N . ILE A 1 366 ? 7.329 -3.941 -5.085 1.00 98.81 366 ILE A N 1
ATOM 2648 C CA . ILE A 1 366 ? 5.911 -3.722 -5.408 1.00 98.81 366 ILE A CA 1
ATOM 2649 C C . ILE A 1 366 ? 5.466 -4.725 -6.476 1.00 98.81 366 ILE A C 1
ATOM 2651 O O . ILE A 1 366 ? 6.001 -4.726 -7.582 1.00 98.81 366 ILE A O 1
ATOM 2655 N N . GLU A 1 367 ? 4.441 -5.518 -6.174 1.00 98.69 367 GLU A N 1
ATOM 2656 C CA . GLU A 1 367 ? 3.833 -6.481 -7.099 1.00 98.69 367 GLU A CA 1
ATOM 2657 C C . GLU A 1 367 ? 2.379 -6.092 -7.403 1.00 98.69 367 GLU A C 1
ATOM 2659 O O . GLU A 1 367 ? 1.574 -5.890 -6.489 1.00 98.69 367 GLU A O 1
ATOM 2664 N N . VAL A 1 368 ? 2.030 -6.006 -8.689 1.00 98.69 368 VAL A N 1
ATOM 2665 C CA . VAL A 1 368 ? 0.690 -5.644 -9.166 1.00 98.69 368 VAL A CA 1
ATOM 2666 C C . VAL A 1 368 ? 0.092 -6.777 -9.998 1.00 98.69 368 VAL A C 1
ATOM 2668 O O . VAL A 1 368 ? 0.485 -6.994 -11.142 1.00 98.69 368 VAL A O 1
ATOM 2671 N N . LYS A 1 369 ? -0.895 -7.464 -9.418 1.00 98.31 369 LYS A N 1
ATOM 2672 C CA . LYS A 1 369 ? -1.751 -8.492 -10.037 1.00 98.31 369 LYS A CA 1
ATOM 2673 C C . LYS A 1 369 ? -3.159 -7.979 -10.351 1.00 98.31 369 LYS A C 1
ATOM 2675 O O . LYS A 1 369 ? -3.780 -8.493 -11.273 1.00 98.31 369 LYS A O 1
ATOM 2680 N N . GLY A 1 370 ? -3.650 -6.992 -9.601 1.00 98.00 370 GLY A N 1
ATOM 2681 C CA . GLY A 1 370 ? -4.937 -6.323 -9.830 1.00 98.00 370 GLY A CA 1
ATOM 2682 C C . GLY A 1 370 ? -4.800 -4.978 -10.538 1.00 98.00 370 GLY A C 1
ATOM 2683 O O . GLY A 1 370 ? -3.913 -4.777 -11.370 1.00 98.00 370 GLY A O 1
ATOM 2684 N N . GLN A 1 371 ? -5.670 -4.028 -10.191 1.00 98.06 371 GLN A N 1
ATOM 2685 C CA . GLN A 1 371 ? -5.730 -2.711 -10.825 1.00 98.06 371 GLN A CA 1
ATOM 2686 C C . GLN A 1 371 ? -5.217 -1.585 -9.916 1.00 98.06 371 GLN A C 1
ATOM 2688 O O . GLN A 1 371 ? -5.674 -1.402 -8.785 1.00 98.06 371 GLN A O 1
ATOM 2693 N N . VAL A 1 372 ? -4.342 -0.754 -10.482 1.00 98.31 372 VAL A N 1
ATOM 2694 C CA . VAL A 1 372 ? -3.988 0.585 -9.999 1.00 98.31 372 VAL A CA 1
ATOM 2695 C C . VAL A 1 372 ? -4.441 1.594 -11.062 1.00 98.31 372 VAL A C 1
ATOM 2697 O O . VAL A 1 372 ? -3.888 1.646 -12.159 1.00 98.31 372 VAL A O 1
ATOM 2700 N N . GLY A 1 373 ? -5.480 2.376 -10.758 1.00 96.38 373 GLY A N 1
ATOM 2701 C CA . GLY A 1 373 ? -6.061 3.372 -11.674 1.00 96.38 373 GLY A CA 1
ATOM 2702 C C . GLY A 1 373 ? -5.177 4.607 -11.896 1.00 96.38 373 GLY A C 1
ATOM 2703 O O . GLY A 1 373 ? -5.389 5.387 -12.815 1.00 96.38 373 GLY A O 1
ATOM 2704 N N . GLY A 1 374 ? -4.163 4.799 -11.057 1.00 96.00 374 GLY A N 1
ATOM 2705 C CA . GLY A 1 374 ? -3.108 5.793 -11.220 1.00 96.00 374 GLY A CA 1
ATOM 2706 C C . GLY A 1 374 ? -1.752 5.146 -11.485 1.00 96.00 374 GLY A C 1
ATOM 2707 O O . GLY A 1 374 ? -1.653 4.063 -12.056 1.00 96.00 374 GLY A O 1
ATOM 2708 N N . ALA A 1 375 ? -0.692 5.835 -11.071 1.00 97.25 375 ALA A N 1
ATOM 2709 C CA . ALA A 1 375 ? 0.679 5.375 -11.250 1.00 97.25 375 ALA A CA 1
ATOM 2710 C C . ALA A 1 375 ? 1.196 4.547 -10.061 1.00 97.25 375 ALA A C 1
ATOM 2712 O O . ALA A 1 375 ? 0.693 4.641 -8.934 1.00 97.25 375 ALA A O 1
ATOM 2713 N N . VAL A 1 376 ? 2.264 3.792 -10.304 1.00 98.56 376 VAL A N 1
ATOM 2714 C CA . VAL A 1 376 ? 3.202 3.354 -9.265 1.00 98.56 376 VAL A CA 1
ATOM 2715 C C . VAL A 1 376 ? 4.345 4.373 -9.215 1.00 98.56 376 VAL A C 1
ATOM 2717 O O . VAL A 1 376 ? 5.201 4.421 -10.094 1.00 98.56 376 VAL A O 1
ATOM 2720 N N . ASP A 1 377 ? 4.332 5.218 -8.187 1.00 98.19 377 ASP A N 1
ATOM 2721 C CA . ASP A 1 377 ? 5.173 6.409 -8.046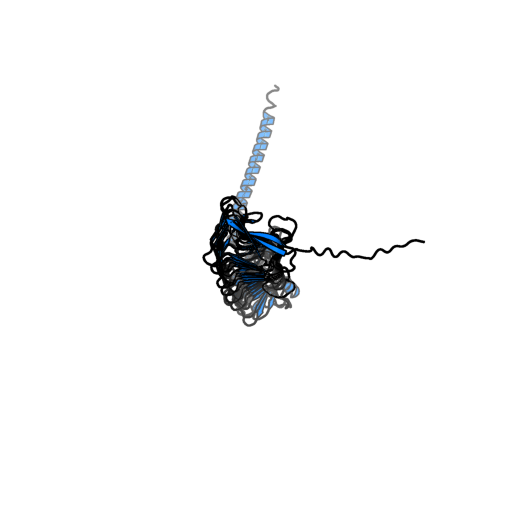 1.00 98.19 377 ASP A CA 1
ATOM 2722 C C . ASP A 1 377 ? 6.303 6.178 -7.022 1.00 98.19 377 ASP A C 1
ATOM 2724 O O . ASP A 1 377 ? 6.067 6.226 -5.814 1.00 98.19 377 ASP A O 1
ATOM 2728 N N . ASN A 1 378 ? 7.553 6.027 -7.463 1.00 98.56 378 ASN A N 1
ATOM 2729 C CA . ASN A 1 378 ? 8.734 6.124 -6.599 1.00 98.56 378 ASN A CA 1
ATOM 2730 C C . ASN A 1 378 ? 9.299 7.557 -6.618 1.00 98.56 378 ASN A C 1
ATOM 2732 O O . ASN A 1 378 ? 10.110 7.943 -7.467 1.00 98.56 378 ASN A O 1
ATOM 2736 N N . GLN A 1 379 ? 8.852 8.375 -5.669 1.00 96.75 379 GLN A N 1
ATOM 2737 C CA . GLN A 1 379 ? 9.140 9.805 -5.577 1.00 96.75 379 GLN A CA 1
ATOM 2738 C C . GLN A 1 379 ? 10.279 10.090 -4.595 1.00 96.75 379 GLN A C 1
ATOM 2740 O O . GLN A 1 379 ? 10.039 10.390 -3.423 1.00 96.75 379 GLN A O 1
ATOM 2745 N N . ARG A 1 380 ? 11.529 10.026 -5.071 1.00 96.38 380 ARG A N 1
ATOM 2746 C CA . ARG A 1 380 ? 12.746 10.162 -4.240 1.00 96.38 380 ARG A CA 1
ATOM 2747 C C . ARG A 1 380 ? 12.853 9.125 -3.105 1.00 96.38 380 ARG A C 1
ATOM 2749 O O . ARG A 1 380 ? 13.601 9.338 -2.156 1.00 96.38 380 ARG A O 1
ATOM 2756 N N . GLY A 1 381 ? 12.088 8.036 -3.182 1.00 98.06 381 GLY A N 1
ATOM 2757 C CA . GLY A 1 381 ? 12.164 6.905 -2.260 1.00 98.06 381 GLY A CA 1
ATOM 2758 C C . GLY A 1 381 ? 13.152 5.834 -2.728 1.00 98.06 381 GLY A C 1
ATOM 2759 O O . GLY A 1 381 ? 13.759 5.940 -3.796 1.00 98.06 381 GLY A O 1
ATOM 2760 N N . THR A 1 382 ? 13.290 4.780 -1.926 1.00 98.62 382 THR A N 1
ATOM 2761 C CA . THR A 1 382 ? 14.042 3.567 -2.271 1.00 98.62 382 THR A CA 1
ATOM 2762 C C . THR A 1 382 ? 13.112 2.359 -2.306 1.00 98.62 382 THR A C 1
ATOM 2764 O O . THR A 1 382 ? 12.402 2.095 -1.337 1.00 98.62 382 THR A O 1
ATOM 2767 N N . ILE A 1 383 ? 13.148 1.601 -3.398 1.00 98.81 383 ILE A N 1
ATOM 2768 C CA . ILE A 1 383 ? 12.536 0.275 -3.516 1.00 98.81 383 ILE A CA 1
ATOM 2769 C C . ILE A 1 383 ? 13.685 -0.717 -3.674 1.00 98.81 383 ILE A C 1
ATOM 2771 O O . ILE A 1 383 ? 14.480 -0.599 -4.603 1.00 98.81 383 ILE A O 1
ATOM 2775 N N . THR A 1 384 ? 13.840 -1.641 -2.727 1.00 97.94 384 THR A N 1
ATOM 2776 C CA . THR A 1 384 ? 14.974 -2.585 -2.753 1.00 97.94 384 THR A CA 1
ATOM 2777 C C . THR A 1 384 ? 14.723 -3.805 -3.635 1.00 97.94 384 THR A C 1
ATOM 2779 O O . THR A 1 384 ? 15.658 -4.258 -4.286 1.00 97.94 384 THR A O 1
ATOM 2782 N N . GLY A 1 385 ? 13.483 -4.299 -3.663 1.00 97.56 385 GLY A N 1
ATOM 2783 C CA . GLY A 1 385 ? 13.043 -5.361 -4.563 1.00 97.56 385 GLY A CA 1
ATOM 2784 C C . GLY A 1 385 ? 12.576 -4.825 -5.915 1.00 97.56 385 GLY A C 1
ATOM 2785 O O . GLY A 1 385 ? 12.846 -3.673 -6.275 1.00 97.56 385 GLY A O 1
ATOM 2786 N N . ASP A 1 386 ? 11.846 -5.667 -6.636 1.00 98.31 386 ASP A N 1
ATOM 2787 C CA . ASP A 1 386 ? 11.377 -5.384 -7.991 1.00 98.31 386 ASP A CA 1
ATOM 2788 C C . ASP A 1 386 ? 10.092 -4.550 -8.003 1.00 98.31 386 ASP A C 1
ATOM 2790 O O . ASP A 1 386 ? 9.341 -4.489 -7.026 1.00 98.31 386 ASP A O 1
ATOM 2794 N N . VAL A 1 387 ? 9.823 -3.907 -9.137 1.00 98.69 387 VAL A N 1
ATOM 2795 C CA . VAL A 1 387 ? 8.485 -3.409 -9.471 1.00 98.69 387 VAL A CA 1
ATOM 2796 C C . VAL A 1 387 ? 7.932 -4.304 -10.572 1.00 98.69 387 VAL A C 1
ATOM 2798 O O . VAL A 1 387 ? 8.383 -4.230 -11.714 1.00 98.69 387 VAL A O 1
ATOM 2801 N N . LYS A 1 388 ? 6.972 -5.161 -10.222 1.00 98.38 388 LYS A N 1
ATOM 2802 C CA . LYS A 1 388 ? 6.450 -6.214 -11.095 1.00 98.38 388 LYS A CA 1
ATOM 2803 C C . LYS A 1 388 ? 4.986 -5.980 -11.438 1.00 98.38 388 LYS A C 1
ATOM 2805 O O . LYS A 1 388 ? 4.142 -5.913 -10.546 1.00 98.38 388 LYS A O 1
ATOM 2810 N N . ILE A 1 389 ? 4.687 -5.893 -12.730 1.00 98.44 389 ILE A N 1
ATOM 2811 C CA . ILE A 1 389 ? 3.325 -5.907 -13.268 1.00 98.44 389 ILE A CA 1
ATOM 2812 C C . ILE A 1 389 ? 3.079 -7.296 -13.848 1.00 98.44 389 ILE A C 1
ATOM 2814 O O . ILE A 1 389 ? 3.695 -7.674 -14.843 1.00 98.44 389 ILE A O 1
ATOM 2818 N N . GLU A 1 390 ? 2.212 -8.066 -13.202 1.00 97.69 390 GLU A N 1
ATOM 2819 C CA . GLU A 1 390 ? 1.877 -9.430 -13.614 1.00 97.69 390 GLU A CA 1
ATOM 2820 C C . GLU A 1 390 ? 0.897 -9.439 -14.793 1.00 97.69 390 GLU A C 1
ATOM 2822 O O . GLU A 1 390 ? 0.339 -8.409 -15.167 1.00 97.69 390 GLU A O 1
ATOM 2827 N N . SER A 1 391 ? 0.658 -10.612 -15.381 1.00 95.50 391 SER A N 1
ATOM 2828 C CA . SER A 1 391 ? -0.162 -10.754 -16.599 1.00 95.50 391 SER A CA 1
ATOM 2829 C C . SER A 1 391 ? -1.594 -10.209 -16.495 1.00 95.50 391 SER A C 1
ATOM 2831 O O . SER A 1 391 ? -2.144 -9.711 -17.482 1.00 95.50 391 SER A O 1
ATOM 2833 N N . THR A 1 392 ? -2.191 -10.270 -15.305 1.00 95.38 392 THR A N 1
ATOM 2834 C CA . THR A 1 392 ? -3.510 -9.703 -14.978 1.00 95.38 392 THR A CA 1
ATOM 2835 C C . THR A 1 392 ? -3.428 -8.257 -14.484 1.00 95.38 392 THR A C 1
ATOM 2837 O O . THR A 1 392 ? -4.442 -7.562 -14.438 1.00 95.38 392 THR A O 1
ATOM 2840 N N . GLY A 1 393 ? -2.225 -7.796 -14.135 1.00 96.81 393 GLY A N 1
ATOM 2841 C CA . GLY A 1 393 ? -1.968 -6.486 -13.565 1.00 96.81 393 GLY A CA 1
ATOM 2842 C C . GLY A 1 393 ? -2.255 -5.351 -14.543 1.00 96.81 393 GLY A C 1
ATOM 2843 O O . GLY A 1 393 ? -1.944 -5.416 -15.736 1.00 96.81 393 GLY A O 1
ATOM 2844 N N . LYS A 1 394 ? -2.826 -4.265 -14.019 1.00 97.19 394 LYS A N 1
ATOM 2845 C CA . LYS A 1 394 ? -3.081 -3.029 -14.765 1.00 97.19 394 LYS A CA 1
ATOM 2846 C C . LYS A 1 394 ? -2.609 -1.822 -13.963 1.00 97.19 394 LYS A C 1
ATOM 2848 O O . LYS A 1 394 ? -3.037 -1.633 -12.828 1.00 97.19 394 LYS A O 1
ATOM 2853 N N . VAL A 1 395 ? -1.780 -0.980 -14.580 1.00 97.81 395 VAL A N 1
ATOM 2854 C CA . VAL A 1 395 ? -1.340 0.304 -14.014 1.00 97.81 395 VAL A CA 1
ATOM 2855 C C . VAL A 1 395 ? -1.593 1.403 -15.036 1.00 97.81 395 VAL A C 1
ATOM 2857 O O . VAL A 1 395 ? -0.825 1.574 -15.978 1.00 97.81 395 VAL A O 1
ATOM 2860 N N . GLU A 1 396 ? -2.695 2.130 -14.870 1.00 95.56 396 GLU A N 1
ATOM 2861 C CA . GLU A 1 396 ? -3.176 3.095 -15.871 1.00 95.56 396 GLU A CA 1
ATOM 2862 C C . GLU A 1 396 ? -2.292 4.342 -15.968 1.00 95.56 396 GLU A C 1
ATOM 2864 O O . GLU A 1 396 ? -2.081 4.872 -17.055 1.00 95.56 396 GLU A O 1
ATOM 2869 N N . GLY A 1 397 ? -1.728 4.789 -14.844 1.00 95.00 397 GLY A N 1
ATOM 2870 C CA . GLY A 1 397 ? -0.819 5.935 -14.801 1.00 95.00 397 GLY A CA 1
ATOM 2871 C C . GLY A 1 397 ? 0.644 5.593 -15.085 1.00 95.00 397 GLY A C 1
ATOM 2872 O O . GLY A 1 397 ? 1.475 6.493 -15.050 1.00 95.00 397 GLY A O 1
ATOM 2873 N N . GLY A 1 398 ? 0.975 4.323 -15.339 1.00 97.44 398 GLY A N 1
ATOM 2874 C CA . GLY A 1 398 ? 2.349 3.868 -15.550 1.00 97.44 398 GLY A CA 1
ATOM 2875 C C . GLY A 1 398 ? 3.212 3.787 -14.282 1.00 97.44 398 GLY A C 1
ATOM 2876 O O . GLY A 1 398 ? 2.725 3.816 -13.151 1.00 97.44 398 GLY A O 1
ATOM 2877 N N . ILE A 1 399 ? 4.522 3.655 -14.477 1.00 98.69 399 ILE A N 1
ATOM 2878 C CA . ILE A 1 399 ? 5.537 3.601 -13.420 1.00 98.69 399 ILE A CA 1
ATOM 2879 C C . ILE A 1 399 ? 6.378 4.874 -13.497 1.00 98.69 399 ILE A C 1
ATOM 2881 O O . ILE A 1 399 ? 7.002 5.142 -14.522 1.00 98.69 399 ILE A O 1
ATOM 2885 N N . HIS A 1 400 ? 6.437 5.643 -12.411 1.00 98.56 400 HIS A N 1
ATOM 2886 C CA . HIS A 1 400 ? 7.246 6.859 -12.322 1.00 98.56 400 HIS A CA 1
ATOM 2887 C C . HIS A 1 400 ? 8.374 6.678 -11.320 1.00 98.56 400 HIS A C 1
ATOM 2889 O O . HIS A 1 400 ? 8.131 6.467 -10.133 1.00 98.56 400 HIS A O 1
ATOM 2895 N N . ASN A 1 401 ? 9.617 6.833 -11.767 1.00 98.62 401 ASN A N 1
ATOM 2896 C CA . ASN A 1 401 ? 10.783 6.735 -10.903 1.00 98.62 401 ASN A CA 1
ATOM 2897 C C . ASN A 1 401 ? 11.607 8.022 -10.919 1.00 98.62 401 ASN A C 1
ATOM 2899 O O . ASN A 1 401 ? 12.127 8.429 -11.950 1.00 98.62 401 ASN A O 1
ATOM 2903 N N . SER A 1 402 ? 11.761 8.623 -9.741 1.00 98.00 402 SER A N 1
ATOM 2904 C CA . SER A 1 402 ? 12.685 9.736 -9.454 1.00 98.00 402 SER A CA 1
ATOM 2905 C C . SER A 1 402 ? 13.562 9.464 -8.228 1.00 98.00 402 SER A C 1
ATOM 2907 O O . SER A 1 402 ? 14.247 10.355 -7.730 1.00 98.00 402 SER A O 1
ATOM 2909 N N . GLY A 1 403 ? 13.457 8.252 -7.680 1.00 98.19 403 GLY A N 1
ATOM 2910 C CA . GLY A 1 403 ? 14.265 7.746 -6.579 1.00 98.19 403 GLY A CA 1
ATOM 2911 C C . GLY A 1 403 ? 15.132 6.583 -7.049 1.00 98.19 403 GLY A C 1
ATOM 2912 O O . GLY A 1 403 ? 15.561 6.535 -8.197 1.00 98.19 403 GLY A O 1
ATOM 2913 N N . THR A 1 404 ? 15.385 5.621 -6.167 1.00 98.62 404 THR A N 1
ATOM 2914 C CA . THR A 1 404 ? 16.158 4.416 -6.497 1.00 98.62 404 THR A CA 1
ATOM 2915 C C . THR A 1 404 ? 15.276 3.174 -6.473 1.00 98.62 404 THR A C 1
ATOM 2917 O O . THR A 1 404 ? 14.619 2.899 -5.471 1.00 98.62 404 THR A O 1
ATOM 2920 N N . ILE A 1 405 ? 15.308 2.398 -7.552 1.00 98.75 405 ILE A N 1
ATOM 2921 C CA . ILE A 1 405 ? 14.840 1.013 -7.610 1.00 98.75 405 ILE A CA 1
ATOM 2922 C C . ILE A 1 405 ? 16.098 0.141 -7.703 1.00 98.75 405 ILE A C 1
ATOM 2924 O O . ILE A 1 405 ? 16.850 0.222 -8.678 1.00 98.75 405 ILE A O 1
ATOM 2928 N N . LYS A 1 406 ? 16.390 -0.634 -6.653 1.00 98.25 406 LYS A N 1
ATOM 2929 C CA . LYS A 1 406 ? 17.550 -1.542 -6.627 1.00 98.25 406 LYS A CA 1
ATOM 2930 C C . LYS A 1 406 ? 17.269 -2.870 -7.324 1.00 98.25 406 LYS A C 1
ATOM 2932 O O . LYS A 1 406 ? 18.212 -3.487 -7.809 1.00 98.25 406 LYS A O 1
ATOM 2937 N N . GLY A 1 407 ? 16.009 -3.288 -7.377 1.00 97.19 407 GLY A N 1
ATOM 2938 C CA . GLY A 1 407 ? 15.573 -4.384 -8.228 1.00 97.19 407 GLY A CA 1
ATOM 2939 C C . GLY A 1 407 ? 15.455 -3.961 -9.691 1.00 97.19 407 GLY A C 1
ATOM 2940 O O . GLY A 1 407 ? 16.019 -2.946 -10.128 1.00 97.19 407 GLY A O 1
ATOM 2941 N N . LYS A 1 408 ? 14.707 -4.760 -10.441 1.00 97.31 408 LYS A N 1
ATOM 2942 C CA . LYS A 1 408 ? 14.327 -4.510 -11.834 1.00 97.31 408 LYS A CA 1
ATOM 2943 C C . LYS A 1 408 ? 12.881 -4.040 -11.930 1.00 97.31 408 LYS A C 1
ATOM 2945 O O . LYS A 1 408 ? 12.097 -4.149 -10.985 1.00 97.31 408 LYS A O 1
ATOM 2950 N N . ILE A 1 409 ? 12.523 -3.523 -13.100 1.00 98.75 409 ILE A N 1
ATOM 2951 C CA . ILE A 1 409 ? 11.119 -3.393 -13.496 1.00 98.75 409 ILE A CA 1
ATOM 2952 C C . ILE A 1 409 ? 10.773 -4.575 -14.399 1.00 98.75 409 ILE A C 1
ATOM 2954 O O . ILE A 1 409 ? 11.435 -4.787 -15.413 1.00 98.75 409 ILE A O 1
ATOM 2958 N N . GLU A 1 410 ? 9.729 -5.320 -14.051 1.00 98.31 410 GLU A N 1
ATOM 2959 C CA . GLU A 1 410 ? 9.209 -6.427 -14.854 1.00 98.31 410 GLU A CA 1
ATOM 2960 C C . GLU A 1 410 ? 7.792 -6.117 -15.325 1.00 98.31 410 GLU A C 1
ATOM 2962 O O . GLU A 1 410 ? 6.878 -5.979 -14.513 1.00 98.31 410 GLU A O 1
ATOM 2967 N N . ASN A 1 411 ? 7.594 -6.043 -16.640 1.00 98.19 411 ASN A N 1
ATOM 2968 C CA . ASN A 1 411 ? 6.275 -5.857 -17.229 1.00 98.19 411 ASN A CA 1
ATOM 2969 C C . ASN A 1 411 ? 5.814 -7.118 -17.960 1.00 98.19 411 ASN A C 1
ATOM 2971 O O . ASN A 1 411 ? 6.331 -7.442 -19.027 1.00 98.19 411 ASN A O 1
ATOM 2975 N N . GLN A 1 412 ? 4.809 -7.793 -17.415 1.00 96.69 412 GLN A N 1
ATOM 2976 C CA . GLN A 1 412 ? 4.082 -8.889 -18.063 1.00 96.69 412 GLN A CA 1
ATOM 2977 C C . GLN A 1 412 ? 2.621 -8.514 -18.341 1.00 96.69 412 GLN A C 1
ATOM 2979 O O . GLN A 1 412 ? 1.866 -9.339 -18.853 1.00 96.69 412 GLN A O 1
ATOM 2984 N N . GLY A 1 413 ? 2.217 -7.286 -17.999 1.00 91.25 413 GLY A N 1
ATOM 2985 C CA . GLY A 1 413 ? 0.849 -6.816 -18.148 1.00 91.25 413 GLY A CA 1
ATOM 2986 C C . GLY A 1 413 ? 0.404 -6.815 -19.608 1.00 91.25 413 GLY A C 1
ATOM 2987 O O . GLY A 1 413 ? 1.144 -6.415 -20.509 1.00 91.25 413 GLY A O 1
ATOM 2988 N N . LYS A 1 414 ? -0.842 -7.237 -19.842 1.00 89.00 414 LYS A N 1
ATOM 2989 C CA . LYS A 1 414 ? -1.468 -7.190 -21.176 1.00 89.00 414 LYS A CA 1
ATOM 2990 C C . LYS A 1 414 ? -1.774 -5.765 -21.639 1.00 89.00 414 LYS A C 1
ATOM 2992 O O . LYS A 1 414 ? -1.868 -5.513 -22.835 1.00 89.00 414 LYS A O 1
ATOM 2997 N N . ASN A 1 415 ? -1.970 -4.847 -20.695 1.00 92.31 415 ASN A N 1
ATOM 2998 C CA . ASN A 1 415 ? -2.198 -3.436 -20.988 1.00 92.31 415 ASN A CA 1
ATOM 2999 C C . ASN A 1 415 ? -0.863 -2.718 -21.187 1.00 92.31 415 ASN A C 1
ATOM 3001 O O . ASN A 1 415 ? 0.116 -3.040 -20.517 1.00 92.31 415 ASN A O 1
ATOM 3005 N N . ALA A 1 416 ? -0.844 -1.711 -22.061 1.00 94.56 416 ALA A N 1
ATOM 3006 C CA . ALA A 1 416 ? 0.341 -0.891 -22.265 1.00 94.56 416 ALA A CA 1
ATOM 3007 C C . ALA A 1 416 ? 0.751 -0.174 -20.967 1.00 94.56 416 ALA A C 1
ATOM 3009 O O . ALA A 1 416 ? -0.074 0.488 -20.333 1.00 94.56 416 ALA A O 1
ATOM 3010 N N . VAL A 1 417 ? 2.028 -0.284 -20.595 1.00 97.44 417 VAL A N 1
ATOM 3011 C CA . VAL A 1 417 ? 2.601 0.382 -19.418 1.00 97.44 417 VAL A CA 1
ATOM 3012 C C . VAL A 1 417 ? 3.619 1.428 -19.855 1.00 97.44 417 VAL A C 1
ATOM 3014 O O . VAL A 1 417 ? 4.605 1.123 -20.525 1.00 97.44 417 VAL A O 1
ATOM 3017 N N . ASN A 1 418 ? 3.420 2.672 -19.426 1.00 97.94 418 ASN A N 1
ATOM 3018 C CA . ASN A 1 418 ? 4.433 3.710 -19.581 1.00 97.94 418 ASN A CA 1
ATOM 3019 C C . ASN A 1 418 ? 5.394 3.678 -18.387 1.00 97.94 418 ASN A C 1
ATOM 3021 O O . ASN A 1 418 ? 4.957 3.690 -17.239 1.00 97.94 418 ASN A O 1
ATOM 3025 N N . ILE A 1 419 ? 6.697 3.657 -18.645 1.00 98.50 419 ILE A N 1
ATOM 3026 C CA . ILE A 1 419 ? 7.752 3.677 -17.632 1.00 98.50 419 ILE A CA 1
ATOM 3027 C C . ILE A 1 419 ? 8.534 4.976 -17.800 1.00 98.50 419 ILE A C 1
ATOM 3029 O O . ILE A 1 419 ? 9.262 5.155 -18.774 1.00 98.50 419 ILE A O 1
ATOM 3033 N N . TYR A 1 420 ? 8.407 5.879 -16.834 1.00 98.19 420 TYR A N 1
ATOM 3034 C CA . TYR A 1 420 ? 9.108 7.156 -16.814 1.00 98.19 420 TYR A CA 1
ATOM 3035 C C . TYR A 1 420 ? 10.202 7.121 -15.751 1.00 98.19 420 TYR A C 1
ATOM 3037 O O . TYR A 1 420 ? 9.943 7.301 -14.559 1.00 98.19 420 TYR A O 1
ATOM 3045 N N . ASN A 1 421 ? 11.442 6.908 -16.184 1.00 98.00 421 ASN A N 1
ATOM 3046 C CA . ASN A 1 421 ? 12.611 7.069 -15.328 1.00 98.00 421 ASN A CA 1
ATOM 3047 C C . ASN A 1 421 ? 13.106 8.507 -15.475 1.00 98.00 421 ASN A C 1
ATOM 3049 O O . ASN A 1 421 ? 13.840 8.817 -16.409 1.00 98.00 421 ASN A O 1
ATOM 3053 N N . ILE A 1 422 ? 12.629 9.407 -14.618 1.00 95.50 422 ILE A N 1
ATOM 3054 C CA . ILE A 1 422 ? 12.888 10.843 -14.761 1.00 95.50 422 ILE A CA 1
ATOM 3055 C C . ILE A 1 422 ? 14.254 11.228 -14.178 1.00 95.50 422 ILE A C 1
ATOM 3057 O O . ILE A 1 422 ? 14.924 10.414 -13.544 1.00 95.50 422 ILE A O 1
ATOM 3061 N N . GLN A 1 423 ? 14.674 12.481 -14.370 1.00 91.81 423 GLN A N 1
ATOM 3062 C CA . GLN A 1 423 ? 15.957 12.979 -13.865 1.00 91.81 423 GLN A CA 1
ATOM 3063 C C . GLN A 1 423 ? 16.153 12.679 -12.365 1.00 91.81 423 GLN A C 1
ATOM 3065 O O . GLN A 1 423 ? 15.299 12.993 -11.533 1.00 91.81 423 GLN A O 1
ATOM 3070 N N . GLY A 1 424 ? 17.294 12.070 -12.025 1.00 92.00 424 GLY A N 1
ATOM 3071 C CA . GLY A 1 424 ? 17.620 11.599 -10.670 1.00 92.00 424 GLY A CA 1
ATOM 3072 C C . GLY A 1 424 ? 17.103 10.193 -10.333 1.00 92.00 424 GLY A C 1
ATOM 3073 O O . GLY A 1 424 ? 17.513 9.629 -9.322 1.00 92.00 424 GLY A O 1
ATOM 3074 N N . GLY A 1 425 ? 16.251 9.612 -11.181 1.00 98.00 425 GLY A N 1
ATOM 3075 C CA . GLY A 1 425 ? 15.812 8.225 -11.087 1.00 98.00 425 GLY A CA 1
ATOM 3076 C C . GLY A 1 425 ? 16.936 7.241 -11.414 1.00 98.00 425 GLY A C 1
ATOM 3077 O O . GLY A 1 425 ? 17.663 7.415 -12.392 1.00 98.00 425 GLY A O 1
ATOM 3078 N N . VAL A 1 426 ? 17.076 6.200 -10.594 1.00 98.56 426 VAL A N 1
ATOM 3079 C CA . VAL A 1 426 ? 18.029 5.099 -10.788 1.00 98.56 426 VAL A CA 1
ATOM 3080 C C . VAL A 1 426 ? 17.281 3.770 -10.769 1.00 98.56 426 VAL A C 1
ATOM 3082 O O . VAL A 1 426 ? 16.512 3.515 -9.841 1.00 98.56 426 VAL A O 1
ATOM 3085 N N . ILE A 1 427 ? 17.527 2.923 -11.767 1.00 98.75 427 ILE A N 1
ATOM 3086 C CA . ILE A 1 427 ? 17.064 1.532 -11.845 1.00 98.75 427 ILE A CA 1
ATOM 3087 C C . ILE A 1 427 ? 18.301 0.642 -11.957 1.00 98.75 427 ILE A C 1
ATOM 3089 O O . ILE A 1 427 ? 19.072 0.758 -12.908 1.00 98.75 427 ILE A O 1
ATOM 3093 N N . THR A 1 428 ? 18.522 -0.230 -10.975 1.00 98.19 428 THR A N 1
ATOM 3094 C CA . THR A 1 428 ? 19.801 -0.948 -10.854 1.00 98.19 428 THR A CA 1
ATOM 3095 C C . THR A 1 428 ? 19.826 -2.241 -11.664 1.00 98.19 428 THR A C 1
ATOM 3097 O O . THR A 1 428 ? 20.786 -2.456 -12.394 1.00 98.19 428 THR A O 1
ATOM 3100 N N . GLN A 1 429 ? 18.785 -3.077 -11.602 1.00 97.81 429 GLN A N 1
ATOM 3101 C CA . GLN A 1 429 ? 18.759 -4.365 -12.323 1.00 97.81 429 GLN A CA 1
ATOM 3102 C C . GLN A 1 429 ? 18.027 -4.299 -13.673 1.00 97.81 429 GLN A C 1
ATOM 3104 O O . GLN A 1 429 ? 17.582 -5.309 -14.207 1.00 97.81 429 GLN A O 1
ATOM 3109 N N . GLY A 1 430 ? 17.926 -3.102 -14.254 1.00 98.12 430 GLY A N 1
ATOM 3110 C CA . GLY A 1 430 ? 17.394 -2.928 -15.603 1.00 98.12 430 GLY A CA 1
ATOM 3111 C C . GLY A 1 430 ? 15.877 -3.084 -15.696 1.00 98.12 430 GLY A C 1
ATOM 3112 O O . GLY A 1 430 ? 15.142 -2.978 -14.707 1.00 98.12 430 GLY A O 1
ATOM 3113 N N . ILE A 1 431 ? 15.403 -3.284 -16.924 1.00 98.75 431 ILE A N 1
ATOM 3114 C CA . ILE A 1 431 ? 13.979 -3.432 -17.246 1.00 98.75 431 ILE A CA 1
ATOM 3115 C C . ILE A 1 431 ? 13.792 -4.671 -18.118 1.00 98.75 431 ILE A C 1
ATOM 3117 O O . ILE A 1 431 ? 14.501 -4.843 -19.105 1.00 98.75 431 ILE A O 1
ATOM 3121 N N . THR A 1 432 ? 12.819 -5.517 -17.783 1.00 98.56 432 THR A N 1
ATOM 3122 C CA . THR A 1 432 ? 12.380 -6.646 -18.613 1.00 98.56 432 THR A CA 1
ATOM 3123 C C . THR A 1 432 ? 10.928 -6.448 -19.036 1.00 98.56 432 THR A C 1
ATOM 3125 O O . THR A 1 432 ? 10.041 -6.311 -18.192 1.00 98.56 432 THR A O 1
ATOM 3128 N N . ASN A 1 433 ? 10.672 -6.456 -20.342 1.00 98.44 433 ASN A N 1
ATOM 3129 C CA . ASN A 1 433 ? 9.343 -6.316 -20.925 1.00 98.44 433 ASN A CA 1
ATOM 3130 C C . ASN A 1 433 ? 8.921 -7.594 -21.659 1.00 98.44 433 ASN A C 1
ATOM 3132 O O . ASN A 1 433 ? 9.603 -8.016 -22.582 1.00 98.44 433 ASN A O 1
ATOM 3136 N N . LYS A 1 434 ? 7.770 -8.154 -21.285 1.00 97.81 434 LYS A N 1
ATOM 3137 C CA . LYS A 1 434 ? 7.068 -9.249 -21.979 1.00 97.81 434 LYS A CA 1
ATOM 3138 C C . LYS A 1 434 ? 5.697 -8.830 -22.523 1.00 97.81 434 LYS A C 1
ATOM 3140 O O . LYS A 1 434 ? 5.105 -9.549 -23.317 1.00 97.81 434 LYS A O 1
ATOM 3145 N N . GLY A 1 435 ? 5.176 -7.690 -22.067 1.00 96.12 435 GLY A N 1
ATOM 3146 C CA . GLY A 1 435 ? 3.916 -7.105 -22.524 1.00 96.12 435 GLY A CA 1
ATOM 3147 C C . GLY A 1 435 ? 4.130 -5.973 -23.528 1.00 96.12 435 GLY A C 1
ATOM 3148 O O . GLY A 1 435 ? 5.074 -5.979 -24.322 1.00 96.12 435 GLY A O 1
ATOM 3149 N N . THR A 1 436 ? 3.266 -4.963 -23.464 1.00 96.62 436 THR A N 1
ATOM 3150 C CA . THR A 1 436 ? 3.444 -3.706 -24.203 1.00 96.62 436 THR A CA 1
ATOM 3151 C C . THR A 1 436 ? 3.964 -2.621 -23.266 1.00 96.62 436 THR A C 1
ATOM 3153 O O . THR A 1 436 ? 3.363 -2.376 -22.218 1.00 96.62 436 THR A O 1
ATOM 3156 N N . ALA A 1 437 ? 5.055 -1.946 -23.630 1.00 98.12 437 ALA A N 1
ATOM 3157 C CA . ALA A 1 437 ? 5.601 -0.857 -22.829 1.00 98.12 437 ALA A CA 1
ATOM 3158 C C . ALA A 1 437 ? 6.172 0.295 -23.659 1.00 98.12 437 ALA A C 1
ATOM 3160 O O . ALA A 1 437 ? 6.686 0.106 -24.761 1.00 98.12 437 ALA A O 1
ATOM 3161 N N . THR A 1 438 ? 6.150 1.485 -23.062 1.00 98.19 438 THR A N 1
ATOM 3162 C CA . THR A 1 438 ? 6.915 2.647 -23.524 1.00 98.19 438 THR A CA 1
ATOM 3163 C C . THR A 1 438 ? 7.835 3.097 -22.404 1.00 98.19 438 THR A C 1
ATOM 3165 O O . THR A 1 438 ? 7.365 3.479 -21.335 1.00 98.19 438 THR A O 1
ATOM 3168 N N . ILE A 1 439 ? 9.143 3.080 -22.634 1.00 98.38 439 ILE A N 1
ATOM 3169 C CA . ILE A 1 439 ? 10.145 3.570 -21.689 1.00 98.38 439 ILE A CA 1
ATOM 3170 C C . ILE A 1 439 ? 10.569 4.967 -22.119 1.00 98.38 439 ILE A C 1
ATOM 3172 O O . ILE A 1 439 ? 11.058 5.153 -23.230 1.00 98.38 439 ILE A O 1
ATOM 3176 N N . ARG A 1 440 ? 10.443 5.938 -21.216 1.00 96.94 440 ARG A N 1
ATOM 3177 C CA . ARG A 1 440 ? 11.067 7.253 -21.348 1.00 96.94 440 ARG A CA 1
ATOM 3178 C C . ARG A 1 440 ? 12.119 7.433 -20.265 1.00 96.94 440 ARG A C 1
ATOM 3180 O O . ARG A 1 440 ? 11.791 7.525 -19.080 1.00 96.94 440 ARG A O 1
ATOM 3187 N N . ASN A 1 441 ? 13.378 7.492 -20.680 1.00 96.75 441 ASN A N 1
ATOM 3188 C CA . ASN A 1 441 ? 14.522 7.573 -19.786 1.00 96.75 441 ASN A CA 1
ATOM 3189 C C . ASN A 1 441 ? 15.177 8.961 -19.822 1.00 96.75 441 ASN A C 1
ATOM 3191 O O . ASN A 1 441 ? 15.634 9.431 -20.858 1.00 96.75 441 ASN A O 1
ATOM 3195 N N . GLN A 1 442 ? 15.239 9.589 -18.653 1.00 95.06 442 GLN A N 1
ATOM 3196 C CA . GLN A 1 442 ? 15.995 10.802 -18.319 1.00 95.06 442 GLN A CA 1
ATOM 3197 C C . GLN A 1 442 ? 16.880 10.580 -17.072 1.00 95.06 442 GLN A C 1
ATOM 3199 O O . GLN A 1 442 ? 17.477 11.526 -16.560 1.00 95.06 442 GLN A O 1
ATOM 3204 N N . GLY A 1 443 ? 16.887 9.360 -16.527 1.00 95.56 443 GLY A N 1
ATOM 3205 C CA . GLY A 1 443 ? 17.673 8.944 -15.371 1.00 95.56 443 GLY A CA 1
ATOM 3206 C C . GLY A 1 443 ? 18.704 7.887 -15.760 1.00 95.56 443 GLY A C 1
ATOM 3207 O O . GLY A 1 443 ? 19.147 7.829 -16.904 1.00 95.56 443 GLY A O 1
ATOM 3208 N N . LYS A 1 444 ? 19.082 7.028 -14.811 1.00 97.50 444 LYS A N 1
ATOM 3209 C CA . LYS A 1 444 ? 20.040 5.936 -15.032 1.00 97.50 444 LYS A CA 1
ATOM 3210 C C . LYS A 1 444 ? 19.354 4.576 -14.971 1.00 97.50 444 LYS A C 1
ATOM 3212 O O . LYS A 1 444 ? 18.629 4.293 -14.017 1.00 97.50 444 LYS A O 1
ATOM 3217 N N . ILE A 1 445 ? 19.619 3.729 -15.958 1.00 98.44 445 ILE A N 1
ATOM 3218 C CA . ILE A 1 445 ? 19.265 2.307 -15.975 1.00 98.44 445 ILE A CA 1
ATOM 3219 C C . ILE A 1 445 ? 20.582 1.538 -16.064 1.00 98.44 445 ILE A C 1
ATOM 3221 O O . ILE A 1 445 ? 21.232 1.593 -17.097 1.00 98.44 445 ILE A O 1
ATOM 3225 N N . HIS A 1 446 ? 21.023 0.858 -15.004 1.00 97.69 446 HIS A N 1
ATOM 3226 C CA . HIS A 1 446 ? 22.364 0.255 -14.995 1.00 97.69 446 HIS A CA 1
ATOM 3227 C C . HIS A 1 446 ? 22.451 -1.041 -15.816 1.00 97.69 446 HIS A C 1
ATOM 3229 O O . HIS A 1 446 ? 23.351 -1.159 -16.641 1.00 97.69 446 HIS A O 1
ATOM 3235 N N . GLN A 1 447 ? 21.530 -1.993 -15.628 1.00 96.50 447 GLN A N 1
ATOM 3236 C CA . GLN A 1 447 ? 21.565 -3.294 -16.323 1.00 96.50 447 GLN A CA 1
ATOM 3237 C C . GLN A 1 447 ? 20.702 -3.354 -17.596 1.00 96.50 447 GLN A C 1
ATOM 3239 O O . GLN A 1 447 ? 19.962 -4.313 -17.803 1.00 96.50 447 GLN A O 1
ATOM 3244 N N . GLY A 1 448 ? 20.793 -2.332 -18.450 1.00 97.56 448 GLY A N 1
ATOM 3245 C CA . GLY A 1 448 ? 20.162 -2.321 -19.774 1.00 97.56 448 GLY A CA 1
ATOM 3246 C C . GLY A 1 448 ? 18.660 -2.637 -19.794 1.00 97.56 448 GLY A C 1
ATOM 3247 O O . GLY A 1 448 ? 17.944 -2.490 -18.795 1.00 97.56 448 GLY A O 1
ATOM 3248 N N . ILE A 1 449 ? 18.168 -3.029 -20.971 1.00 98.69 449 ILE A N 1
ATOM 3249 C CA . ILE A 1 449 ? 16.760 -3.363 -21.211 1.00 98.69 449 ILE A CA 1
ATOM 3250 C C . ILE A 1 449 ? 16.661 -4.694 -21.963 1.00 98.69 449 ILE A C 1
ATOM 3252 O O . ILE A 1 449 ? 17.385 -4.933 -22.924 1.00 98.69 449 ILE A O 1
ATOM 3256 N N . ILE A 1 450 ? 15.723 -5.545 -21.559 1.00 98.62 450 ILE A N 1
ATOM 3257 C CA . ILE A 1 450 ? 15.399 -6.802 -22.235 1.00 98.62 450 ILE A CA 1
ATOM 3258 C C . ILE A 1 450 ? 13.945 -6.728 -22.703 1.00 98.62 450 ILE A C 1
ATOM 3260 O O . ILE A 1 450 ? 13.030 -6.627 -21.886 1.00 98.62 450 ILE A O 1
ATOM 3264 N N . ASN A 1 451 ? 13.722 -6.791 -24.013 1.00 98.44 451 ASN A N 1
ATOM 3265 C CA . ASN A 1 451 ? 12.415 -7.036 -24.606 1.00 98.44 451 ASN A CA 1
ATOM 3266 C C . ASN A 1 451 ? 12.304 -8.523 -24.954 1.00 98.44 451 ASN A C 1
ATOM 3268 O O . ASN A 1 451 ? 13.026 -9.016 -25.812 1.00 98.44 451 ASN A O 1
ATOM 3272 N N . ASP A 1 452 ? 11.424 -9.242 -24.273 1.00 97.75 452 ASP A N 1
ATOM 3273 C CA . ASP A 1 452 ? 11.285 -10.693 -24.342 1.00 97.75 452 ASP A CA 1
ATOM 3274 C C . ASP A 1 452 ? 9.896 -11.059 -24.881 1.00 97.75 452 ASP A C 1
ATOM 3276 O O . ASP A 1 452 ? 8.939 -11.221 -24.125 1.00 97.75 452 ASP A O 1
ATOM 3280 N N . GLY A 1 453 ? 9.766 -11.098 -26.211 1.00 96.50 453 GLY A N 1
ATOM 3281 C CA . GLY A 1 453 ? 8.506 -11.376 -26.913 1.00 96.50 453 GLY A CA 1
ATOM 3282 C C . GLY A 1 453 ? 7.452 -10.261 -26.858 1.00 96.50 453 GLY A C 1
ATOM 3283 O O . GLY A 1 453 ? 6.376 -10.419 -27.430 1.00 96.50 453 GLY A O 1
ATOM 3284 N N . GLY A 1 454 ? 7.746 -9.136 -26.197 1.00 96.94 454 GLY A N 1
ATOM 3285 C CA . GLY A 1 454 ? 6.837 -7.997 -26.059 1.00 96.94 454 GLY A CA 1
ATOM 3286 C C . GLY A 1 454 ? 6.941 -6.951 -27.177 1.00 96.94 454 GLY A C 1
ATOM 3287 O O . GLY A 1 454 ? 7.795 -7.026 -28.064 1.00 96.94 454 GLY A O 1
ATOM 3288 N N . THR A 1 455 ? 6.092 -5.925 -27.089 1.00 97.88 455 THR A N 1
ATOM 3289 C CA . THR A 1 455 ? 6.172 -4.704 -27.911 1.00 97.88 455 THR A CA 1
ATOM 3290 C C . THR A 1 455 ? 6.720 -3.568 -27.057 1.00 97.88 455 THR A C 1
ATOM 3292 O O . THR A 1 455 ? 6.086 -3.157 -26.084 1.00 97.88 455 THR A O 1
ATOM 3295 N N . LEU A 1 456 ? 7.886 -3.044 -27.417 1.00 98.50 456 LEU A N 1
ATOM 3296 C CA . LEU A 1 456 ? 8.595 -2.046 -26.634 1.00 98.50 456 LEU A CA 1
ATOM 3297 C C . LEU A 1 456 ? 8.927 -0.812 -27.471 1.00 98.50 456 LEU A C 1
ATOM 3299 O O . LEU A 1 456 ? 9.571 -0.916 -28.510 1.00 98.50 456 LEU A O 1
ATOM 3303 N N . THR A 1 457 ? 8.560 0.365 -26.966 1.00 98.38 457 THR A N 1
ATOM 3304 C CA . THR A 1 457 ? 9.098 1.647 -27.436 1.00 98.38 457 THR A CA 1
ATOM 3305 C C . THR A 1 457 ? 10.095 2.203 -26.425 1.00 98.38 457 THR A C 1
ATOM 3307 O O . THR A 1 457 ? 9.789 2.274 -25.236 1.00 98.38 457 THR A O 1
ATOM 3310 N N . VAL A 1 458 ? 11.274 2.631 -26.877 1.00 97.88 458 VAL A N 1
ATOM 3311 C CA . VAL A 1 458 ? 12.301 3.261 -26.034 1.00 97.88 458 VAL A CA 1
ATOM 3312 C C . VAL A 1 458 ? 12.571 4.684 -26.507 1.00 97.88 458 VAL A C 1
ATOM 3314 O O . VAL A 1 458 ? 12.860 4.928 -27.677 1.00 97.88 458 VAL A O 1
ATOM 3317 N N . ILE A 1 459 ? 12.503 5.621 -25.567 1.00 94.50 459 ILE A N 1
ATOM 3318 C CA . ILE A 1 459 ? 12.853 7.028 -25.729 1.00 94.50 459 ILE A CA 1
ATOM 3319 C C . ILE A 1 459 ? 13.951 7.329 -24.709 1.00 94.50 459 ILE A C 1
ATOM 3321 O O . ILE A 1 459 ? 13.689 7.361 -23.504 1.00 94.50 459 ILE A O 1
ATOM 3325 N N . ASN A 1 460 ? 15.181 7.536 -25.179 1.00 91.06 460 ASN A N 1
ATOM 3326 C CA . ASN A 1 460 ? 16.278 7.992 -24.332 1.00 91.06 460 ASN A CA 1
ATOM 3327 C C . ASN A 1 460 ? 16.500 9.488 -24.581 1.00 91.06 460 ASN A C 1
ATOM 3329 O O . ASN A 1 460 ? 16.969 9.880 -25.648 1.00 91.06 460 ASN A O 1
ATOM 3333 N N . ASP A 1 461 ? 16.108 10.329 -23.624 1.00 86.06 461 ASP A N 1
ATOM 3334 C CA . ASP A 1 461 ? 16.159 11.781 -23.800 1.00 86.06 461 ASP A CA 1
ATOM 3335 C C . ASP A 1 461 ? 17.627 12.257 -23.872 1.00 86.06 461 ASP A C 1
ATOM 3337 O O . ASP A 1 461 ? 18.480 11.847 -23.080 1.00 86.06 461 ASP A O 1
ATOM 3341 N N . PHE A 1 462 ? 17.905 13.195 -24.776 1.00 84.88 462 PHE A N 1
ATOM 3342 C CA . PHE A 1 462 ? 19.161 13.944 -24.887 1.00 84.88 462 PHE A CA 1
ATOM 3343 C C . PHE A 1 462 ? 18.844 15.443 -25.002 1.00 84.88 462 PHE A C 1
ATOM 3345 O O . PHE A 1 462 ? 17.723 15.819 -25.353 1.00 84.88 462 PHE A O 1
ATOM 3352 N N . ARG A 1 463 ? 19.782 16.321 -24.631 1.00 81.19 463 ARG A N 1
ATOM 3353 C CA . ARG A 1 463 ? 19.577 17.782 -24.634 1.00 81.19 463 ARG A CA 1
ATOM 3354 C C . ARG A 1 463 ? 20.852 18.523 -25.006 1.00 81.19 463 ARG A C 1
ATOM 3356 O O . ARG A 1 463 ? 21.953 18.012 -24.798 1.00 81.19 463 ARG A O 1
ATOM 3363 N N . ARG A 1 464 ? 20.678 19.753 -25.493 1.00 74.19 464 ARG A N 1
ATOM 3364 C CA . ARG A 1 464 ? 21.765 20.726 -25.615 1.00 74.19 464 ARG A CA 1
ATOM 3365 C C . ARG A 1 464 ? 22.336 21.012 -24.226 1.00 74.19 464 ARG A C 1
ATOM 3367 O O . ARG A 1 464 ? 21.581 21.237 -23.280 1.00 74.19 464 ARG A O 1
ATOM 3374 N N . ASP A 1 465 ? 23.652 20.979 -24.114 1.00 70.75 465 ASP A N 1
ATOM 3375 C CA . ASP A 1 465 ? 24.406 21.309 -22.911 1.00 70.75 465 ASP A CA 1
ATOM 3376 C C . ASP A 1 465 ? 25.643 22.099 -23.329 1.00 70.75 465 ASP A C 1
ATOM 3378 O O . ASP A 1 465 ? 26.580 21.550 -23.899 1.00 70.75 465 ASP A O 1
ATOM 3382 N N . GLU A 1 466 ? 25.630 23.399 -23.048 1.00 68.62 466 GLU A N 1
ATOM 3383 C CA . GLU A 1 466 ? 26.707 24.327 -23.408 1.00 68.62 466 GLU A CA 1
ATOM 3384 C C . GLU A 1 466 ? 28.031 24.002 -22.702 1.00 68.62 466 GLU A C 1
ATOM 3386 O O . GLU A 1 466 ? 29.086 24.432 -23.160 1.00 68.62 466 GLU A O 1
ATOM 3391 N N . ASN A 1 467 ? 27.985 23.218 -21.618 1.00 68.12 467 ASN A N 1
ATOM 3392 C CA . ASN A 1 467 ? 29.170 22.767 -20.891 1.00 68.12 467 ASN A CA 1
ATOM 3393 C C . ASN A 1 467 ? 29.663 21.390 -21.351 1.00 68.12 467 ASN A C 1
ATOM 3395 O O . ASN A 1 467 ? 30.749 20.967 -20.951 1.00 68.12 467 ASN A O 1
ATOM 3399 N N . ALA A 1 468 ? 28.879 20.660 -22.151 1.00 66.62 468 ALA A N 1
ATOM 3400 C CA . ALA A 1 468 ? 29.364 19.436 -22.767 1.00 66.62 468 ALA A CA 1
ATOM 3401 C C . ALA A 1 468 ? 30.406 19.808 -23.823 1.00 66.62 468 ALA A C 1
ATOM 3403 O O . ALA A 1 468 ? 30.222 20.776 -24.562 1.00 66.62 468 ALA A O 1
ATOM 3404 N N . ALA A 1 469 ? 31.474 19.011 -23.930 1.00 62.00 469 ALA A N 1
ATOM 3405 C CA . ALA A 1 469 ? 32.542 19.254 -24.899 1.00 62.00 469 ALA A CA 1
ATOM 3406 C C . ALA A 1 469 ? 31.994 19.476 -26.320 1.00 62.00 469 ALA A C 1
ATOM 3408 O O . ALA A 1 469 ? 32.562 20.259 -27.078 1.00 62.00 469 ALA A O 1
ATOM 3409 N N . ASP A 1 470 ? 30.866 18.843 -26.648 1.00 62.12 470 ASP A N 1
ATOM 3410 C CA . ASP A 1 470 ? 30.283 18.824 -27.985 1.00 62.12 470 ASP A CA 1
ATOM 3411 C C . ASP A 1 470 ? 28.898 19.495 -28.063 1.00 62.12 470 ASP A C 1
ATOM 3413 O O . ASP A 1 470 ? 28.143 19.297 -29.012 1.00 62.12 470 ASP A O 1
ATOM 3417 N N . GLY A 1 471 ? 28.540 20.298 -27.053 1.00 67.94 471 GLY A N 1
ATOM 3418 C CA . GLY A 1 471 ? 27.315 21.106 -27.035 1.00 67.94 471 GLY A CA 1
ATOM 3419 C C . GLY A 1 471 ? 26.013 20.334 -26.786 1.00 67.94 471 GLY A C 1
ATOM 3420 O O . GLY A 1 471 ? 24.969 20.956 -26.594 1.00 67.94 471 GLY A O 1
ATOM 3421 N N . TYR A 1 472 ? 26.053 19.000 -26.757 1.00 73.62 472 TYR A N 1
ATOM 3422 C CA . TYR A 1 472 ? 24.926 18.111 -26.469 1.00 73.62 472 TYR A CA 1
ATOM 3423 C C . TYR A 1 472 ? 25.359 16.956 -25.566 1.00 73.62 472 TYR A C 1
ATOM 3425 O O . TYR A 1 472 ? 26.504 16.504 -25.611 1.00 73.62 472 TYR A O 1
ATOM 3433 N N . ARG A 1 473 ? 24.426 16.444 -24.758 1.00 74.38 473 ARG A N 1
ATOM 3434 C CA . ARG A 1 473 ? 24.623 15.213 -23.984 1.00 74.38 473 ARG A CA 1
ATOM 3435 C C . ARG A 1 473 ? 23.357 14.368 -23.911 1.00 74.38 473 ARG A C 1
ATOM 3437 O O . ARG A 1 473 ? 22.241 14.898 -23.877 1.00 74.38 473 ARG A O 1
ATOM 3444 N N . ALA A 1 474 ? 23.536 13.055 -23.797 1.00 79.25 474 ALA A N 1
ATOM 3445 C CA . ALA A 1 474 ? 22.476 12.168 -23.335 1.00 79.25 474 ALA A CA 1
ATOM 3446 C C . ALA A 1 474 ? 22.061 12.575 -21.909 1.00 79.25 474 ALA A C 1
ATOM 3448 O O . ALA A 1 474 ? 22.909 12.824 -21.052 1.00 79.25 474 ALA A O 1
ATOM 3449 N N . VAL A 1 475 ? 20.756 12.702 -21.667 1.00 82.50 475 VAL A N 1
ATOM 3450 C CA . VAL A 1 475 ? 20.202 12.970 -20.330 1.00 82.50 475 VAL A CA 1
ATOM 3451 C C . VAL A 1 475 ? 19.903 11.653 -19.629 1.00 82.50 475 VAL A C 1
ATOM 3453 O O . VAL A 1 475 ? 20.192 11.514 -18.444 1.00 82.50 475 VAL A O 1
ATOM 3456 N N . GLY A 1 476 ? 19.336 10.696 -20.366 1.00 86.06 476 GLY A N 1
ATOM 3457 C CA . GLY A 1 476 ? 19.178 9.325 -19.909 1.00 86.06 476 GLY A CA 1
ATOM 3458 C C . GLY A 1 476 ? 20.424 8.481 -20.184 1.00 86.06 476 GLY A C 1
ATOM 3459 O O . GLY A 1 476 ? 20.975 8.499 -21.285 1.00 86.06 476 GLY A O 1
ATOM 3460 N N . GLU A 1 477 ? 20.841 7.702 -19.191 1.00 93.00 477 GLU A N 1
ATOM 3461 C CA . GLU A 1 477 ? 21.882 6.681 -19.322 1.00 93.00 477 GLU A CA 1
ATOM 3462 C C . GLU A 1 477 ? 21.235 5.293 -19.309 1.00 93.00 477 GLU A C 1
ATOM 3464 O O . GLU A 1 477 ? 20.461 4.968 -18.402 1.00 93.00 477 GLU A O 1
ATOM 3469 N N . ILE A 1 478 ? 21.568 4.471 -20.305 1.00 96.81 478 ILE A N 1
ATOM 3470 C CA . ILE A 1 478 ? 21.202 3.054 -20.366 1.00 96.81 478 ILE A CA 1
ATOM 3471 C C . ILE A 1 478 ? 22.511 2.270 -20.414 1.00 96.81 478 ILE A C 1
ATOM 3473 O O . ILE A 1 478 ? 23.262 2.369 -21.378 1.00 96.81 478 ILE A O 1
ATOM 3477 N N . GLY A 1 479 ? 22.806 1.542 -19.343 1.00 96.75 479 GLY A N 1
ATOM 3478 C CA . GLY A 1 479 ? 23.955 0.654 -19.247 1.00 96.75 479 GLY A CA 1
ATOM 3479 C C . GLY A 1 479 ? 23.704 -0.673 -19.956 1.00 96.75 479 GLY A C 1
ATOM 3480 O O . GLY A 1 479 ? 22.769 -0.811 -20.743 1.00 96.75 479 GLY A O 1
ATOM 3481 N N . LYS A 1 480 ? 24.561 -1.657 -19.697 1.00 97.81 480 LYS A N 1
ATOM 3482 C CA . LYS A 1 480 ? 24.568 -2.923 -20.435 1.00 97.81 480 LYS A CA 1
ATOM 3483 C C . LYS A 1 480 ? 23.872 -4.028 -19.648 1.00 97.81 480 LYS A C 1
ATOM 3485 O O . LYS A 1 480 ? 24.023 -4.124 -18.432 1.00 97.81 480 LYS A O 1
ATOM 3490 N N . THR A 1 481 ? 23.125 -4.869 -20.348 1.00 97.94 481 THR A N 1
ATOM 3491 C CA . THR A 1 481 ? 22.576 -6.117 -19.826 1.00 97.94 481 THR A CA 1
ATOM 3492 C C . THR A 1 481 ? 23.697 -7.093 -19.460 1.00 97.94 481 THR A C 1
ATOM 3494 O O . THR A 1 481 ? 24.873 -6.871 -19.762 1.00 97.94 481 THR A O 1
ATOM 3497 N N . THR A 1 482 ? 23.344 -8.223 -18.847 1.00 95.56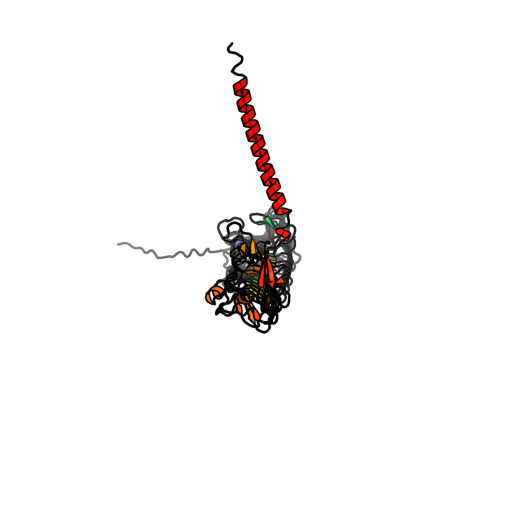 482 THR A N 1
ATOM 3498 C CA . THR A 1 482 ? 24.299 -9.309 -18.569 1.00 95.56 482 THR A CA 1
ATOM 3499 C C . THR A 1 482 ? 24.959 -9.870 -19.832 1.00 95.56 482 THR A C 1
ATOM 3501 O O . THR A 1 482 ? 26.064 -10.395 -19.749 1.00 95.56 482 THR A O 1
ATOM 3504 N N . SER A 1 483 ? 24.317 -9.728 -20.997 1.00 95.69 483 SER A N 1
ATOM 3505 C CA . SER A 1 483 ? 24.859 -10.124 -22.306 1.00 95.69 483 SER A CA 1
ATOM 3506 C C . SER A 1 483 ? 25.831 -9.090 -22.900 1.00 95.69 483 SER A C 1
ATOM 3508 O O . SER A 1 483 ? 26.411 -9.320 -23.958 1.00 95.69 483 SER A O 1
ATOM 3510 N N . GLY A 1 484 ? 26.032 -7.949 -22.230 1.00 96.75 484 GLY A N 1
ATOM 3511 C CA . GLY A 1 484 ? 26.986 -6.917 -22.637 1.00 96.75 484 GLY A CA 1
ATOM 3512 C C . GLY A 1 484 ? 26.463 -5.909 -23.664 1.00 96.75 484 GLY A C 1
ATOM 3513 O O . GLY A 1 484 ? 27.263 -5.158 -24.219 1.00 96.75 484 GLY A O 1
ATOM 3514 N N . VAL A 1 485 ? 25.149 -5.843 -23.899 1.00 98.06 485 VAL A N 1
ATOM 3515 C CA . VAL A 1 485 ? 24.515 -4.900 -24.844 1.00 98.06 485 VAL A CA 1
ATOM 3516 C C . VAL A 1 485 ? 23.554 -3.951 -24.130 1.00 98.06 485 VAL A C 1
ATOM 3518 O O . VAL A 1 485 ? 23.143 -4.233 -23.013 1.00 98.06 485 VAL A O 1
ATOM 3521 N N . HIS A 1 486 ? 23.178 -2.819 -24.727 1.00 98.06 486 HIS A N 1
ATOM 3522 C CA . HIS A 1 486 ? 22.235 -1.890 -24.088 1.00 98.06 486 HIS A CA 1
ATOM 3523 C C . HIS A 1 486 ? 20.804 -2.433 -24.103 1.00 98.06 486 HIS A C 1
ATOM 3525 O O . HIS A 1 486 ? 20.077 -2.287 -23.116 1.00 98.06 486 HIS A O 1
ATOM 3531 N N . ILE A 1 487 ? 20.400 -3.047 -25.222 1.00 98.44 487 ILE A N 1
ATOM 3532 C CA . ILE A 1 487 ? 19.047 -3.576 -25.410 1.00 98.44 487 ILE A CA 1
ATOM 3533 C C . ILE A 1 487 ? 19.097 -4.962 -26.061 1.00 98.44 487 ILE A C 1
ATOM 3535 O O . ILE A 1 487 ? 19.669 -5.132 -27.134 1.00 98.44 487 ILE A O 1
ATOM 3539 N N . GLU A 1 488 ? 18.453 -5.945 -25.438 1.00 98.19 488 GLU A N 1
ATOM 3540 C CA . GLU A 1 488 ? 18.237 -7.279 -26.011 1.00 98.19 488 GLU A CA 1
ATOM 3541 C C . GLU A 1 488 ? 16.798 -7.396 -26.520 1.00 98.19 488 GLU A C 1
ATOM 3543 O O . GLU A 1 488 ? 15.862 -7.124 -25.770 1.00 98.19 488 GLU A O 1
ATOM 3548 N N . ASN A 1 489 ? 16.610 -7.829 -27.768 1.00 97.88 489 ASN A N 1
ATOM 3549 C CA . ASN A 1 489 ? 15.294 -8.088 -28.350 1.00 97.88 489 ASN A CA 1
ATOM 3550 C C . ASN A 1 489 ? 15.148 -9.578 -28.672 1.00 97.88 489 ASN A C 1
ATOM 3552 O O . ASN A 1 489 ? 15.704 -10.065 -29.647 1.00 97.88 489 ASN A O 1
ATOM 3556 N N . LYS A 1 490 ? 14.427 -10.318 -27.838 1.00 96.94 490 LYS A N 1
ATOM 3557 C CA . LYS A 1 490 ? 14.337 -11.781 -27.894 1.00 96.94 490 LYS A CA 1
ATOM 3558 C C . LYS A 1 490 ? 12.927 -12.240 -28.232 1.00 96.94 490 LYS A C 1
ATOM 3560 O O . LYS A 1 490 ? 11.961 -11.489 -28.089 1.00 96.94 490 LYS A O 1
ATOM 3565 N N . ASN A 1 491 ? 12.818 -13.516 -28.600 1.00 96.62 491 ASN A N 1
ATOM 3566 C CA . ASN A 1 491 ? 11.553 -14.236 -28.735 1.00 96.62 491 ASN A CA 1
ATOM 3567 C C . ASN A 1 491 ? 10.542 -13.526 -29.647 1.00 96.62 491 ASN A C 1
ATOM 3569 O O . ASN A 1 491 ? 9.347 -13.491 -29.366 1.00 96.62 491 ASN A O 1
ATOM 3573 N N . ARG A 1 492 ? 11.032 -12.981 -30.766 1.00 95.12 492 ARG A N 1
ATOM 3574 C CA . ARG A 1 492 ? 10.272 -12.241 -31.782 1.00 95.12 492 ARG A CA 1
ATOM 3575 C C . ARG A 1 492 ? 9.625 -10.957 -31.254 1.00 95.12 492 ARG A C 1
ATOM 3577 O O . ARG A 1 492 ? 8.624 -10.508 -31.808 1.00 95.12 492 ARG A O 1
ATOM 3584 N N . GLY A 1 493 ? 10.200 -10.366 -30.207 1.00 96.81 493 GLY A N 1
ATOM 3585 C CA . GLY A 1 493 ? 9.779 -9.070 -29.689 1.00 96.81 493 GLY A CA 1
ATOM 3586 C C . GLY A 1 493 ? 9.874 -7.969 -30.748 1.00 96.81 493 GLY A C 1
ATOM 3587 O O . GLY A 1 493 ? 10.718 -8.016 -31.643 1.00 96.81 493 GLY A O 1
ATOM 3588 N N . GLN A 1 494 ? 8.999 -6.972 -30.644 1.00 97.50 494 GLN A N 1
ATOM 3589 C CA . GLN A 1 494 ? 9.018 -5.772 -31.476 1.00 97.50 494 GLN A CA 1
ATOM 3590 C C . GLN A 1 494 ? 9.645 -4.628 -30.692 1.00 97.50 494 GLN A C 1
ATOM 3592 O O . GLN A 1 494 ? 9.109 -4.221 -29.661 1.00 97.50 494 GLN A O 1
ATOM 3597 N N . LEU A 1 495 ? 10.758 -4.098 -31.186 1.00 98.12 495 LEU A N 1
ATOM 3598 C CA . LEU A 1 495 ? 11.473 -3.000 -30.551 1.00 98.12 495 LEU A CA 1
ATOM 3599 C C . LEU A 1 495 ? 11.464 -1.779 -31.465 1.00 98.12 495 LEU A C 1
ATOM 3601 O O . LEU A 1 495 ? 11.980 -1.829 -32.577 1.00 98.12 495 LEU A O 1
ATOM 3605 N N . TYR A 1 496 ? 10.938 -0.666 -30.967 1.00 97.62 496 TYR A N 1
ATOM 3606 C CA . TYR A 1 496 ? 11.050 0.639 -31.599 1.00 97.62 496 TYR A CA 1
ATOM 3607 C C . TYR A 1 496 ? 11.882 1.581 -30.726 1.00 97.62 496 TYR A C 1
ATOM 3609 O O . TYR A 1 496 ? 11.492 1.947 -29.618 1.00 97.62 496 TYR A O 1
ATOM 3617 N N . ILE A 1 497 ? 13.043 1.989 -31.222 1.00 96.31 497 ILE A N 1
ATOM 3618 C CA . ILE A 1 497 ? 13.863 3.032 -30.609 1.00 96.31 497 ILE A CA 1
ATOM 3619 C C . ILE A 1 497 ? 13.463 4.340 -31.278 1.00 96.31 497 ILE A C 1
ATOM 3621 O O . ILE A 1 497 ? 13.809 4.579 -32.432 1.00 96.31 497 ILE A O 1
ATOM 3625 N N . ASN A 1 498 ? 12.699 5.169 -30.570 1.00 92.94 498 ASN A N 1
ATOM 3626 C CA . ASN A 1 498 ? 12.100 6.364 -31.159 1.00 92.94 498 ASN A CA 1
ATOM 3627 C C . ASN A 1 498 ? 13.151 7.387 -31.590 1.00 92.94 498 ASN A C 1
ATOM 3629 O O . ASN A 1 498 ? 13.043 7.964 -32.666 1.00 92.94 498 ASN A O 1
ATOM 3633 N N . ALA A 1 499 ? 14.141 7.611 -30.724 1.00 88.12 499 ALA A N 1
ATOM 3634 C CA . ALA A 1 499 ? 15.273 8.465 -31.024 1.00 88.12 499 ALA A CA 1
ATOM 3635 C C . ALA A 1 499 ? 16.529 8.026 -30.267 1.00 88.12 499 ALA A C 1
ATOM 3637 O O . ALA A 1 499 ? 16.429 7.561 -29.125 1.00 88.12 499 ALA A O 1
ATOM 3638 N N . TRP A 1 500 ? 17.702 8.217 -30.875 1.00 90.31 500 TRP A N 1
ATOM 3639 C CA . TRP A 1 500 ? 18.996 7.984 -30.226 1.00 90.31 500 TRP A CA 1
ATOM 3640 C C . TRP A 1 500 ? 20.025 9.060 -30.583 1.00 90.31 500 TRP A C 1
ATOM 3642 O O . TRP A 1 500 ? 20.029 9.569 -31.701 1.00 90.31 500 TRP A O 1
ATOM 3652 N N . TYR A 1 501 ? 20.903 9.396 -29.636 1.00 90.38 501 TYR A N 1
ATOM 3653 C CA . TYR A 1 501 ? 22.023 10.315 -29.846 1.00 90.38 501 TYR A CA 1
ATOM 3654 C C . TYR A 1 501 ? 23.334 9.538 -29.972 1.00 90.38 501 TYR A C 1
ATOM 3656 O O . TYR A 1 501 ? 23.670 8.735 -29.099 1.00 90.38 501 TYR A O 1
ATOM 3664 N N . PHE A 1 502 ? 24.088 9.825 -31.026 1.00 90.81 502 PHE A N 1
ATOM 3665 C CA . PHE A 1 502 ? 25.420 9.294 -31.275 1.00 90.81 502 PHE A CA 1
ATOM 3666 C C . PHE A 1 502 ? 26.450 10.409 -31.126 1.00 90.81 502 PHE A C 1
ATOM 3668 O O . PHE A 1 502 ? 26.309 11.500 -31.681 1.00 90.81 502 PHE A O 1
ATOM 3675 N N . ASN A 1 503 ? 27.509 10.131 -30.369 1.00 88.38 503 ASN A N 1
ATOM 3676 C CA . ASN A 1 503 ? 28.558 11.108 -30.075 1.00 88.38 503 ASN A CA 1
ATOM 3677 C C . ASN A 1 503 ? 29.542 11.330 -31.234 1.00 88.38 503 ASN A C 1
ATOM 3679 O O . ASN A 1 503 ? 30.442 12.156 -31.091 1.00 88.38 503 ASN A O 1
ATOM 3683 N N . LYS A 1 504 ? 29.374 10.614 -32.349 1.00 89.75 504 LYS A N 1
ATOM 3684 C CA . LYS A 1 504 ? 30.211 10.687 -33.543 1.00 89.75 504 LYS A CA 1
ATOM 3685 C C . LYS A 1 504 ? 29.415 10.251 -34.774 1.00 89.75 504 LYS A C 1
ATOM 3687 O O . LYS A 1 504 ? 28.387 9.587 -34.646 1.00 89.75 504 LYS A O 1
ATOM 3692 N N . GLU A 1 505 ? 29.903 10.626 -35.946 1.00 90.62 505 GLU A N 1
ATOM 3693 C CA . GLU A 1 505 ? 29.316 10.351 -37.254 1.00 90.62 505 GLU A CA 1
ATOM 3694 C C . GLU A 1 505 ? 29.443 8.872 -37.651 1.00 90.62 505 GLU A C 1
ATOM 3696 O O . GLU A 1 505 ? 28.487 8.259 -38.111 1.00 90.62 505 GLU A O 1
ATOM 3701 N N . ASP A 1 506 ? 30.607 8.264 -37.437 1.00 92.75 506 ASP A N 1
ATOM 3702 C CA . ASP A 1 506 ? 30.821 6.835 -37.643 1.00 92.75 506 ASP A CA 1
ATOM 3703 C C . ASP A 1 506 ? 31.908 6.281 -36.716 1.00 92.75 506 ASP A C 1
ATOM 3705 O O . ASP A 1 506 ? 32.707 7.021 -36.134 1.00 92.75 506 ASP A O 1
ATOM 3709 N N . TYR A 1 507 ? 31.939 4.954 -36.584 1.00 94.88 507 TYR A N 1
ATOM 3710 C CA . TYR A 1 507 ? 32.919 4.248 -35.762 1.00 94.88 507 TYR A CA 1
ATOM 3711 C C . TYR A 1 507 ? 33.690 3.239 -36.610 1.00 94.88 507 TYR A C 1
ATOM 3713 O O . TYR A 1 507 ? 33.106 2.312 -37.180 1.00 94.88 507 TYR A O 1
ATOM 3721 N N . ALA A 1 508 ? 35.013 3.386 -36.676 1.00 92.31 508 ALA A N 1
ATOM 3722 C CA . ALA A 1 508 ? 35.856 2.614 -37.586 1.00 92.31 508 ALA A CA 1
ATOM 3723 C C . ALA A 1 508 ? 36.191 1.224 -37.025 1.00 92.31 508 ALA A C 1
ATOM 3725 O O . ALA A 1 508 ? 36.138 0.223 -37.746 1.00 92.31 508 ALA A O 1
ATOM 3726 N N . THR A 1 509 ? 36.483 1.138 -35.726 1.00 96.19 509 THR A N 1
ATOM 3727 C CA . THR A 1 509 ? 36.992 -0.089 -35.086 1.00 96.19 509 THR A CA 1
ATOM 3728 C C . THR A 1 509 ? 35.954 -0.769 -34.192 1.00 96.19 509 THR A C 1
ATOM 3730 O O . THR A 1 509 ? 35.012 -0.133 -33.718 1.00 96.19 509 THR A O 1
ATOM 3733 N N . ASN A 1 510 ? 36.136 -2.068 -33.921 1.00 96.62 510 ASN A N 1
ATOM 3734 C CA . ASN A 1 510 ? 35.282 -2.800 -32.976 1.00 96.62 510 ASN A CA 1
ATOM 3735 C C . ASN A 1 510 ? 35.346 -2.192 -31.567 1.00 96.62 510 ASN A C 1
ATOM 3737 O O . ASN A 1 510 ? 34.315 -2.061 -30.917 1.00 96.62 510 ASN A O 1
ATOM 3741 N N . GLU A 1 511 ? 36.532 -1.785 -31.106 1.00 96.25 511 GLU A N 1
ATOM 3742 C CA . GLU A 1 511 ? 36.700 -1.190 -29.773 1.00 96.25 511 GLU A CA 1
ATOM 3743 C C . GLU A 1 511 ? 35.990 0.159 -29.652 1.00 96.25 511 GLU A C 1
ATOM 3745 O O . GLU A 1 511 ? 35.318 0.431 -28.657 1.00 96.25 511 GLU A O 1
ATOM 3750 N N . GLU A 1 512 ? 36.046 0.974 -30.705 1.00 95.44 512 GLU A N 1
ATOM 3751 C CA . GLU A 1 512 ? 35.301 2.228 -30.757 1.00 95.44 512 GLU A CA 1
ATOM 3752 C C . GLU A 1 512 ? 33.783 1.987 -30.710 1.00 95.44 512 GLU A C 1
ATOM 3754 O O . GLU A 1 512 ? 33.075 2.671 -29.965 1.00 95.44 512 GLU A O 1
ATOM 3759 N N . ARG A 1 513 ? 33.288 0.970 -31.431 1.00 96.81 513 ARG A N 1
ATOM 3760 C CA . ARG A 1 513 ? 31.872 0.574 -31.408 1.00 96.81 513 ARG A CA 1
ATOM 3761 C C . ARG A 1 513 ? 31.434 0.055 -30.038 1.00 96.81 513 ARG A C 1
ATOM 3763 O O . ARG A 1 513 ? 30.411 0.502 -29.535 1.00 96.81 513 ARG A O 1
ATOM 3770 N N . LYS A 1 514 ? 32.219 -0.799 -29.372 1.00 95.56 514 LYS A N 1
ATOM 3771 C CA . LYS A 1 514 ? 31.913 -1.301 -28.012 1.00 95.56 514 LYS A CA 1
ATOM 3772 C C . LYS A 1 514 ? 31.740 -0.188 -26.974 1.00 95.56 514 LYS A C 1
ATOM 3774 O O . LYS A 1 514 ? 31.010 -0.374 -25.991 1.00 95.56 514 LYS A O 1
ATOM 3779 N N . ALA A 1 515 ? 32.453 0.921 -27.159 1.00 92.62 515 ALA A N 1
ATOM 3780 C CA . ALA A 1 515 ? 32.436 2.059 -26.251 1.00 92.62 515 ALA A CA 1
ATOM 3781 C C . ALA A 1 515 ? 31.314 3.063 -26.559 1.00 92.62 515 ALA A C 1
ATOM 3783 O O . ALA A 1 515 ? 30.781 3.655 -25.624 1.00 92.62 515 ALA A O 1
ATOM 3784 N N . ASN A 1 516 ? 30.956 3.253 -27.835 1.00 92.69 516 ASN A N 1
ATOM 3785 C CA . ASN A 1 516 ? 30.147 4.403 -28.259 1.00 92.69 516 ASN A CA 1
ATOM 3786 C C . ASN A 1 516 ? 28.876 4.060 -29.054 1.00 92.69 516 ASN A C 1
ATOM 3788 O O . ASN A 1 516 ? 27.933 4.850 -29.048 1.00 92.69 516 ASN A O 1
ATOM 3792 N N . ALA A 1 517 ? 28.829 2.912 -29.735 1.00 95.69 517 ALA A N 1
ATOM 3793 C CA . ALA A 1 517 ? 27.678 2.525 -30.548 1.00 95.69 517 ALA A CA 1
ATOM 3794 C C . ALA A 1 517 ? 26.482 2.104 -29.681 1.00 95.69 517 ALA A C 1
ATOM 3796 O O . ALA A 1 517 ? 26.617 1.713 -28.514 1.00 95.69 517 ALA A O 1
ATOM 3797 N N . LEU A 1 518 ? 25.290 2.108 -30.279 1.00 96.50 518 LEU A N 1
ATOM 3798 C CA . LEU A 1 518 ? 24.135 1.466 -29.669 1.00 96.50 518 LEU A CA 1
ATOM 3799 C C . LEU A 1 518 ? 24.299 -0.054 -29.782 1.00 96.50 518 LEU A C 1
ATOM 3801 O O . LEU A 1 518 ? 24.064 -0.644 -30.835 1.00 96.50 518 LEU A O 1
ATOM 3805 N N . LEU A 1 519 ? 24.721 -0.681 -28.684 1.00 97.75 519 LEU A N 1
ATOM 3806 C CA . LEU A 1 519 ? 24.847 -2.131 -28.614 1.00 97.75 519 LEU A CA 1
ATOM 3807 C C . LEU A 1 519 ? 23.478 -2.808 -28.495 1.00 97.75 519 LEU A C 1
ATOM 3809 O O . LEU A 1 519 ? 22.747 -2.542 -27.536 1.00 97.75 519 LEU A O 1
ATOM 3813 N N . VAL A 1 520 ? 23.163 -3.704 -29.429 1.00 97.75 520 VAL A N 1
ATOM 3814 C CA . VAL A 1 520 ? 21.915 -4.482 -29.454 1.00 97.75 520 VAL A CA 1
ATOM 3815 C C . VAL A 1 520 ? 22.178 -5.956 -29.741 1.00 97.75 520 VAL A C 1
ATOM 3817 O O . VAL A 1 520 ? 23.177 -6.310 -30.365 1.00 97.75 520 VAL A O 1
ATOM 3820 N N . ASP A 1 521 ? 21.262 -6.818 -29.310 1.00 96.69 521 ASP A N 1
ATOM 3821 C CA . ASP A 1 521 ? 21.311 -8.256 -29.593 1.00 96.69 521 ASP A CA 1
ATOM 3822 C C . ASP A 1 521 ? 19.914 -8.848 -29.842 1.00 96.69 521 ASP A C 1
ATOM 3824 O O . ASP A 1 521 ? 18.899 -8.269 -29.438 1.00 96.69 521 ASP A O 1
ATOM 3828 N N . GLY A 1 522 ? 19.879 -10.019 -30.481 1.00 94.94 522 GLY A N 1
ATOM 3829 C CA . GLY A 1 522 ? 18.688 -10.827 -30.724 1.00 94.94 522 GLY A CA 1
ATOM 3830 C C . GLY A 1 522 ? 18.070 -10.647 -32.115 1.00 94.94 522 GLY A C 1
ATOM 3831 O O . GLY A 1 522 ? 18.769 -10.622 -33.126 1.00 94.94 522 GLY A O 1
ATOM 3832 N N . ASP A 1 523 ? 16.741 -10.576 -32.185 1.00 94.50 523 ASP A N 1
ATOM 3833 C CA . ASP A 1 523 ? 15.964 -10.554 -33.427 1.00 94.50 523 ASP A CA 1
ATOM 3834 C C . ASP A 1 523 ? 16.065 -9.188 -34.132 1.00 94.50 523 ASP A C 1
ATOM 3836 O O . ASP A 1 523 ? 15.130 -8.381 -34.095 1.00 94.50 523 ASP A O 1
ATOM 3840 N N . TYR A 1 524 ? 17.206 -8.922 -34.781 1.00 95.12 524 TYR A N 1
ATOM 3841 C CA . TYR A 1 524 ? 17.536 -7.624 -35.389 1.00 95.12 524 TYR A CA 1
ATOM 3842 C C . TYR A 1 524 ? 16.486 -7.112 -36.379 1.00 95.12 524 TYR A C 1
ATOM 3844 O O . TYR A 1 524 ? 16.204 -5.916 -36.400 1.00 95.12 524 TYR A O 1
ATOM 3852 N N . ALA A 1 525 ? 15.867 -8.003 -37.161 1.00 93.25 525 ALA A N 1
ATOM 3853 C CA . ALA A 1 525 ? 14.845 -7.624 -38.136 1.00 93.25 525 ALA A CA 1
ATOM 3854 C C . ALA A 1 525 ? 13.645 -6.912 -37.483 1.00 93.25 525 ALA A C 1
ATOM 3856 O O . ALA A 1 525 ? 13.059 -6.024 -38.093 1.00 93.25 525 ALA A O 1
ATOM 3857 N N . ASN A 1 526 ? 13.336 -7.240 -36.223 1.00 96.38 526 ASN A N 1
ATOM 3858 C CA . ASN A 1 526 ? 12.239 -6.640 -35.463 1.00 96.38 526 ASN A CA 1
ATOM 3859 C C . ASN A 1 526 ? 12.671 -5.422 -34.626 1.00 96.38 526 ASN A C 1
ATOM 3861 O O . ASN A 1 526 ? 11.896 -4.934 -33.799 1.00 96.38 526 ASN A O 1
ATOM 3865 N N . ILE A 1 527 ? 13.900 -4.937 -34.820 1.00 97.31 527 ILE A N 1
ATOM 3866 C CA . ILE A 1 527 ? 14.394 -3.694 -34.235 1.00 97.31 527 ILE A CA 1
ATOM 3867 C C . ILE A 1 527 ? 14.233 -2.592 -35.274 1.00 97.31 527 ILE A C 1
ATOM 3869 O O . ILE A 1 527 ? 14.816 -2.649 -36.356 1.00 97.31 527 ILE A O 1
ATOM 3873 N N . THR A 1 528 ? 13.454 -1.573 -34.927 1.00 95.88 528 THR A N 1
ATOM 3874 C CA . THR A 1 528 ? 13.282 -0.369 -35.734 1.00 95.88 528 THR A CA 1
ATOM 3875 C C . THR A 1 528 ? 13.858 0.840 -35.015 1.00 95.88 528 THR A C 1
ATOM 3877 O O . THR A 1 528 ? 13.585 1.044 -33.832 1.00 95.88 528 THR A O 1
ATOM 3880 N N . ILE A 1 529 ? 14.615 1.666 -35.732 1.00 94.19 529 ILE A N 1
ATOM 3881 C CA . ILE A 1 529 ? 15.094 2.961 -35.243 1.00 94.19 529 ILE A CA 1
ATOM 3882 C C . ILE A 1 529 ? 14.383 4.086 -36.002 1.00 94.19 529 ILE A C 1
ATOM 3884 O O . ILE A 1 529 ? 14.286 4.078 -37.237 1.00 94.19 529 ILE A O 1
ATOM 3888 N N . GLY A 1 530 ? 13.830 5.018 -35.229 1.00 91.94 530 GLY A N 1
ATOM 3889 C CA . GLY A 1 530 ? 13.302 6.295 -35.689 1.00 91.94 530 GLY A CA 1
ATOM 3890 C C . GLY A 1 530 ? 14.435 7.280 -35.963 1.00 91.94 530 GLY A C 1
ATOM 3891 O O . GLY A 1 530 ? 15.374 6.962 -36.692 1.00 91.94 530 GLY A O 1
ATOM 3892 N N . ASP A 1 531 ? 14.352 8.468 -35.376 1.00 91.38 531 ASP A N 1
ATOM 3893 C CA . ASP A 1 531 ? 15.327 9.534 -35.601 1.00 91.38 531 ASP A CA 1
ATOM 3894 C C . ASP A 1 531 ? 16.673 9.242 -34.920 1.00 91.38 531 ASP A C 1
ATOM 3896 O O . ASP A 1 531 ? 16.754 8.760 -33.791 1.00 91.38 531 ASP A O 1
ATOM 3900 N N . SER A 1 532 ? 17.769 9.559 -35.592 1.00 91.75 532 SER A N 1
ATOM 3901 C CA . SER A 1 532 ? 19.127 9.406 -35.073 1.00 91.75 532 SER A CA 1
ATOM 3902 C C . SER A 1 532 ? 19.841 10.745 -35.129 1.00 91.75 532 SER A C 1
ATOM 3904 O O . SER A 1 532 ? 19.954 11.362 -36.183 1.00 91.75 532 SER A O 1
ATOM 3906 N N . PHE A 1 533 ? 20.331 11.198 -33.984 1.00 90.00 533 PHE A N 1
ATOM 3907 C CA . PHE A 1 533 ? 20.958 12.501 -33.832 1.00 90.00 533 PHE A CA 1
ATOM 3908 C C . PHE A 1 533 ? 22.463 12.335 -33.722 1.00 90.00 533 PHE A C 1
ATOM 3910 O O . PHE A 1 533 ? 22.952 11.666 -32.815 1.00 90.00 533 PHE A O 1
ATOM 3917 N N . ILE A 1 534 ? 23.190 12.949 -34.644 1.00 89.50 534 ILE A N 1
ATOM 3918 C CA . ILE A 1 534 ? 24.633 12.792 -34.780 1.00 89.50 534 ILE A CA 1
ATOM 3919 C C . ILE A 1 534 ? 25.326 14.062 -34.302 1.00 89.50 534 ILE A C 1
ATOM 3921 O O . ILE A 1 534 ? 24.992 15.169 -34.736 1.00 89.50 534 ILE A O 1
ATOM 3925 N N . ASN A 1 535 ? 26.312 13.899 -33.425 1.00 86.25 535 ASN A N 1
ATOM 3926 C CA . ASN A 1 535 ? 27.286 14.937 -33.124 1.00 86.25 535 ASN A CA 1
ATOM 3927 C C . ASN A 1 535 ? 28.175 15.201 -34.343 1.00 86.25 535 ASN A C 1
ATOM 3929 O O . ASN A 1 535 ? 28.833 14.287 -34.824 1.00 86.25 535 ASN A O 1
ATOM 3933 N N . THR A 1 536 ? 28.198 16.448 -34.813 1.00 83.25 536 THR A N 1
ATOM 3934 C CA . THR A 1 536 ? 28.880 16.852 -36.053 1.00 83.25 536 THR A CA 1
ATOM 3935 C C . THR A 1 536 ? 30.074 17.775 -35.818 1.00 83.25 536 THR A C 1
ATOM 3937 O O . THR A 1 536 ? 30.429 18.573 -36.683 1.00 83.25 536 THR A O 1
ATOM 3940 N N . LYS A 1 537 ? 30.672 17.753 -34.623 1.00 78.38 537 LYS A N 1
ATOM 3941 C CA . LYS A 1 537 ? 31.813 18.623 -34.298 1.00 78.38 537 LYS A CA 1
ATOM 3942 C C . LYS A 1 537 ? 33.093 18.237 -35.047 1.00 78.38 537 LYS A C 1
ATOM 3944 O O . LYS A 1 537 ? 33.909 19.110 -35.327 1.00 78.38 537 LYS A O 1
ATOM 3949 N N . GLY A 1 538 ? 33.275 16.950 -35.345 1.00 76.38 538 GLY A N 1
ATOM 3950 C CA . GLY A 1 538 ? 34.424 16.416 -36.085 1.00 76.38 538 GLY A CA 1
ATOM 3951 C C . GLY A 1 538 ? 34.118 16.146 -37.557 1.00 76.38 538 GLY A C 1
ATOM 3952 O O . GLY A 1 538 ? 34.847 15.392 -38.203 1.00 76.38 538 GLY A O 1
ATOM 3953 N N . LEU A 1 539 ? 33.024 16.714 -38.059 1.00 84.88 539 LEU A N 1
ATOM 3954 C CA . LEU A 1 539 ? 32.478 16.384 -39.358 1.00 84.88 539 LEU A CA 1
ATOM 3955 C C . LEU A 1 539 ? 33.302 17.013 -40.488 1.00 84.88 539 LEU A C 1
ATOM 3957 O O . LEU A 1 539 ? 33.599 18.205 -40.472 1.00 84.88 539 LEU A O 1
ATOM 3961 N N . ASP A 1 540 ? 33.616 16.193 -41.482 1.00 86.62 540 ASP A N 1
ATOM 3962 C CA . ASP A 1 540 ? 34.279 16.542 -42.729 1.00 86.62 540 ASP A CA 1
ATOM 3963 C C . ASP A 1 540 ? 33.297 16.262 -43.872 1.00 86.62 540 ASP A C 1
ATOM 3965 O O . ASP A 1 540 ? 32.877 15.123 -44.087 1.00 86.62 540 ASP A O 1
ATOM 3969 N N . VAL A 1 541 ? 32.899 17.315 -44.585 1.00 84.81 541 VAL A N 1
ATOM 3970 C CA . VAL A 1 541 ? 31.905 17.240 -45.668 1.00 84.81 541 VAL A CA 1
ATOM 3971 C C . VAL A 1 541 ? 32.395 16.419 -46.865 1.00 84.81 541 VAL A C 1
ATOM 3973 O O . VAL A 1 541 ? 31.577 15.875 -47.607 1.00 84.81 541 VAL A O 1
ATOM 3976 N N . ASP A 1 542 ? 33.711 16.259 -47.025 1.00 84.81 542 ASP A N 1
ATOM 3977 C CA . ASP A 1 542 ? 34.303 15.499 -48.128 1.00 84.81 542 ASP A CA 1
ATOM 3978 C C . ASP A 1 542 ? 34.450 14.000 -47.802 1.00 84.81 542 ASP A C 1
ATOM 3980 O O . ASP A 1 542 ? 34.689 13.171 -48.694 1.00 84.81 542 ASP A O 1
ATOM 3984 N N . LYS A 1 543 ? 34.257 13.617 -46.531 1.00 90.94 543 LYS A N 1
ATOM 3985 C CA . LYS A 1 543 ? 34.354 12.232 -46.063 1.00 90.94 543 LYS A CA 1
ATOM 3986 C C . LYS A 1 543 ? 33.024 11.490 -46.230 1.00 90.94 543 LYS A C 1
ATOM 3988 O O . LYS A 1 543 ? 31.956 11.979 -45.878 1.00 90.94 543 LYS A O 1
ATOM 3993 N N . THR A 1 544 ? 33.100 10.249 -46.712 1.00 91.69 544 THR A N 1
ATOM 3994 C CA . THR A 1 544 ? 31.973 9.304 -46.681 1.00 91.69 544 THR A CA 1
ATOM 3995 C C . THR A 1 544 ? 31.939 8.570 -45.338 1.00 91.69 544 THR A C 1
ATOM 3997 O O . THR A 1 544 ? 32.944 7.989 -44.922 1.00 91.69 544 THR A O 1
ATOM 4000 N N . TYR A 1 545 ? 30.778 8.567 -44.691 1.00 94.12 545 TYR A N 1
ATOM 4001 C CA . TYR A 1 545 ? 30.504 7.925 -43.403 1.00 94.12 545 TYR A CA 1
ATOM 4002 C C . TYR A 1 545 ? 29.615 6.691 -43.581 1.00 94.12 545 TYR A C 1
ATOM 4004 O O . TYR A 1 545 ? 28.980 6.526 -44.623 1.00 94.12 545 TYR A O 1
ATOM 4012 N N . ASN A 1 546 ? 29.553 5.820 -42.568 1.00 93.56 546 ASN A N 1
ATOM 4013 C CA . ASN A 1 546 ? 28.722 4.612 -42.590 1.00 93.56 546 ASN A CA 1
ATOM 4014 C C . ASN A 1 546 ? 27.764 4.549 -41.389 1.00 93.56 546 ASN A C 1
ATOM 4016 O O . ASN A 1 546 ? 28.182 4.227 -40.272 1.00 93.56 546 ASN A O 1
ATOM 4020 N N . SER A 1 547 ? 26.470 4.768 -41.638 1.00 94.00 547 SER A N 1
ATOM 4021 C CA . SER A 1 547 ? 25.420 4.771 -40.611 1.00 94.00 547 SER A CA 1
ATOM 4022 C C . SER A 1 547 ? 25.223 3.400 -39.966 1.00 94.00 547 SER A C 1
ATOM 4024 O O . SER A 1 547 ? 24.807 3.315 -38.812 1.00 94.00 547 SER A O 1
ATOM 4026 N N . TYR A 1 548 ? 25.590 2.308 -40.644 1.00 95.00 548 TYR A N 1
ATOM 4027 C CA . TYR A 1 548 ? 25.490 0.967 -40.066 1.00 95.00 548 TYR A CA 1
ATOM 4028 C C . TYR A 1 548 ? 26.459 0.773 -38.901 1.00 95.00 548 TYR A C 1
ATOM 4030 O O . TYR A 1 548 ? 26.159 0.014 -37.984 1.00 95.00 548 TYR A O 1
ATOM 4038 N N . SER A 1 549 ? 27.583 1.499 -38.882 1.00 95.12 549 SER A N 1
ATOM 4039 C CA . SER A 1 549 ? 28.561 1.419 -37.792 1.00 95.12 549 SER A CA 1
ATOM 4040 C C . SER A 1 549 ? 28.030 1.925 -36.446 1.00 95.12 549 SER A C 1
ATOM 4042 O O . SER A 1 549 ? 28.586 1.563 -35.410 1.00 95.12 549 SER A O 1
ATOM 4044 N N . LEU A 1 550 ? 26.941 2.705 -36.452 1.00 96.06 550 LEU A N 1
ATOM 4045 C CA . LEU A 1 550 ? 26.312 3.283 -35.262 1.00 96.06 550 LEU A CA 1
ATOM 4046 C C . LEU A 1 550 ? 25.626 2.234 -34.374 1.00 96.06 550 LEU A C 1
ATOM 4048 O O . LEU A 1 550 ? 25.322 2.507 -33.211 1.00 96.06 550 LEU A O 1
ATOM 4052 N N . ILE A 1 551 ? 25.406 1.026 -34.898 1.00 97.06 551 ILE A N 1
ATOM 4053 C CA . ILE A 1 551 ? 24.771 -0.084 -34.187 1.00 97.06 551 ILE A CA 1
ATOM 4054 C C . ILE A 1 551 ? 25.682 -1.306 -34.267 1.00 97.06 551 ILE A C 1
ATOM 4056 O O . ILE A 1 551 ? 26.105 -1.720 -35.353 1.00 97.06 551 ILE A O 1
ATOM 4060 N N . ALA A 1 552 ? 25.956 -1.910 -33.115 1.00 97.62 552 ALA A N 1
ATOM 4061 C CA . ALA A 1 552 ? 26.862 -3.046 -33.016 1.00 97.62 552 ALA A CA 1
ATOM 4062 C C . ALA A 1 552 ? 26.346 -4.137 -32.071 1.00 97.62 552 ALA A C 1
ATOM 4064 O O . ALA A 1 552 ? 25.440 -3.906 -31.272 1.00 97.62 552 ALA A O 1
ATOM 4065 N N . ASP A 1 553 ? 26.932 -5.326 -32.165 1.00 97.50 553 ASP A N 1
ATOM 4066 C CA . ASP A 1 553 ? 26.762 -6.387 -31.170 1.00 97.50 553 ASP A CA 1
ATOM 4067 C C . ASP A 1 553 ? 27.718 -6.206 -29.970 1.00 97.50 553 ASP A C 1
ATOM 4069 O O . ASP A 1 553 ? 28.507 -5.257 -29.901 1.00 97.50 553 ASP A O 1
ATOM 4073 N N . LYS A 1 554 ? 27.681 -7.142 -29.012 1.00 96.88 554 LYS A N 1
ATOM 4074 C CA . LYS A 1 554 ? 28.549 -7.129 -27.817 1.00 96.88 554 LYS A CA 1
ATOM 4075 C C . LYS A 1 554 ? 30.055 -7.123 -28.129 1.00 96.88 554 LYS A C 1
ATOM 4077 O O . LYS A 1 554 ? 30.844 -6.642 -27.316 1.00 96.88 554 LYS A O 1
ATOM 4082 N N . ASP A 1 555 ? 30.458 -7.654 -29.284 1.00 97.31 555 ASP A N 1
ATOM 4083 C CA . ASP A 1 555 ? 31.855 -7.784 -29.706 1.00 97.31 555 ASP A CA 1
ATOM 4084 C C . ASP A 1 555 ? 32.293 -6.612 -30.605 1.00 97.31 555 ASP A C 1
ATOM 4086 O O . ASP A 1 555 ? 33.444 -6.555 -31.050 1.00 97.31 555 ASP A O 1
ATOM 4090 N N . GLY A 1 556 ? 31.405 -5.637 -30.824 1.00 96.25 556 GLY A N 1
ATOM 4091 C CA . GLY A 1 556 ? 31.653 -4.469 -31.655 1.00 96.25 556 GLY A CA 1
ATOM 4092 C C . GLY A 1 556 ? 31.540 -4.754 -33.149 1.00 96.25 556 GLY A C 1
ATOM 4093 O O . GLY A 1 556 ? 31.999 -3.931 -33.940 1.00 96.25 556 GLY A O 1
ATOM 4094 N N . ASN A 1 557 ? 30.965 -5.884 -33.568 1.00 97.38 557 ASN A N 1
ATOM 4095 C CA . ASN A 1 557 ? 30.699 -6.128 -34.983 1.00 97.38 557 ASN A CA 1
ATOM 4096 C C . ASN A 1 557 ? 29.494 -5.301 -35.429 1.00 97.38 557 ASN A C 1
ATOM 4098 O O . ASN A 1 557 ? 28.534 -5.122 -34.683 1.00 97.38 557 ASN A O 1
ATOM 4102 N N . ILE A 1 558 ? 29.547 -4.804 -36.662 1.00 96.06 558 ILE A N 1
ATOM 4103 C CA . ILE A 1 558 ? 28.466 -4.014 -37.250 1.00 96.06 558 ILE A CA 1
ATOM 4104 C C . ILE A 1 558 ? 27.235 -4.907 -37.436 1.00 96.06 558 ILE A C 1
ATOM 4106 O O . ILE A 1 558 ? 27.319 -5.963 -38.063 1.00 96.06 558 ILE A O 1
ATOM 4110 N N . VAL A 1 559 ? 26.096 -4.462 -36.904 1.00 96.38 559 VAL A N 1
ATOM 4111 C CA . VAL A 1 559 ? 24.782 -5.097 -37.126 1.00 96.38 559 VAL A CA 1
ATOM 4112 C C . VAL A 1 559 ? 23.729 -4.094 -37.587 1.00 96.38 559 VAL A C 1
ATOM 4114 O O . VAL A 1 559 ? 22.558 -4.438 -37.738 1.00 96.38 559 VAL A O 1
ATOM 4117 N N . GLY A 1 560 ? 24.131 -2.842 -37.819 1.00 93.94 560 GLY A N 1
ATOM 4118 C CA . GLY A 1 560 ? 23.230 -1.794 -38.268 1.00 93.94 560 GLY A CA 1
ATOM 4119 C C . GLY A 1 560 ? 22.637 -2.033 -39.649 1.00 93.94 560 GLY A C 1
ATOM 4120 O O . GLY A 1 560 ? 21.620 -1.439 -39.939 1.00 93.94 560 GLY A O 1
ATOM 4121 N N . ASP A 1 561 ? 23.185 -2.918 -40.477 1.00 94.12 561 ASP A N 1
ATOM 4122 C CA . ASP A 1 561 ? 22.580 -3.361 -41.740 1.00 94.12 561 ASP A CA 1
ATOM 4123 C C . ASP A 1 561 ? 21.407 -4.336 -41.532 1.00 94.12 561 ASP A C 1
ATOM 4125 O O . ASP A 1 561 ? 20.563 -4.487 -42.411 1.00 94.12 561 ASP A O 1
ATOM 4129 N N . LYS A 1 562 ? 21.330 -4.987 -40.365 1.00 95.12 562 LYS A N 1
ATOM 4130 C CA . LYS A 1 562 ? 20.310 -5.997 -40.032 1.00 95.12 562 LYS A CA 1
ATOM 4131 C C . LYS A 1 562 ? 19.066 -5.408 -39.367 1.00 95.12 562 LYS A C 1
ATOM 4133 O O . LYS A 1 562 ? 18.050 -6.098 -39.278 1.00 95.12 562 LYS A O 1
ATOM 4138 N N . VAL A 1 563 ? 19.125 -4.158 -38.903 1.00 93.38 563 VAL A N 1
ATOM 4139 C CA . VAL A 1 563 ? 17.971 -3.460 -38.306 1.00 93.38 563 VAL A CA 1
ATOM 4140 C C . VAL A 1 563 ? 17.056 -2.867 -39.382 1.00 93.38 563 VAL A C 1
ATOM 4142 O O . VAL A 1 563 ? 17.409 -2.854 -40.563 1.00 93.38 563 VAL A O 1
ATOM 4145 N N . ASN A 1 564 ? 15.872 -2.378 -38.998 1.00 92.56 564 ASN A N 1
ATOM 4146 C CA . ASN A 1 564 ? 14.860 -1.847 -39.921 1.00 92.56 564 ASN A CA 1
ATOM 4147 C C . ASN A 1 564 ? 14.543 -2.850 -41.051 1.00 92.56 564 ASN A C 1
ATOM 4149 O O . ASN A 1 564 ? 14.595 -2.504 -42.228 1.00 92.56 564 ASN A O 1
ATOM 4153 N N . ASN A 1 565 ? 14.268 -4.116 -40.710 1.00 90.06 565 ASN A N 1
ATOM 4154 C CA . ASN A 1 565 ? 14.030 -5.194 -41.683 1.00 90.06 565 ASN A CA 1
ATOM 4155 C C . ASN A 1 565 ? 15.166 -5.374 -42.717 1.00 90.06 565 ASN A C 1
ATOM 4157 O O . ASN A 1 565 ? 14.907 -5.593 -43.901 1.00 90.06 565 ASN A O 1
ATOM 4161 N N . GLY A 1 566 ? 16.428 -5.261 -42.289 1.00 88.44 566 GLY A N 1
ATOM 4162 C CA . GLY A 1 566 ? 17.592 -5.416 -43.172 1.00 88.44 566 GLY A CA 1
ATOM 4163 C C . GLY A 1 566 ? 17.912 -4.189 -44.039 1.00 88.44 566 GLY A C 1
ATOM 4164 O O . GLY A 1 566 ? 18.643 -4.298 -45.025 1.00 88.44 566 GLY A O 1
ATOM 4165 N N . GLN A 1 567 ? 17.316 -3.033 -43.730 1.00 88.06 567 GLN A N 1
ATOM 4166 C CA . GLN A 1 567 ? 17.575 -1.767 -44.427 1.00 88.06 567 GLN A CA 1
ATOM 4167 C C . GLN A 1 567 ? 18.630 -0.914 -43.710 1.00 88.06 567 GLN A C 1
ATOM 4169 O O . GLN A 1 567 ? 19.291 -0.080 -44.334 1.00 88.06 567 GLN A O 1
ATOM 4174 N N . GLY A 1 568 ? 18.789 -1.132 -42.407 1.00 89.12 568 GLY A N 1
ATOM 4175 C CA . GLY A 1 568 ? 19.585 -0.319 -41.507 1.00 89.12 568 GLY A CA 1
ATOM 4176 C C . GLY A 1 568 ? 19.080 1.103 -41.308 1.00 89.12 568 GLY A C 1
ATOM 4177 O O . GLY A 1 568 ? 17.903 1.377 -41.534 1.00 89.12 568 GLY A O 1
ATOM 4178 N N . ILE A 1 569 ? 19.929 2.012 -40.818 1.00 89.56 569 ILE A N 1
ATOM 4179 C CA . ILE A 1 569 ? 19.511 3.397 -40.542 1.00 89.56 569 ILE A CA 1
ATOM 4180 C C . ILE A 1 569 ? 19.355 4.170 -41.858 1.00 89.56 569 ILE A C 1
ATOM 4182 O O . ILE A 1 569 ? 20.325 4.353 -42.595 1.00 89.56 569 ILE A O 1
ATOM 4186 N N . ASP A 1 570 ? 18.134 4.641 -42.118 1.00 85.19 570 ASP A N 1
ATOM 4187 C CA . ASP A 1 570 ? 17.811 5.521 -43.244 1.00 85.19 570 ASP A CA 1
ATOM 4188 C C . ASP A 1 570 ? 18.460 6.898 -43.050 1.00 85.19 570 ASP A C 1
ATOM 4190 O O . ASP A 1 570 ? 18.317 7.512 -41.991 1.00 85.19 570 ASP A O 1
ATOM 4194 N N . VAL A 1 571 ? 19.138 7.398 -44.086 1.00 84.69 571 VAL A N 1
ATOM 4195 C CA . VAL A 1 571 ? 19.787 8.714 -44.073 1.00 84.69 571 VAL A CA 1
ATOM 4196 C C . VAL A 1 571 ? 18.803 9.850 -43.795 1.00 84.69 571 VAL A C 1
ATOM 4198 O O . VAL A 1 571 ? 19.163 10.808 -43.124 1.00 84.69 571 VAL A O 1
ATOM 4201 N N . ASN A 1 572 ? 17.542 9.726 -44.226 1.00 85.12 572 ASN A N 1
ATOM 4202 C CA . ASN A 1 572 ? 16.519 10.754 -43.994 1.00 85.12 572 ASN A CA 1
ATOM 4203 C C . ASN A 1 572 ? 16.108 10.861 -42.519 1.00 85.12 572 ASN A C 1
ATOM 4205 O O . ASN A 1 572 ? 15.435 11.811 -42.126 1.00 85.12 572 ASN A O 1
ATOM 4209 N N . LYS A 1 573 ? 16.491 9.870 -41.710 1.00 88.81 573 LYS A N 1
ATOM 4210 C CA . LYS A 1 573 ? 16.301 9.854 -40.261 1.00 88.81 573 LYS A CA 1
ATOM 4211 C C . LYS A 1 573 ? 17.567 10.265 -39.509 1.00 88.81 573 LYS A C 1
ATOM 4213 O O . LYS A 1 573 ? 17.564 10.239 -38.281 1.00 88.81 573 LYS A O 1
ATOM 4218 N N . LEU A 1 574 ? 18.652 10.601 -40.209 1.00 91.81 574 LEU A N 1
ATOM 4219 C CA . LEU A 1 574 ? 19.851 11.164 -39.600 1.00 91.81 574 LEU A CA 1
ATOM 4220 C C . LEU A 1 574 ? 19.703 12.680 -39.499 1.00 91.81 574 LEU A C 1
ATOM 4222 O O . LEU A 1 574 ? 19.430 13.360 -40.485 1.00 91.81 574 LEU A O 1
ATOM 4226 N N . HIS A 1 575 ? 19.953 13.214 -38.310 1.00 89.19 575 HIS A N 1
ATOM 4227 C CA . HIS A 1 575 ? 19.840 14.639 -38.021 1.00 89.19 575 HIS A CA 1
ATOM 4228 C C . HIS A 1 575 ? 21.127 15.141 -37.384 1.00 89.19 575 HIS A C 1
ATOM 4230 O O . HIS A 1 575 ? 21.640 14.543 -36.436 1.00 89.19 575 HIS A O 1
ATOM 4236 N N . SER A 1 576 ? 21.667 16.253 -37.884 1.00 85.94 576 SER A N 1
ATOM 4237 C CA . SER A 1 576 ? 22.783 16.915 -37.213 1.00 85.94 576 SER A CA 1
ATOM 4238 C C . SER A 1 576 ? 22.270 17.613 -35.962 1.00 85.94 576 SER A C 1
ATOM 4240 O O . SER A 1 576 ? 21.365 18.444 -36.043 1.00 85.94 576 SER A O 1
ATOM 4242 N N . VAL A 1 577 ? 22.896 17.362 -34.809 1.00 80.81 577 VAL A N 1
ATOM 4243 C CA . VAL A 1 577 ? 22.562 18.113 -33.585 1.00 80.81 577 VAL A CA 1
ATOM 4244 C C . VAL A 1 577 ? 22.825 19.616 -33.722 1.00 80.81 577 VAL A C 1
ATOM 4246 O O . VAL A 1 577 ? 22.229 20.415 -33.003 1.00 80.81 577 VAL A O 1
ATOM 4249 N N . SER A 1 578 ? 23.700 20.024 -34.644 1.00 76.44 578 SER A N 1
ATOM 4250 C CA . SER A 1 578 ? 23.979 21.440 -34.898 1.00 76.44 578 SER A CA 1
ATOM 4251 C C . SER A 1 578 ? 22.889 22.146 -35.708 1.00 76.44 578 SER A C 1
ATOM 4253 O O . SER A 1 578 ? 22.809 23.365 -35.635 1.00 76.44 578 SER A O 1
ATOM 4255 N N . GLY A 1 579 ? 22.082 21.410 -36.483 1.00 75.62 579 GLY A N 1
ATOM 4256 C CA . GLY A 1 579 ? 21.157 21.974 -37.482 1.00 75.62 579 GLY A CA 1
ATOM 4257 C C . GLY A 1 579 ? 21.822 22.433 -38.792 1.00 75.62 579 GLY A C 1
ATOM 4258 O O . GLY A 1 579 ? 21.147 22.560 -39.814 1.00 75.62 579 GLY A O 1
ATOM 4259 N N . ILE A 1 580 ? 23.152 22.581 -38.794 1.00 78.50 580 ILE A N 1
ATOM 4260 C CA . ILE A 1 580 ? 23.935 23.142 -39.906 1.00 78.50 580 ILE A CA 1
ATOM 4261 C C . ILE A 1 580 ? 24.115 22.139 -41.047 1.00 78.50 580 ILE A C 1
ATOM 4263 O O . ILE A 1 580 ? 24.308 22.544 -42.191 1.00 78.50 580 ILE A O 1
ATOM 4267 N N . TYR A 1 581 ? 24.071 20.838 -40.763 1.00 84.69 581 TYR A N 1
ATOM 4268 C CA . TYR A 1 581 ? 24.313 19.798 -41.761 1.00 84.69 581 TYR A CA 1
ATOM 4269 C C . TYR A 1 581 ? 23.052 18.991 -42.043 1.00 84.69 581 TYR A C 1
ATOM 4271 O O . TYR A 1 581 ? 22.347 18.577 -41.120 1.00 84.69 581 TYR A O 1
ATOM 4279 N N . SER A 1 582 ? 22.813 18.728 -43.323 1.00 87.50 582 SER A N 1
ATOM 4280 C CA . SER A 1 582 ? 21.940 17.658 -43.791 1.00 87.50 582 SER A CA 1
ATOM 4281 C C . SER A 1 582 ? 22.789 16.466 -44.233 1.00 87.50 582 SER A C 1
ATOM 4283 O O . SER A 1 582 ? 23.977 16.607 -44.528 1.00 87.50 582 SER A O 1
ATOM 4285 N N . PHE A 1 583 ? 22.193 15.279 -44.265 1.00 90.81 583 PHE A N 1
ATOM 4286 C CA . PHE A 1 583 ? 22.868 14.072 -44.725 1.00 90.81 583 PHE A CA 1
ATOM 4287 C C . PHE A 1 583 ? 22.205 13.557 -45.994 1.00 90.81 583 PHE A C 1
ATOM 4289 O O . PHE A 1 583 ? 20.981 13.566 -46.108 1.00 90.81 583 PHE A O 1
ATOM 4296 N N . GLU A 1 584 ? 23.014 13.094 -46.939 1.00 90.56 584 GLU A N 1
ATOM 4297 C CA . GLU A 1 584 ? 22.527 12.474 -48.167 1.00 90.56 584 GLU A CA 1
ATOM 4298 C C . GLU A 1 584 ? 23.183 11.119 -48.399 1.00 90.56 584 GLU A C 1
ATOM 4300 O O . GLU A 1 584 ? 24.336 10.891 -48.021 1.00 90.56 584 GLU A O 1
ATOM 4305 N N . ASN A 1 585 ? 22.441 10.214 -49.035 1.00 89.38 585 ASN A N 1
ATOM 4306 C CA . ASN A 1 585 ? 22.981 8.926 -49.444 1.00 89.38 585 ASN A CA 1
ATOM 4307 C C . ASN A 1 585 ? 24.094 9.151 -50.464 1.00 89.38 585 ASN A C 1
ATOM 4309 O O . ASN A 1 585 ? 23.872 9.757 -51.512 1.00 89.38 585 ASN A O 1
ATOM 4313 N N . PHE A 1 586 ? 25.276 8.615 -50.176 1.00 84.38 586 PHE A N 1
ATOM 4314 C CA . PHE A 1 586 ? 26.427 8.752 -51.051 1.00 84.38 586 PHE A CA 1
ATOM 4315 C C . PHE A 1 586 ? 27.232 7.455 -51.067 1.00 84.38 586 PHE A C 1
ATOM 4317 O O . PHE A 1 586 ? 27.897 7.110 -50.092 1.00 84.38 586 PHE A O 1
ATOM 4324 N N . GLY A 1 587 ? 27.190 6.750 -52.199 1.00 82.12 587 GLY A N 1
ATOM 4325 C CA . GLY A 1 587 ? 27.845 5.454 -52.377 1.00 82.12 587 GLY A CA 1
ATOM 4326 C C . GLY A 1 587 ? 26.892 4.272 -52.184 1.00 82.12 587 GLY A C 1
ATOM 4327 O O . GLY A 1 587 ? 25.808 4.234 -52.764 1.00 82.12 587 GLY A O 1
ATOM 4328 N N . GLY A 1 588 ? 27.342 3.265 -51.432 1.00 82.31 588 GLY A N 1
ATOM 4329 C CA . GLY A 1 588 ? 26.603 2.034 -51.147 1.00 82.31 588 GLY A CA 1
ATOM 4330 C C . GLY A 1 588 ?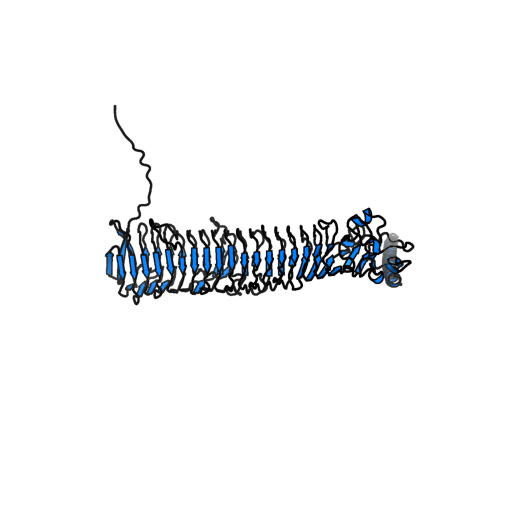 25.565 2.170 -50.026 1.00 82.31 588 GLY A C 1
ATOM 4331 O O . GLY A 1 588 ? 25.411 3.214 -49.400 1.00 82.31 588 GLY A O 1
ATOM 4332 N N . LYS A 1 589 ? 24.846 1.077 -49.742 1.00 84.25 589 LYS A N 1
ATOM 4333 C CA . LYS A 1 589 ? 23.856 1.027 -48.654 1.00 84.25 589 LYS A CA 1
ATOM 4334 C C . LYS A 1 589 ? 24.482 1.413 -47.303 1.00 84.25 589 LYS A C 1
ATOM 4336 O O . LYS A 1 589 ? 25.555 0.919 -46.966 1.00 84.25 589 LYS A O 1
ATOM 4341 N N . GLY A 1 590 ? 23.803 2.287 -46.557 1.00 84.62 590 GLY A N 1
ATOM 4342 C CA . GLY A 1 590 ? 24.264 2.817 -45.266 1.00 84.62 590 GLY A CA 1
ATOM 4343 C C . GLY A 1 590 ? 25.353 3.890 -45.363 1.00 84.62 590 GLY A C 1
ATOM 4344 O O . GLY A 1 590 ? 25.715 4.479 -44.346 1.00 84.62 590 GLY A O 1
ATOM 4345 N N . GLN A 1 591 ? 25.879 4.172 -46.560 1.00 92.81 591 GLN A N 1
ATOM 4346 C CA . GLN A 1 591 ? 26.892 5.204 -46.751 1.00 92.81 591 GLN A CA 1
ATOM 4347 C C . GLN A 1 591 ? 26.253 6.563 -47.006 1.00 92.81 591 GLN A C 1
ATOM 4349 O O . GLN A 1 591 ? 25.327 6.696 -47.811 1.00 92.81 591 GLN A O 1
ATOM 4354 N N . TYR A 1 592 ? 26.771 7.582 -46.332 1.00 93.38 592 TYR A N 1
ATOM 4355 C CA . TYR A 1 592 ? 26.257 8.936 -46.449 1.00 93.38 592 TYR A CA 1
ATOM 4356 C C . TYR A 1 592 ? 27.378 9.972 -46.419 1.00 93.38 592 TYR A C 1
ATOM 4358 O O . TYR A 1 592 ? 28.489 9.711 -45.947 1.00 93.38 592 TYR A O 1
ATOM 4366 N N . ARG A 1 593 ? 27.073 11.162 -46.933 1.00 92.31 593 ARG A N 1
ATOM 4367 C CA . ARG A 1 593 ? 27.902 12.362 -46.802 1.00 92.31 593 ARG A CA 1
ATOM 4368 C C . ARG A 1 593 ? 27.116 13.474 -46.143 1.00 92.31 593 ARG A C 1
ATOM 4370 O O . ARG A 1 593 ? 25.885 13.469 -46.134 1.00 92.31 593 ARG A O 1
ATOM 4377 N N . ALA A 1 594 ? 27.852 14.405 -45.562 1.00 88.88 594 ALA A N 1
ATOM 4378 C CA . ALA A 1 594 ? 27.282 15.592 -44.969 1.00 88.88 594 ALA A CA 1
ATOM 4379 C C . ALA A 1 594 ? 27.290 16.730 -45.983 1.00 88.88 594 ALA A C 1
ATOM 4381 O O . ALA A 1 594 ? 28.324 17.051 -46.559 1.00 88.88 594 ALA A O 1
ATOM 4382 N N . ASN A 1 595 ? 26.143 17.371 -46.140 1.00 84.25 595 ASN A N 1
ATOM 4383 C CA . ASN A 1 595 ? 25.998 18.595 -46.898 1.00 84.25 595 ASN A CA 1
ATOM 4384 C C . ASN A 1 595 ? 25.707 19.742 -45.956 1.00 84.25 595 ASN A C 1
ATOM 4386 O O . ASN A 1 595 ? 24.987 19.603 -44.969 1.00 84.25 595 ASN A O 1
ATOM 4390 N N . ILE A 1 596 ? 26.249 20.909 -46.279 1.00 80.38 596 ILE A N 1
ATOM 4391 C CA . ILE A 1 596 ? 25.936 22.099 -45.505 1.00 80.38 596 ILE A CA 1
ATOM 4392 C C . ILE A 1 596 ? 24.523 22.544 -45.872 1.00 80.38 596 ILE A C 1
ATOM 4394 O O . ILE A 1 596 ? 24.218 22.773 -47.046 1.00 80.38 596 ILE A O 1
ATOM 4398 N N . ASN A 1 597 ? 23.667 22.668 -44.865 1.00 66.50 597 ASN A N 1
ATOM 4399 C CA . ASN A 1 597 ? 22.304 23.134 -45.007 1.00 66.50 597 ASN A CA 1
ATOM 4400 C C . ASN A 1 597 ? 22.321 24.600 -45.462 1.00 66.50 597 ASN A C 1
ATOM 4402 O O . ASN A 1 597 ? 22.519 25.535 -44.680 1.00 66.50 597 ASN A O 1
ATOM 4406 N N . ARG A 1 598 ? 22.147 24.802 -46.772 1.00 58.84 598 ARG A N 1
ATOM 4407 C CA . ARG A 1 598 ? 22.219 26.128 -47.389 1.00 58.84 598 ARG A CA 1
ATOM 4408 C C . ARG A 1 598 ? 21.074 27.044 -46.971 1.00 58.84 598 ARG A C 1
ATOM 4410 O O . ARG A 1 598 ? 21.223 28.247 -47.141 1.00 58.84 598 ARG A O 1
ATOM 4417 N N . ASP A 1 599 ? 20.000 26.520 -46.384 1.00 54.47 599 ASP A N 1
ATOM 4418 C CA . ASP A 1 599 ? 18.902 27.332 -45.858 1.00 54.47 599 ASP A CA 1
ATOM 4419 C C . ASP A 1 599 ? 19.293 28.039 -44.549 1.00 54.47 599 ASP A C 1
ATOM 4421 O O . ASP A 1 599 ? 18.885 29.182 -44.337 1.00 54.47 599 ASP A O 1
ATOM 4425 N N . GLU A 1 600 ? 20.179 27.455 -43.731 1.00 50.50 600 GLU A N 1
ATOM 4426 C CA . GLU A 1 600 ? 20.785 28.148 -42.578 1.00 50.50 600 GLU A CA 1
ATOM 4427 C C . GLU A 1 600 ? 21.901 29.126 -42.988 1.00 50.50 600 GLU A C 1
ATOM 4429 O O . GLU A 1 600 ? 22.104 30.157 -42.342 1.00 50.50 600 GLU A O 1
ATOM 4434 N N . LEU A 1 601 ? 22.589 28.846 -44.102 1.00 50.84 601 LEU A N 1
ATOM 4435 C CA . LEU A 1 601 ? 23.535 29.769 -44.750 1.00 50.84 601 LEU A CA 1
ATOM 4436 C C . LEU A 1 601 ? 22.852 30.827 -45.621 1.00 50.84 601 LEU A C 1
ATOM 4438 O O . LEU A 1 601 ? 23.507 31.780 -46.056 1.00 50.84 601 LEU A O 1
ATOM 4442 N N . SER A 1 602 ? 21.555 30.681 -45.893 1.00 48.31 602 SER A N 1
ATOM 4443 C CA . SER A 1 602 ? 20.807 31.636 -46.691 1.00 48.31 602 SER A CA 1
ATOM 4444 C C . SER A 1 602 ? 20.680 32.915 -45.872 1.00 48.31 602 SER A C 1
ATOM 4446 O O . SER A 1 602 ? 19.921 32.990 -44.918 1.00 48.31 602 SER A O 1
ATOM 4448 N N . GLY A 1 603 ? 21.508 33.906 -46.204 1.00 51.03 603 GLY A N 1
ATOM 4449 C CA . GLY A 1 603 ? 21.362 35.352 -46.010 1.00 51.03 603 GLY A CA 1
ATOM 4450 C C . GLY A 1 603 ? 20.737 35.922 -44.729 1.00 51.03 603 GLY A C 1
ATOM 4451 O O . GLY A 1 603 ? 21.293 36.864 -44.199 1.00 51.03 603 GLY A O 1
ATOM 4452 N N . ARG A 1 604 ? 19.598 35.454 -44.214 1.00 50.19 604 ARG A N 1
ATOM 4453 C CA . ARG A 1 604 ? 18.860 36.038 -43.085 1.00 50.19 604 ARG A CA 1
ATOM 4454 C C . ARG A 1 604 ? 19.608 35.971 -41.755 1.00 50.19 604 ARG A C 1
ATOM 4456 O O . ARG A 1 604 ? 19.676 36.995 -41.083 1.00 50.19 604 ARG A O 1
ATOM 4463 N N . THR A 1 605 ? 20.213 34.843 -41.390 1.00 50.09 605 THR A N 1
ATOM 4464 C CA . THR A 1 605 ? 20.911 34.684 -40.094 1.00 50.09 605 THR A CA 1
ATOM 4465 C C . THR A 1 605 ? 22.294 35.352 -40.106 1.00 50.09 605 THR A C 1
ATOM 4467 O O . THR A 1 605 ? 22.695 36.022 -39.148 1.00 50.09 605 THR A O 1
ATOM 4470 N N . LEU A 1 606 ? 22.997 35.273 -41.242 1.00 53.19 606 LEU A N 1
ATOM 4471 C CA . LEU A 1 606 ? 24.258 35.982 -41.481 1.00 53.19 606 LEU A CA 1
ATOM 4472 C C . LEU A 1 606 ? 24.039 37.500 -41.654 1.00 53.19 606 LEU A C 1
ATOM 4474 O O . LEU A 1 606 ? 24.783 38.297 -41.096 1.00 53.19 606 LEU A O 1
ATOM 4478 N N . ALA A 1 607 ? 22.980 37.942 -42.342 1.00 49.56 607 ALA A N 1
ATOM 4479 C CA . ALA A 1 607 ? 22.646 39.364 -42.456 1.00 49.56 607 ALA A CA 1
ATOM 4480 C C . ALA A 1 607 ? 22.136 39.937 -41.133 1.00 49.56 607 ALA A C 1
ATOM 4482 O O . ALA A 1 607 ? 22.474 41.069 -40.820 1.00 49.56 607 ALA A O 1
ATOM 4483 N N . GLN A 1 608 ? 21.385 39.192 -40.314 1.00 48.81 608 GLN A N 1
ATOM 4484 C CA . GLN A 1 608 ? 20.994 39.657 -38.977 1.00 48.81 608 GLN A CA 1
ATOM 4485 C C . GLN A 1 608 ? 22.210 39.845 -38.060 1.00 48.81 608 GLN A C 1
ATOM 4487 O O . GLN A 1 608 ? 22.290 40.863 -37.376 1.00 48.81 608 GLN A O 1
ATOM 4492 N N . SER A 1 609 ? 23.191 38.939 -38.085 1.00 49.69 609 SER A N 1
ATOM 4493 C CA . SER A 1 609 ? 24.436 39.076 -37.310 1.00 49.69 609 SER A CA 1
ATOM 4494 C C . SER A 1 609 ? 25.388 40.147 -37.875 1.00 49.69 609 SER A C 1
ATOM 4496 O O . SER A 1 609 ? 26.000 40.895 -37.106 1.00 49.69 609 SER A O 1
ATOM 4498 N N . ILE A 1 610 ? 25.453 40.330 -39.200 1.00 54.78 610 ILE A N 1
ATOM 4499 C CA . ILE A 1 610 ? 26.166 41.453 -39.836 1.00 54.78 610 ILE A CA 1
ATOM 4500 C C . ILE A 1 610 ? 25.483 42.792 -39.514 1.00 54.78 610 ILE A C 1
ATOM 4502 O O . ILE A 1 610 ? 26.166 43.729 -39.117 1.00 54.78 610 ILE A O 1
ATOM 4506 N N . ILE A 1 611 ? 24.154 42.897 -39.588 1.00 54.34 611 ILE A N 1
ATOM 4507 C CA . ILE A 1 611 ? 23.405 44.119 -39.242 1.00 54.34 611 ILE A CA 1
ATOM 4508 C C . ILE A 1 611 ? 23.551 44.438 -37.750 1.00 54.34 611 ILE A C 1
ATOM 4510 O O . ILE A 1 611 ? 23.735 45.600 -37.386 1.00 54.34 611 ILE A O 1
ATOM 4514 N N . TYR A 1 612 ? 23.518 43.434 -36.869 1.00 49.12 612 TYR A N 1
ATOM 4515 C CA . TYR A 1 612 ? 23.705 43.636 -35.431 1.00 49.12 612 TYR A CA 1
ATOM 4516 C C . TYR A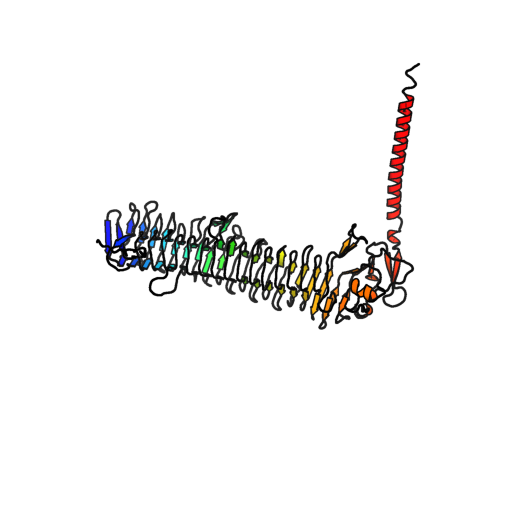 1 612 ? 25.146 44.055 -35.096 1.00 49.12 612 TYR A C 1
ATOM 4518 O O . TYR A 1 612 ? 25.354 45.012 -34.350 1.00 49.12 612 TYR A O 1
ATOM 4526 N N . SER A 1 613 ? 26.154 43.424 -35.713 1.00 47.19 613 SER A N 1
ATOM 4527 C CA . SER A 1 613 ? 27.559 43.822 -35.546 1.00 47.19 613 SER A CA 1
ATOM 4528 C C . SER A 1 613 ? 27.869 45.189 -36.170 1.00 47.19 613 SER A C 1
ATOM 4530 O O . SER A 1 613 ? 28.656 45.941 -35.598 1.00 47.19 613 SER A O 1
ATOM 4532 N N . GLN A 1 614 ? 27.221 45.570 -37.278 1.00 49.59 614 GLN A N 1
ATOM 4533 C CA . GLN A 1 614 ? 27.286 46.920 -37.849 1.00 49.59 614 GLN A CA 1
ATOM 4534 C C . GLN A 1 614 ? 26.593 47.958 -36.960 1.00 49.59 614 GLN A C 1
ATOM 4536 O O . GLN A 1 614 ? 27.129 49.049 -36.789 1.00 49.59 614 GLN A O 1
ATOM 4541 N N . ARG A 1 615 ? 25.457 47.630 -36.326 1.00 51.28 615 ARG A N 1
ATOM 4542 C CA . ARG A 1 615 ? 24.805 48.507 -35.337 1.00 51.28 615 ARG A CA 1
ATOM 4543 C C . ARG A 1 615 ? 25.690 48.737 -34.112 1.00 51.28 615 ARG A C 1
ATOM 4545 O O . ARG A 1 615 ? 25.832 49.881 -33.705 1.00 51.28 615 ARG A O 1
ATOM 4552 N N . ILE A 1 616 ? 26.347 47.707 -33.575 1.00 51.06 616 ILE A N 1
ATOM 4553 C CA . ILE A 1 616 ? 27.297 47.866 -32.457 1.00 51.06 616 ILE A CA 1
ATOM 4554 C C . ILE A 1 616 ? 28.536 48.666 -32.889 1.00 51.06 616 ILE A C 1
ATOM 4556 O O . ILE A 1 616 ? 28.996 49.531 -32.144 1.00 51.06 616 ILE A O 1
ATOM 4560 N N . ARG A 1 617 ? 29.048 48.449 -34.111 1.00 49.41 617 ARG A N 1
ATOM 4561 C CA . ARG A 1 617 ? 30.162 49.244 -34.660 1.00 49.41 617 ARG A CA 1
ATOM 4562 C C . ARG A 1 617 ? 29.785 50.715 -34.837 1.00 49.41 617 ARG A C 1
ATOM 4564 O O . ARG A 1 617 ? 30.572 51.572 -34.455 1.00 49.41 617 ARG A O 1
ATOM 4571 N N . ASN A 1 618 ? 28.583 51.005 -35.337 1.00 51.06 618 ASN A N 1
ATOM 4572 C CA . ASN A 1 618 ? 28.075 52.370 -35.481 1.00 51.06 618 ASN A CA 1
ATOM 4573 C C . ASN A 1 618 ? 27.797 53.030 -34.129 1.00 51.06 618 ASN A C 1
ATOM 4575 O O . ASN A 1 618 ? 28.137 54.191 -33.955 1.00 51.06 618 ASN A O 1
ATOM 4579 N N . VAL A 1 619 ? 27.263 52.306 -33.142 1.00 53.19 619 VAL A N 1
ATOM 4580 C CA . VAL A 1 619 ? 27.075 52.837 -31.782 1.00 53.19 619 VAL A CA 1
ATOM 4581 C C . VAL A 1 619 ? 28.422 53.153 -31.124 1.00 53.19 619 VAL A C 1
ATOM 4583 O O . VAL A 1 619 ? 28.557 54.208 -30.508 1.00 53.19 619 VAL A O 1
ATOM 4586 N N . ASN A 1 620 ? 29.446 52.313 -31.312 1.00 50.84 620 ASN A N 1
ATOM 4587 C CA . ASN A 1 620 ? 30.795 52.594 -30.813 1.00 50.84 620 ASN A CA 1
ATOM 4588 C C . ASN A 1 620 ? 31.472 53.754 -31.559 1.00 50.84 620 ASN A C 1
ATOM 4590 O O . ASN A 1 620 ? 32.080 54.595 -30.906 1.00 50.84 620 ASN A O 1
ATOM 4594 N N . LEU A 1 621 ? 31.322 53.868 -32.883 1.00 51.38 621 LEU A N 1
ATOM 4595 C CA . LEU A 1 621 ? 31.822 55.011 -33.661 1.00 51.38 621 LEU A CA 1
ATOM 4596 C C . LEU A 1 621 ? 31.111 56.317 -33.292 1.00 51.38 621 LEU A C 1
ATOM 4598 O O . LEU A 1 621 ? 31.776 57.329 -33.108 1.00 51.38 621 LEU A O 1
ATOM 4602 N N . SER A 1 622 ? 29.788 56.307 -33.110 1.00 53.00 622 SER A N 1
ATOM 4603 C CA . SER A 1 622 ? 29.031 57.473 -32.646 1.00 53.00 622 SER A CA 1
ATOM 4604 C C . SER A 1 622 ? 29.373 57.850 -31.204 1.00 53.00 622 SER A C 1
ATOM 4606 O O . SER A 1 622 ? 29.412 59.036 -30.893 1.00 53.00 622 SER A O 1
ATOM 4608 N N . ARG A 1 623 ? 29.667 56.879 -30.327 1.00 51.56 623 ARG A N 1
ATOM 4609 C CA . ARG A 1 623 ? 30.141 57.146 -28.959 1.00 51.56 623 ARG A CA 1
ATOM 4610 C C . ARG A 1 623 ? 31.555 57.729 -28.951 1.00 51.56 623 ARG A C 1
ATOM 4612 O O . ARG A 1 623 ? 31.765 58.717 -28.265 1.00 51.56 623 ARG A O 1
ATOM 4619 N N . ILE A 1 624 ? 32.471 57.195 -29.763 1.00 54.31 624 ILE A N 1
ATOM 4620 C CA . ILE A 1 624 ? 33.841 57.714 -29.920 1.00 54.31 624 ILE A CA 1
ATOM 4621 C C . ILE A 1 624 ? 33.828 59.112 -30.553 1.00 54.31 624 ILE A C 1
ATOM 4623 O O . ILE A 1 624 ? 34.524 59.997 -30.076 1.00 54.31 624 ILE A O 1
ATOM 4627 N N . LEU A 1 625 ? 33.004 59.356 -31.578 1.00 53.97 625 LEU A N 1
ATOM 4628 C CA . LEU A 1 625 ? 32.850 60.685 -32.184 1.00 53.97 625 LEU A CA 1
ATOM 4629 C C . LEU A 1 625 ? 32.215 61.686 -31.215 1.00 53.97 625 LEU A C 1
ATOM 4631 O O . LEU A 1 625 ? 32.616 62.847 -31.213 1.00 53.97 625 LEU A O 1
ATOM 4635 N N . ARG A 1 626 ? 31.271 61.250 -30.368 1.00 52.72 626 ARG A N 1
ATOM 4636 C CA . ARG A 1 626 ? 30.685 62.078 -29.305 1.00 52.72 626 ARG A CA 1
ATOM 4637 C C . ARG A 1 626 ? 31.691 62.352 -28.184 1.00 52.72 626 ARG A C 1
ATOM 4639 O O . ARG A 1 626 ? 31.787 63.491 -27.752 1.00 52.72 626 ARG A O 1
ATOM 4646 N N . GLU A 1 627 ? 32.485 61.376 -27.748 1.00 53.72 627 GLU A N 1
ATOM 4647 C CA . GLU A 1 627 ? 33.570 61.580 -26.771 1.00 53.72 627 GLU A CA 1
ATOM 4648 C C . GLU A 1 627 ? 34.676 62.491 -27.329 1.00 53.72 627 GLU A C 1
ATOM 4650 O O . GLU A 1 627 ? 35.104 63.411 -26.635 1.00 53.72 627 GLU A O 1
ATOM 4655 N N . ALA A 1 628 ? 35.057 62.332 -28.601 1.00 51.44 628 ALA A N 1
ATOM 4656 C CA . ALA A 1 628 ? 36.028 63.193 -29.276 1.00 51.44 628 ALA A CA 1
ATOM 4657 C C . ALA A 1 628 ? 35.515 64.633 -29.454 1.00 51.44 628 ALA A C 1
ATOM 4659 O O . ALA A 1 628 ? 36.255 65.580 -29.207 1.00 51.44 628 ALA A O 1
ATOM 4660 N N . THR A 1 629 ? 34.239 64.832 -29.806 1.00 52.88 629 THR A N 1
ATOM 4661 C CA . THR A 1 629 ? 33.657 66.189 -29.840 1.00 52.88 629 THR A CA 1
ATOM 4662 C C . THR A 1 629 ? 33.512 66.779 -28.440 1.00 52.88 629 THR A C 1
ATOM 4664 O O . THR A 1 629 ? 33.792 67.957 -28.257 1.00 52.88 629 THR A O 1
ATOM 4667 N N . THR A 1 630 ? 33.169 65.988 -27.421 1.00 52.41 630 THR A N 1
ATOM 4668 C CA . THR A 1 630 ? 33.049 66.514 -26.050 1.00 52.41 630 THR A CA 1
ATOM 4669 C C . THR A 1 630 ? 34.416 66.904 -25.468 1.00 52.41 630 THR A C 1
ATOM 4671 O O . THR A 1 630 ? 34.500 67.921 -24.789 1.00 52.41 630 THR A O 1
ATOM 4674 N N . GLN A 1 631 ? 35.506 66.188 -25.781 1.00 49.00 631 GLN A N 1
ATOM 4675 C CA . GLN A 1 631 ? 36.860 66.603 -25.375 1.00 49.00 631 GLN A CA 1
ATOM 4676 C C . GLN A 1 631 ? 37.339 67.869 -26.102 1.00 49.00 631 GLN A C 1
ATOM 4678 O O . GLN A 1 631 ? 37.905 68.751 -25.461 1.00 49.00 631 GLN A O 1
ATOM 4683 N N . VAL A 1 632 ? 37.050 68.014 -27.400 1.00 48.91 632 VAL A N 1
ATOM 4684 C CA . VAL A 1 632 ? 37.446 69.205 -28.179 1.00 48.91 632 VAL A CA 1
ATOM 4685 C C . VAL A 1 632 ? 36.651 70.460 -27.772 1.00 48.91 632 VAL A C 1
ATOM 4687 O O . VAL A 1 632 ? 37.192 71.564 -27.791 1.00 48.91 632 VAL A O 1
ATOM 4690 N N . PHE A 1 633 ? 35.396 70.321 -27.327 1.00 45.12 633 PHE A N 1
ATOM 4691 C CA . PHE A 1 633 ? 34.592 71.459 -26.854 1.00 45.12 633 PHE A CA 1
ATOM 4692 C C . PHE A 1 633 ? 34.814 71.839 -25.380 1.00 45.12 633 PHE A C 1
ATOM 4694 O O . PHE A 1 633 ? 34.428 72.941 -24.991 1.00 45.12 633 PHE A O 1
ATOM 4701 N N . VAL A 1 634 ? 35.464 70.993 -24.570 1.00 48.09 634 VAL A N 1
ATOM 4702 C CA . VAL A 1 634 ? 35.952 71.400 -23.238 1.00 48.09 634 VAL A CA 1
ATOM 4703 C C . VAL A 1 634 ? 37.306 72.112 -23.356 1.00 48.09 634 VAL A C 1
ATOM 4705 O O . VAL A 1 634 ? 37.501 73.128 -22.697 1.00 48.09 634 VAL A O 1
ATOM 4708 N N . SER A 1 635 ? 38.191 71.702 -24.276 1.00 46.31 635 SER A N 1
ATOM 4709 C CA . SER A 1 635 ? 39.460 72.416 -24.513 1.00 46.31 635 SER A CA 1
ATOM 4710 C C . SER A 1 635 ? 39.306 73.747 -25.263 1.00 46.31 635 SER A C 1
ATOM 4712 O O . SER A 1 635 ? 40.200 74.581 -25.205 1.00 46.31 635 SER A O 1
ATOM 4714 N N . GLY A 1 636 ? 38.191 73.960 -25.973 1.00 47.00 636 GLY A N 1
ATOM 4715 C CA . GLY A 1 636 ? 37.915 75.200 -26.713 1.00 47.00 636 GLY A CA 1
ATOM 4716 C C . GLY A 1 636 ? 37.235 76.314 -25.907 1.00 47.00 636 GLY A C 1
ATOM 4717 O O . GLY A 1 636 ? 37.082 77.413 -26.426 1.00 47.00 636 GLY A O 1
ATOM 4718 N N . LYS A 1 637 ? 36.810 76.057 -24.660 1.00 45.84 637 LYS A N 1
ATOM 4719 C CA . LYS A 1 637 ? 36.180 77.070 -23.786 1.00 45.84 637 LYS A CA 1
ATOM 4720 C C . LYS A 1 637 ? 37.073 77.585 -22.654 1.00 45.84 637 LYS A C 1
ATOM 4722 O O . LYS A 1 637 ? 36.701 78.564 -22.017 1.00 45.84 637 LYS A O 1
ATOM 4727 N N . GLU A 1 638 ? 38.246 76.992 -22.431 1.00 45.12 638 GLU A N 1
ATOM 4728 C CA . GLU A 1 638 ? 39.243 77.528 -21.487 1.00 45.12 638 GLU A CA 1
ATOM 4729 C C . GLU A 1 638 ? 40.241 78.504 -22.139 1.00 45.12 638 GLU A C 1
ATOM 4731 O O . GLU A 1 638 ? 40.957 79.206 -21.431 1.00 45.12 638 GLU A O 1
ATOM 4736 N N . SER A 1 639 ? 40.260 78.630 -23.472 1.00 46.69 639 SER A N 1
ATOM 4737 C CA . SER A 1 639 ? 41.173 79.535 -24.190 1.00 46.69 639 SER A CA 1
ATOM 4738 C C . SER A 1 639 ? 40.607 80.929 -24.511 1.00 46.69 639 SER A C 1
ATOM 4740 O O . SER A 1 639 ? 41.307 81.717 -25.135 1.00 46.69 639 SER A O 1
ATOM 4742 N N . GLU A 1 640 ? 39.383 81.266 -24.084 1.00 47.00 640 GLU A N 1
ATOM 4743 C CA . GLU A 1 640 ? 38.763 82.592 -24.318 1.00 47.00 640 GLU A CA 1
ATOM 4744 C C . GLU A 1 640 ? 38.367 83.356 -23.034 1.00 47.00 640 GLU A C 1
ATOM 4746 O O . GLU A 1 640 ? 37.599 84.311 -23.094 1.00 47.00 640 GLU A O 1
ATOM 4751 N N . VAL A 1 641 ? 38.911 83.001 -21.861 1.00 47.47 641 VAL A N 1
ATOM 4752 C CA . VAL A 1 641 ? 38.755 83.821 -20.631 1.00 47.47 641 VAL A CA 1
ATOM 4753 C C . VAL A 1 641 ? 40.094 84.093 -19.927 1.00 47.47 641 VAL A C 1
ATOM 4755 O O . VAL A 1 641 ? 40.146 84.288 -18.721 1.00 47.47 641 VAL A O 1
ATOM 4758 N N . ASN A 1 642 ? 41.195 84.128 -20.682 1.00 45.59 642 ASN A N 1
ATOM 4759 C CA . ASN A 1 642 ? 42.470 84.713 -20.244 1.00 45.59 642 ASN A CA 1
ATOM 4760 C C . ASN A 1 642 ? 43.087 85.543 -21.384 1.00 45.59 642 ASN A C 1
ATOM 4762 O O . ASN A 1 642 ? 44.205 85.283 -21.832 1.00 45.59 642 ASN A O 1
ATOM 4766 N N . ALA A 1 643 ? 42.321 86.530 -21.851 1.00 38.47 643 ALA A N 1
ATOM 4767 C CA . ALA A 1 643 ? 42.812 87.701 -22.570 1.00 38.47 643 ALA A CA 1
ATOM 4768 C C . ALA A 1 643 ? 42.235 88.953 -21.904 1.00 38.47 643 ALA A C 1
ATOM 4770 O O . ALA A 1 643 ? 41.011 88.941 -21.628 1.00 38.47 643 ALA A O 1
#

Organism: NCBI:txid1655500

Sequence (643 aa):
SKKPLLSLACIFALACYSQANWVINTSDTANTTNSIDATISNNITLNNKNSAVYTITSGSGQMGSLTINDGVTISSNKNDGKGIIINGGTQVNNITNNGTINAHGQGIEVNRNARVETITIGATGILSSTNRRAIIVNTGGQVNHIDVQGNITGGRGVFNSGTIGVNGTGTSSPNGIKVTGNITSTSESAAALGNGGTINGGIDIQSGTLTGGRNATQWRSYYISVYNHKMLNGSIKVGENATLMGGIANANPYGQSGVAVLNGNIEVAGKIYTDSRASQYDIFNIYATINGNIIIKDTATLNNGIWNQGVINGKIEVDGTINTQGGHSGVYNQRNSTVSQGIVIKENAKIKTKVTNRGTISANGIEVKGQVGGAVDNQRGTITGDVKIESTGKVEGGIHNSGTIKGKIENQGKNAVNIYNIQGGVITQGITNKGTATIRNQGKIHQGIINDGGTLTVINDFRRDENAADGYRAVGEIGKTTSGVHIENKNRGQLYINAWYFNKEDYATNEERKANALLVDGDYANITIGDSFINTKGLDVDKTYNSYSLIADKDGNIVGDKVNNGQGIDVNKLHSVSGIYSFENFGGKGQYRANINRDELSGRTLAQSIIYSQRIRNVNLSRILREATTQVFVSGKESEVNA

Foldseek 3Di:
DDDDDDDPPPPPPPLQQFAWFKWAAQEQPDIDTHDLEEEADEERAHQNDQEGMETDGDDDPDAGEYEYDAPYEYHQNYQQREYYEYDASYEHEEYEFLYEYAEQREDYEFDANYEYAEYEQAQNREFEYAAYEPAEQAANGEYFEYEYNHEYDHAEAHEYQYEWNDDDPDDDDDTFYEYAEEQAHPDQAYANAYYNHEGLEEHHYAAYEFFAHQHDAQPATFGANAYQQAYYNYEYEAHARYEYQGAHEQENRPPPPHAREHNYEHYFLHEFHTDVVRDQARAYYYSHEYCEEYYAAQNYEYCHAHEFPAEYQYEYEFQHEQNGDDQDFNAYAADPYEHACEYEQAANYYTLAEHEHCEEYHDAYYEFNHEHNAEHYDDQYEGQEEAEAAQSGYHNNAYHFQHEYNYEYEANYQDEHEAEQAQNGEYNQYYEYCHHYEYEFLYEGAAAYEDAVYEYEYHFDKDQDPPPPLRIDGRGYQHHHPQLARYEYEDLYAYEHQEDEFAAQADDDLVSLSVTAHEYDYQQLRYHYAAYEYRCPVADQVDKHFQQQNYAYNSSHRPQCSHPNSQGDDQQRYHYPVNQWRWDDDDDRRIIGIDGPVVCVPCPVVVVVVVVVVVVVVVVVVVVVVVVVVVVVVVVVVVPPPD

Radius of gyration: 38.74 Å; chains: 1; bounding box: 79×108×126 Å

Secondary structure (DSSP, 8-state):
----------------PEEEEEEE--SSS--EE--SSEEE-S-EEESS-SEEEEEEEE-SS--EEEEE-TT-EEEE-STT-EEEEE-TTEEEEEEEE-SEEEESS-SEEE-TT-EEEEEEE-TT-EEEESSSEEEEE-TT-EEEEEEE-SEEESSEEEEESSEES---SS--SPPEEEESSEEE---TT--SEEESSEESSEEEEEEEEEE--EEEETTEEEEEEEEE-SEE-S-EEEEEEEEEESEEEEE-TT--SS--EE-S-EEESSEE---TTT-SEEEEEEEEEE-S-EEE-TT-EESSEEEEEEEESS-EEE-SEE---TT--SEEE-TT-EESS-EEE-TT-EESS-EEESSEE-TT-EEESSEESS-EEESS-EE-S-EEE-TT-EETT-EEESSEESS-EEE--SS-EEEEE-TT-EESS-EEESSEEEEEESSEETT-EEEESSEEEEEE-EEE-TTSTTSEEESSEE---TTSSSEEEETT-EEEEEEEEESSS---SHHHHHHHSEEEEE-GGGEEEEEEEE--TT--TTS-EEGGGGEE-TT--B-TTTHHHHT-S-GGGEEETTSSEEEEE-SSTTEEEEEE-HHHHSTHHHHHHHHHHHHHHHHHHHHHHHHHHHHHHHHTTSSSS--